Protein AF-0000000079730294 (afdb_homodimer)

pLDDT: mean 95.29, std 10.27, range [29.41, 98.94]

Structure (mmCIF, N/CA/C/O backbone):
data_AF-0000000079730294-model_v1
#
loop_
_entity.id
_entity.type
_entity.pdbx_description
1 polymer Acetyltransferase
#
loop_
_atom_site.group_PDB
_atom_site.id
_atom_site.type_symbol
_atom_site.label_atom_id
_atom_site.label_alt_id
_atom_site.label_comp_id
_atom_site.label_asym_id
_atom_site.label_entity_id
_atom_site.label_seq_id
_atom_site.pdbx_PDB_ins_code
_atom_site.Cartn_x
_atom_site.Cartn_y
_atom_site.Cartn_z
_atom_site.occupancy
_atom_site.B_iso_or_equiv
_atom_site.auth_seq_id
_atom_site.auth_comp_id
_atom_site.auth_asym_id
_atom_site.auth_atom_id
_atom_site.pdbx_PDB_model_num
ATOM 1 N N . MET A 1 1 ? 10.562 15.766 21.109 1 82.25 1 MET A N 1
ATOM 2 C CA . MET A 1 1 ? 9.773 14.656 20.578 1 82.25 1 MET A CA 1
ATOM 3 C C . MET A 1 1 ? 10.406 13.312 20.938 1 82.25 1 MET A C 1
ATOM 5 O O . MET A 1 1 ? 11.578 13.078 20.641 1 82.25 1 MET A O 1
ATOM 9 N N . PRO A 1 2 ? 9.602 12.43 21.594 1 91.56 2 PRO A N 1
ATOM 10 C CA . PRO A 1 2 ? 10.188 11.141 21.953 1 91.56 2 PRO A CA 1
ATOM 11 C C . PRO A 1 2 ? 10.617 10.328 20.734 1 91.56 2 PRO A C 1
ATOM 13 O O . PRO A 1 2 ? 9.953 10.367 19.703 1 91.56 2 PRO A O 1
ATOM 16 N N . TYR A 1 3 ? 11.828 9.773 20.828 1 95.06 3 TYR A N 1
ATOM 17 C CA . TYR A 1 3 ? 12.359 8.867 19.812 1 95.06 3 TYR A CA 1
ATOM 18 C C . TYR A 1 3 ? 12.094 7.414 20.203 1 95.06 3 TYR A C 1
ATOM 20 O O . TYR A 1 3 ? 12.375 7.004 21.328 1 95.06 3 TYR A O 1
ATOM 28 N N . PHE A 1 4 ? 11.461 6.617 19.312 1 95.75 4 PHE A N 1
ATOM 29 C CA . PHE A 1 4 ? 11.234 5.188 19.484 1 95.75 4 PHE A CA 1
ATOM 30 C C . PHE A 1 4 ? 12.203 4.375 18.641 1 95.75 4 PHE A C 1
ATOM 32 O O . PHE A 1 4 ? 12.117 4.395 17.406 1 95.75 4 PHE A O 1
ATOM 39 N N . GLU A 1 5 ? 13.125 3.725 19.328 1 94.31 5 GLU A N 1
ATOM 40 C CA . GLU A 1 5 ? 13.953 2.777 18.578 1 94.31 5 GLU A CA 1
ATOM 41 C C . GLU A 1 5 ? 13.125 1.597 18.078 1 94.31 5 GLU A C 1
ATOM 43 O O . GLU A 1 5 ? 13.273 1.182 16.922 1 94.31 5 GLU A O 1
ATOM 48 N N . SER A 1 6 ? 12.367 1.079 18.984 1 94.94 6 SER A N 1
ATOM 49 C CA . SER A 1 6 ? 11.461 -0.019 18.672 1 94.94 6 SER A CA 1
ATOM 50 C C . SER A 1 6 ? 10.281 -0.063 19.641 1 94.94 6 SER A C 1
ATOM 52 O O . SER A 1 6 ? 10.453 0.136 20.844 1 94.94 6 SER A O 1
ATOM 54 N N . HIS A 1 7 ? 9.141 -0.208 19.094 1 95.06 7 HIS A N 1
ATOM 55 C CA . HIS A 1 7 ? 7.91 -0.439 19.828 1 95.06 7 HIS A CA 1
ATOM 56 C C . HIS A 1 7 ? 7.016 -1.444 19.109 1 95.06 7 HIS A C 1
ATOM 58 O O . HIS A 1 7 ? 6.852 -1.376 17.891 1 95.06 7 HIS A O 1
ATOM 64 N N . GLY A 1 8 ? 6.336 -2.393 19.844 1 90.69 8 GLY A N 1
ATOM 65 C CA . GLY A 1 8 ? 5.516 -3.436 19.25 1 90.69 8 GLY A CA 1
ATOM 66 C C . GLY A 1 8 ? 6.277 -4.727 19 1 90.69 8 GLY A C 1
ATOM 67 O O . GLY A 1 8 ? 7.395 -4.898 19.5 1 90.69 8 GLY A O 1
ATOM 68 N N . PRO A 1 9 ? 5.602 -5.605 18.312 1 81.81 9 PRO A N 1
ATOM 69 C CA . PRO A 1 9 ? 6.254 -6.898 18.109 1 81.81 9 PRO A CA 1
ATOM 70 C C . PRO A 1 9 ? 7.484 -6.805 17.203 1 81.81 9 PRO A C 1
ATOM 72 O O . PRO A 1 9 ? 7.559 -5.914 16.359 1 81.81 9 PRO A O 1
ATOM 75 N N . ASP A 1 10 ? 8.375 -7.699 17.453 1 75.69 10 ASP A N 1
ATOM 76 C CA . ASP A 1 10 ? 9.602 -7.73 16.656 1 75.69 10 ASP A CA 1
ATOM 77 C C . ASP A 1 10 ? 9.312 -8.195 15.227 1 75.69 10 ASP A C 1
ATOM 79 O O . ASP A 1 10 ? 8.383 -8.961 14.992 1 75.69 10 ASP A O 1
ATOM 83 N N . ARG A 1 11 ? 10.07 -7.652 14.336 1 74.5 11 ARG A N 1
ATOM 84 C CA . ARG A 1 11 ? 9.992 -8.086 12.945 1 74.5 11 ARG A CA 1
ATOM 85 C C . ARG A 1 11 ? 10.75 -9.398 12.734 1 74.5 11 ARG A C 1
ATOM 87 O O . ARG A 1 11 ? 11.773 -9.633 13.375 1 74.5 11 ARG A O 1
ATOM 94 N N . THR A 1 12 ? 10.078 -10.289 11.969 1 71.69 12 THR A N 1
ATOM 95 C CA . THR A 1 12 ? 10.75 -11.531 11.633 1 71.69 12 THR A CA 1
ATOM 96 C C . THR A 1 12 ? 12.086 -11.258 10.953 1 71.69 12 THR A C 1
ATOM 98 O O . THR A 1 12 ? 12.156 -10.477 10.008 1 71.69 12 THR A O 1
ATOM 101 N N 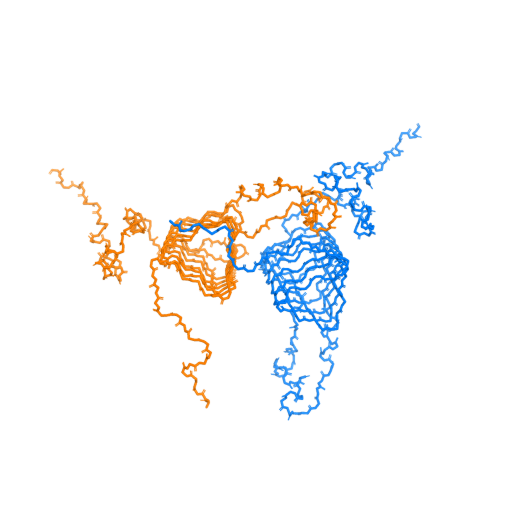. ARG A 1 13 ? 13.148 -12.055 11.336 1 77.31 13 ARG A N 1
ATOM 102 C CA . ARG A 1 13 ? 14.484 -11.805 10.797 1 77.31 13 ARG A CA 1
ATOM 103 C C . ARG A 1 13 ? 14.969 -12.992 9.969 1 77.31 13 ARG A C 1
ATOM 105 O O . ARG A 1 13 ? 15.906 -12.859 9.188 1 77.31 13 ARG A O 1
ATOM 112 N N . THR A 1 14 ? 14.195 -14.102 10.102 1 91.25 14 THR A N 1
ATOM 113 C CA . THR A 1 14 ? 14.672 -15.258 9.352 1 91.25 14 THR A CA 1
ATOM 114 C C . THR A 1 14 ? 13.5 -16.109 8.883 1 91.25 14 THR A C 1
ATOM 116 O O . THR A 1 14 ? 12.516 -16.281 9.609 1 91.25 14 THR A O 1
ATOM 119 N N . LEU A 1 15 ? 13.703 -16.641 7.652 1 96.44 15 LEU A N 1
ATOM 120 C CA . LEU A 1 15 ? 12.742 -17.578 7.078 1 96.44 15 LEU A CA 1
ATOM 121 C C . LEU A 1 15 ? 13.344 -18.969 6.953 1 96.44 15 LEU A C 1
ATOM 123 O O . LEU A 1 15 ? 14.477 -19.203 7.395 1 96.44 15 LEU A O 1
ATOM 127 N N . GLY A 1 16 ? 12.523 -19.984 6.477 1 94.69 16 GLY A N 1
ATOM 128 C CA . GLY A 1 16 ? 12.961 -21.344 6.266 1 94.69 16 GLY A CA 1
ATOM 129 C C . GLY A 1 16 ? 12.18 -22.062 5.184 1 94.69 16 GLY A C 1
ATOM 130 O O . GLY A 1 16 ? 11.336 -21.469 4.516 1 94.69 16 GLY A O 1
ATOM 131 N N . PRO A 1 17 ? 12.578 -23.328 4.969 1 96.69 17 PRO A N 1
ATOM 132 C CA . PRO A 1 17 ? 11.906 -24.109 3.924 1 96.69 17 PRO A CA 1
ATOM 133 C C . PRO A 1 17 ? 10.422 -24.297 4.199 1 96.69 17 PRO A C 1
ATOM 135 O O . PRO A 1 17 ? 9.633 -24.469 3.262 1 96.69 17 PRO A O 1
ATOM 138 N N . GLU A 1 18 ? 10.117 -24.25 5.461 1 97.5 18 GLU A N 1
ATOM 139 C CA . GLU A 1 18 ? 8.695 -24.281 5.785 1 97.5 18 GLU A CA 1
ATOM 140 C C . GLU A 1 18 ? 8.086 -22.875 5.723 1 97.5 18 GLU A C 1
ATOM 142 O O . GLU A 1 18 ? 8.742 -21.891 6.074 1 97.5 18 GLU A O 1
ATOM 147 N N . PRO A 1 19 ? 6.852 -22.766 5.273 1 97.81 19 PRO A N 1
ATOM 148 C CA . PRO A 1 19 ? 6.215 -21.453 5.223 1 97.81 19 PRO A CA 1
ATOM 149 C C . PRO A 1 19 ? 6.215 -20.75 6.574 1 97.81 19 PRO A C 1
ATOM 151 O O . PRO A 1 19 ? 6.016 -21.391 7.609 1 97.81 19 PRO A O 1
ATOM 154 N N . THR A 1 20 ? 6.531 -19.5 6.633 1 97.69 20 THR A N 1
ATOM 155 C CA . THR A 1 20 ? 6.445 -18.672 7.828 1 97.69 20 THR A CA 1
ATOM 156 C C . THR A 1 20 ? 5.117 -17.922 7.871 1 97.69 20 THR A C 1
ATOM 158 O O . THR A 1 20 ? 4.82 -17.125 6.984 1 97.69 20 THR A O 1
ATOM 161 N N . LEU A 1 21 ? 4.32 -18.141 8.867 1 97.44 21 LEU A N 1
ATOM 162 C CA . LEU A 1 21 ? 3.002 -17.531 9.023 1 97.44 21 LEU A CA 1
ATOM 163 C C . LEU A 1 21 ? 2.971 -16.609 10.242 1 97.44 21 LEU A C 1
ATOM 165 O O . LEU A 1 21 ? 3.225 -17.047 11.367 1 97.44 21 LEU A O 1
ATOM 169 N N . HIS A 1 22 ? 2.773 -15.336 10.078 1 95.88 22 HIS A N 1
ATOM 170 C CA . HIS A 1 22 ? 2.584 -14.383 11.164 1 95.88 22 HIS A CA 1
ATOM 171 C C . HIS A 1 22 ? 1.111 -14.25 11.531 1 95.88 22 HIS A C 1
ATOM 173 O O . HIS A 1 22 ? 0.367 -13.508 10.883 1 95.88 22 HIS A O 1
ATOM 179 N N . GLU A 1 23 ? 0.789 -14.812 12.617 1 95 23 GLU A N 1
ATOM 180 C CA . GLU A 1 23 ? -0.61 -14.945 13.016 1 95 23 GLU A CA 1
ATOM 181 C C . GLU A 1 23 ? -1.217 -13.594 13.359 1 95 23 GLU A C 1
ATOM 183 O O . GLU A 1 23 ? -0.529 -12.711 13.883 1 95 23 GLU A O 1
ATOM 188 N N . PRO A 1 24 ? -2.58 -13.273 13.125 1 96.62 24 PRO A N 1
ATOM 189 C CA . PRO A 1 24 ? -3.48 -14.297 12.586 1 96.62 24 PRO A CA 1
ATOM 190 C C . PRO A 1 24 ? -3.451 -14.359 11.055 1 96.62 24 PRO A C 1
ATOM 192 O O . PRO A 1 24 ? -3.33 -13.32 10.398 1 96.62 24 PRO A O 1
ATOM 195 N N . VAL A 1 25 ? -3.541 -15.586 10.469 1 97.94 25 VAL A N 1
ATOM 196 C CA . VAL A 1 25 ? -3.656 -15.867 9.039 1 97.94 25 VAL A CA 1
ATOM 197 C C . VAL A 1 25 ? -4.734 -16.922 8.805 1 97.94 25 VAL A C 1
ATOM 199 O O . VAL A 1 25 ? -4.887 -17.859 9.602 1 97.94 25 VAL A O 1
ATOM 202 N N . GLU A 1 26 ? -5.535 -16.781 7.758 1 98.75 26 GLU A N 1
ATOM 203 C CA . GLU A 1 26 ? -6.551 -17.766 7.379 1 98.75 26 GLU A CA 1
ATOM 204 C C . GLU A 1 26 ? -6.211 -18.422 6.047 1 98.75 26 GLU A C 1
ATOM 206 O O . GLU A 1 26 ? -6.082 -17.75 5.027 1 98.75 26 GLU A O 1
ATOM 211 N N . ILE A 1 27 ? -6.039 -19.766 5.988 1 98.75 27 ILE A N 1
ATOM 212 C CA . ILE A 1 27 ? -5.723 -20.516 4.777 1 98.75 27 ILE A CA 1
ATOM 213 C C . ILE A 1 27 ? -6.707 -21.672 4.609 1 98.75 27 ILE A C 1
ATOM 215 O O . ILE A 1 27 ? -6.887 -22.484 5.523 1 98.75 27 ILE A O 1
ATOM 219 N N . ARG A 1 28 ? -7.379 -21.625 3.51 1 98.56 28 ARG A N 1
ATOM 220 C CA . ARG A 1 28 ? -8.32 -22.688 3.199 1 98.56 28 ARG A CA 1
ATOM 221 C C . ARG A 1 28 ? -8 -23.328 1.849 1 98.56 28 ARG A C 1
ATOM 223 O O . ARG A 1 28 ? -7.773 -22.625 0.863 1 98.56 28 ARG A O 1
ATOM 230 N N . LYS A 1 29 ? -7.918 -24.641 1.723 1 98.44 29 LYS A N 1
ATOM 231 C CA . LYS A 1 29 ? -7.785 -25.406 0.489 1 98.44 29 LYS A CA 1
ATOM 232 C C . LYS A 1 29 ? -6.703 -24.812 -0.412 1 98.44 29 LYS A C 1
ATOM 234 O O . LYS A 1 29 ? -6.938 -24.594 -1.601 1 98.44 29 LYS A O 1
ATOM 239 N N . SER A 1 30 ? -5.586 -24.578 0.135 1 98.88 30 SER A N 1
ATOM 240 C CA . SER A 1 30 ? -4.52 -23.875 -0.577 1 98.88 30 SER A CA 1
ATOM 241 C C . SER A 1 30 ? -3.168 -24.547 -0.343 1 98.88 30 SER A C 1
ATOM 243 O O . SER A 1 30 ? -3.004 -25.312 0.607 1 98.88 30 SER A O 1
ATOM 245 N N . GLU A 1 31 ? -2.277 -24.328 -1.232 1 98.88 31 GLU A N 1
ATOM 246 C CA . GLU A 1 31 ? -0.898 -24.797 -1.141 1 98.88 31 GLU A CA 1
ATOM 247 C C . GLU A 1 31 ? 0.074 -23.641 -0.992 1 98.88 31 GLU A C 1
ATOM 249 O O . GLU A 1 31 ? -0.059 -22.609 -1.678 1 98.88 31 GLU A O 1
ATOM 254 N N . VAL A 1 32 ? 0.996 -23.734 -0.118 1 98.81 32 VAL A N 1
ATOM 255 C CA . VAL A 1 32 ? 1.983 -22.688 0.161 1 98.81 32 VAL A CA 1
ATOM 256 C C . VAL A 1 32 ? 3.391 -23.266 0.031 1 98.81 32 VAL A C 1
ATOM 258 O O . VAL A 1 32 ? 3.725 -24.266 0.686 1 98.81 32 VAL A O 1
ATOM 261 N N . GLY A 1 33 ? 4.234 -22.625 -0.759 1 98.62 33 GLY A N 1
ATOM 262 C CA . GLY A 1 33 ? 5.547 -23.156 -1.101 1 98.62 33 GLY A CA 1
ATOM 263 C C . GLY A 1 33 ? 6.594 -22.891 -0.035 1 98.62 33 GLY A C 1
ATOM 264 O O . GLY A 1 33 ? 6.277 -22.359 1.035 1 98.62 33 GLY A O 1
ATOM 265 N N . ALA A 1 34 ? 7.863 -23.281 -0.336 1 98.31 34 ALA A N 1
ATOM 266 C CA . ALA A 1 34 ? 8.992 -23.156 0.584 1 98.31 34 ALA A CA 1
ATOM 267 C C . ALA A 1 34 ? 9.469 -21.703 0.667 1 98.31 34 ALA A C 1
ATOM 269 O O . ALA A 1 34 ? 9.383 -20.953 -0.311 1 98.31 34 ALA A O 1
ATOM 270 N N . TRP A 1 35 ? 9.984 -21.281 1.821 1 98.19 35 TRP A N 1
ATOM 271 C CA . TRP A 1 35 ? 10.625 -20 2.043 1 98.19 35 TRP A CA 1
ATOM 272 C C . TRP A 1 35 ? 9.633 -18.859 1.825 1 98.19 35 TRP A C 1
ATOM 274 O O . TRP A 1 35 ? 10.023 -17.75 1.422 1 98.19 35 TRP A O 1
ATOM 284 N N . THR A 1 36 ? 8.328 -19.172 2.014 1 98.62 36 THR A N 1
ATOM 285 C CA . THR A 1 36 ? 7.285 -18.156 1.888 1 98.62 36 THR A CA 1
ATOM 286 C C . THR A 1 36 ? 7.059 -17.438 3.221 1 98.62 36 THR A C 1
ATOM 288 O O . THR A 1 36 ? 7.387 -17.984 4.281 1 98.62 36 THR A O 1
ATOM 291 N N . GLU A 1 37 ? 6.57 -16.25 3.166 1 98.44 37 GLU A N 1
ATOM 292 C CA . GLU A 1 37 ? 6.16 -15.469 4.324 1 98.44 37 GLU A CA 1
ATOM 293 C C . GLU A 1 37 ? 4.758 -14.891 4.137 1 98.44 37 GLU A C 1
ATOM 295 O O . GLU A 1 37 ? 4.496 -14.195 3.154 1 98.44 37 GLU A O 1
ATOM 300 N N . LEU A 1 38 ? 3.844 -15.172 4.988 1 98.56 38 LEU A N 1
ATOM 301 C CA . LEU A 1 38 ? 2.508 -14.586 5.02 1 98.56 38 LEU A CA 1
ATOM 302 C C . LEU A 1 38 ? 2.301 -13.773 6.293 1 98.56 38 LEU A C 1
ATOM 304 O O . LEU A 1 38 ? 2.424 -14.297 7.398 1 98.56 38 LEU A O 1
ATOM 308 N N . ARG A 1 39 ? 1.966 -12.492 6.121 1 97.38 39 ARG A N 1
ATOM 309 C CA . ARG A 1 39 ? 1.851 -11.594 7.266 1 97.38 39 ARG A CA 1
ATOM 310 C C . ARG A 1 39 ? 0.422 -11.57 7.801 1 97.38 39 ARG A C 1
ATOM 312 O O . ARG A 1 39 ? -0.466 -12.219 7.242 1 97.38 39 ARG A O 1
ATOM 319 N N . GLU A 1 40 ? 0.305 -10.852 8.867 1 96.5 40 GLU A N 1
ATOM 320 C CA . GLU A 1 40 ? -0.908 -10.93 9.672 1 96.5 40 GLU A CA 1
ATOM 321 C C . GLU A 1 40 ? -2.127 -10.453 8.891 1 96.5 40 GLU A C 1
ATOM 323 O O . GLU A 1 40 ? -2.029 -9.516 8.086 1 96.5 40 GLU A O 1
ATOM 328 N N . HIS A 1 41 ? -3.27 -11.133 9.141 1 97.88 41 HIS A N 1
ATOM 329 C CA . HIS A 1 41 ? -4.605 -10.82 8.641 1 97.88 41 HIS A CA 1
ATOM 330 C C . HIS A 1 41 ? -4.715 -11.102 7.145 1 97.88 41 HIS A C 1
ATOM 332 O O . HIS A 1 41 ? -5.59 -10.555 6.469 1 97.88 41 HIS A O 1
ATOM 338 N N . THR A 1 42 ? -3.812 -11.898 6.641 1 98.44 42 THR A N 1
ATOM 339 C CA . THR A 1 42 ? -3.91 -12.406 5.277 1 98.44 42 THR A CA 1
ATOM 340 C C . THR A 1 42 ? -4.891 -13.57 5.195 1 98.44 42 THR A C 1
ATOM 342 O O . THR A 1 42 ? -4.941 -14.406 6.102 1 98.44 42 THR A O 1
ATOM 345 N N . ARG A 1 43 ? -5.66 -13.586 4.148 1 98.75 43 ARG A N 1
ATOM 346 C CA . ARG A 1 43 ? -6.602 -14.656 3.871 1 98.75 43 ARG A CA 1
ATOM 347 C C . ARG A 1 43 ? -6.316 -15.305 2.518 1 98.75 43 ARG A C 1
ATOM 349 O O . ARG A 1 43 ? -6.281 -14.617 1.493 1 98.75 43 ARG A O 1
ATOM 356 N N . VAL A 1 44 ? -6.129 -16.656 2.498 1 98.81 44 VAL A N 1
ATOM 357 C CA . VAL A 1 44 ? -5.812 -17.406 1.292 1 98.81 44 VAL A CA 1
ATOM 358 C C . VAL A 1 44 ? -6.832 -18.531 1.104 1 98.81 44 VAL A C 1
ATOM 360 O O . VAL A 1 44 ? -6.938 -19.422 1.942 1 98.81 44 VAL A O 1
ATOM 363 N N . ASN A 1 45 ? -7.59 -18.375 0.012 1 98.69 45 ASN A N 1
ATOM 364 C CA . ASN A 1 45 ? -8.672 -19.312 -0.237 1 98.69 45 ASN A CA 1
ATOM 365 C C . ASN A 1 45 ? -8.539 -19.969 -1.615 1 98.69 45 ASN A C 1
ATOM 367 O O . ASN A 1 45 ? -8.461 -19.266 -2.627 1 98.69 45 ASN A O 1
ATOM 371 N N . VAL A 1 46 ? -8.477 -21.328 -1.751 1 98.31 46 VAL A N 1
ATOM 372 C CA . VAL A 1 46 ? -8.414 -22.094 -2.992 1 98.31 46 VAL A CA 1
ATOM 373 C C . VAL A 1 46 ? -7.336 -21.516 -3.906 1 98.31 46 VAL A C 1
ATOM 375 O O . VAL A 1 46 ? -7.621 -21.125 -5.043 1 98.31 46 VAL A O 1
ATOM 378 N N . SER A 1 47 ? -6.137 -21.484 -3.367 1 98.88 47 SER A N 1
ATOM 379 C CA . SER A 1 47 ? -5.055 -20.781 -4.047 1 98.88 47 SER A CA 1
ATOM 380 C C . SER A 1 47 ? -3.73 -21.531 -3.883 1 98.88 47 SER A C 1
ATOM 382 O O . SER A 1 47 ? -3.645 -22.5 -3.131 1 98.88 47 SER A O 1
ATOM 384 N N . GLU A 1 48 ? -2.779 -21.141 -4.707 1 98.94 48 GLU A N 1
ATOM 385 C CA . GLU A 1 48 ? -1.429 -21.703 -4.672 1 98.94 48 GLU A CA 1
ATOM 386 C C . GLU A 1 48 ? -0.381 -20.594 -4.645 1 98.94 48 GLU A C 1
ATOM 388 O O . GLU A 1 48 ? -0.412 -19.672 -5.477 1 98.94 48 GLU A O 1
ATOM 393 N N . ILE A 1 49 ? 0.524 -20.656 -3.699 1 98.94 49 ILE A N 1
ATOM 394 C CA . ILE A 1 49 ? 1.603 -19.688 -3.547 1 98.94 49 ILE A CA 1
ATOM 395 C C . ILE A 1 49 ? 2.947 -20.359 -3.783 1 98.94 49 ILE A C 1
ATOM 397 O O . ILE A 1 49 ? 3.322 -21.281 -3.051 1 98.94 49 ILE A O 1
ATOM 401 N N . GLY A 1 50 ? 3.701 -19.875 -4.73 1 98.94 50 GLY A N 1
ATOM 402 C CA . GLY A 1 50 ? 4.969 -20.484 -5.098 1 98.94 50 GLY A CA 1
ATOM 403 C C . GLY A 1 50 ? 6.086 -20.188 -4.117 1 98.94 50 GLY A C 1
ATOM 404 O O . GLY A 1 50 ? 5.961 -19.281 -3.295 1 98.94 50 GLY A O 1
ATOM 405 N N . ASP A 1 51 ? 7.191 -20.922 -4.266 1 98.81 51 ASP A N 1
ATOM 406 C CA . ASP A 1 51 ? 8.344 -20.812 -3.383 1 98.81 51 ASP A CA 1
ATOM 407 C C . ASP A 1 51 ? 8.859 -19.359 -3.344 1 98.81 51 ASP A C 1
ATOM 409 O O . ASP A 1 51 ? 8.844 -18.672 -4.363 1 98.81 51 ASP A O 1
ATOM 413 N N . TYR A 1 52 ? 9.289 -18.875 -2.131 1 98.81 52 TYR A N 1
ATOM 414 C CA . TYR A 1 52 ? 9.992 -17.625 -1.887 1 98.81 52 TYR A CA 1
ATOM 415 C C . TYR A 1 52 ? 9.039 -16.438 -1.983 1 98.81 52 TYR A C 1
ATOM 417 O O . TYR A 1 52 ? 9.43 -15.297 -1.696 1 98.81 52 TYR A O 1
ATOM 425 N N . THR A 1 53 ? 7.789 -16.656 -2.396 1 98.88 53 THR A N 1
ATOM 426 C CA . THR A 1 53 ? 6.785 -15.5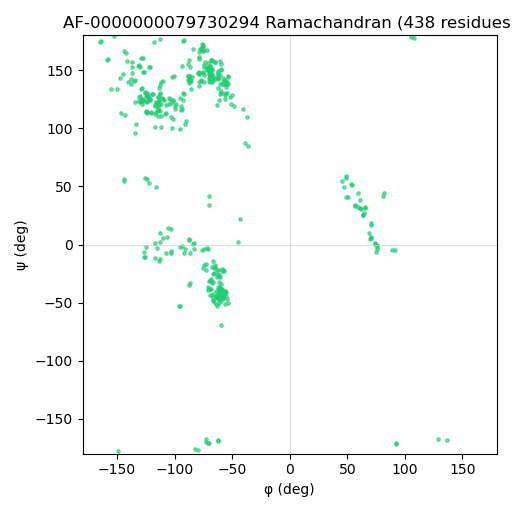94 -2.477 1 98.88 53 THR A CA 1
ATOM 427 C C . THR A 1 53 ? 6.418 -15.094 -1.083 1 98.88 53 THR A C 1
ATOM 429 O O . THR A 1 53 ? 6.379 -15.875 -0.129 1 98.88 53 THR A O 1
ATOM 432 N N . TYR A 1 54 ? 6.195 -13.82 -0.944 1 98.69 54 TYR A N 1
ATOM 433 C CA . TYR A 1 54 ? 5.715 -13.312 0.334 1 98.69 54 TYR A CA 1
ATOM 434 C C . TYR A 1 54 ? 4.453 -12.477 0.146 1 98.69 54 TYR A C 1
ATOM 436 O O . TYR A 1 54 ? 4.262 -11.859 -0.904 1 98.69 54 TYR A O 1
ATOM 444 N N . LEU A 1 55 ? 3.561 -12.469 1.09 1 98.81 55 LEU A N 1
ATOM 445 C CA . LEU A 1 55 ? 2.365 -11.641 1.222 1 98.81 55 LEU A CA 1
ATOM 446 C C . LEU A 1 55 ? 2.453 -10.75 2.457 1 98.81 55 LEU A C 1
ATOM 448 O O . LEU A 1 55 ? 2.545 -11.25 3.58 1 98.81 55 LEU A O 1
ATOM 452 N N . MET A 1 56 ? 2.412 -9.453 2.219 1 98.12 56 MET A N 1
ATOM 453 C CA . MET A 1 56 ? 2.402 -8.523 3.348 1 98.12 56 MET A CA 1
ATOM 454 C C . MET A 1 56 ? 1.052 -8.547 4.059 1 98.12 56 MET A C 1
ATOM 456 O O . MET A 1 56 ? 0.294 -9.516 3.926 1 98.12 56 MET A O 1
ATOM 460 N N . GLU A 1 57 ? 0.824 -7.582 4.918 1 97.62 57 GLU A N 1
ATOM 461 C CA . GLU A 1 57 ? -0.347 -7.629 5.789 1 97.62 57 GLU A CA 1
ATOM 462 C C . GLU A 1 57 ? -1.637 -7.492 4.988 1 97.62 57 GLU A C 1
ATOM 464 O O . GLU A 1 57 ? -1.695 -6.734 4.02 1 97.62 57 GLU A O 1
ATOM 469 N N . ARG A 1 58 ? -2.676 -8.242 5.422 1 98.5 58 ARG A N 1
ATOM 470 C CA . ARG A 1 58 ? -4.062 -8.07 5.004 1 98.5 58 ARG A CA 1
ATOM 471 C C . ARG A 1 58 ? -4.211 -8.297 3.502 1 98.5 58 ARG A C 1
ATOM 473 O O . ARG A 1 58 ? -5.023 -7.641 2.848 1 98.5 58 ARG A O 1
ATOM 480 N N . VAL A 1 59 ? -3.395 -9.148 2.936 1 98.94 59 VAL A N 1
ATOM 481 C CA . VAL A 1 59 ? -3.572 -9.602 1.56 1 98.94 59 VAL A CA 1
ATOM 482 C C . VAL A 1 59 ? -4.691 -10.641 1.497 1 98.94 59 VAL A C 1
ATOM 484 O O . VAL A 1 59 ? -4.844 -11.453 2.412 1 98.94 59 VAL A O 1
ATOM 487 N N . GLN A 1 60 ? -5.5 -10.57 0.409 1 98.94 60 GLN A N 1
ATOM 488 C CA . GLN A 1 60 ? -6.566 -11.547 0.21 1 98.94 60 GLN A CA 1
ATOM 489 C C . GLN A 1 60 ? -6.453 -12.211 -1.157 1 98.94 60 GLN A C 1
ATOM 491 O O . GLN A 1 60 ? -6.359 -11.531 -2.18 1 98.94 60 GLN A O 1
ATOM 496 N N . LEU A 1 61 ? -6.5 -13.508 -1.179 1 98.88 61 LEU A N 1
ATOM 497 C CA . LEU A 1 61 ? -6.461 -14.305 -2.398 1 98.88 61 LEU A CA 1
ATOM 498 C C . LEU A 1 61 ? -7.676 -15.227 -2.482 1 98.88 61 LEU A C 1
ATOM 500 O O . LEU A 1 61 ? -7.977 -15.953 -1.533 1 98.88 61 LEU A O 1
ATOM 504 N N . ASP A 1 62 ? -8.367 -15.188 -3.57 1 98.75 62 ASP A N 1
ATOM 505 C CA . ASP A 1 62 ? -9.391 -16.172 -3.918 1 98.75 62 ASP A CA 1
ATOM 506 C C . ASP A 1 62 ? -9.164 -16.734 -5.32 1 98.75 62 ASP A C 1
ATOM 508 O O . ASP A 1 62 ? -9.055 -15.969 -6.285 1 98.75 62 ASP A O 1
ATOM 512 N N . PHE A 1 63 ? -9.055 -18.031 -5.465 1 98.62 63 PHE A N 1
ATOM 513 C CA . PHE A 1 63 ? -8.883 -18.703 -6.754 1 98.62 63 PHE A CA 1
ATOM 514 C C . PHE A 1 63 ? -7.699 -18.109 -7.508 1 98.62 63 PHE A C 1
ATOM 516 O O . PHE A 1 63 ? -7.828 -17.734 -8.672 1 98.62 63 PHE A O 1
ATOM 523 N N . THR A 1 64 ? -6.582 -18.062 -6.812 1 98.88 64 THR A N 1
ATOM 524 C CA . THR A 1 64 ? -5.41 -17.375 -7.344 1 98.88 64 THR A CA 1
ATOM 525 C C . THR A 1 64 ? -4.18 -18.281 -7.277 1 98.88 64 THR A C 1
ATOM 527 O O . THR A 1 64 ? -3.951 -18.953 -6.273 1 98.88 64 THR A O 1
ATOM 530 N N . THR A 1 65 ? -3.43 -18.359 -8.328 1 98.94 65 THR A N 1
ATOM 531 C CA . THR A 1 65 ? -2.096 -18.953 -8.328 1 98.94 65 THR A CA 1
ATOM 532 C C . THR A 1 65 ? -1.025 -17.875 -8.492 1 98.94 65 THR A C 1
ATOM 534 O O . THR A 1 65 ? -1.107 -17.047 -9.398 1 98.94 65 THR A O 1
ATOM 537 N N . ILE A 1 66 ? -0.099 -17.797 -7.605 1 98.94 66 ILE A N 1
ATOM 538 C CA . ILE A 1 66 ? 1.057 -16.922 -7.703 1 98.94 66 ILE A CA 1
ATOM 539 C C . ILE A 1 66 ? 2.324 -17.75 -7.902 1 98.94 66 ILE A C 1
ATOM 541 O O . ILE A 1 66 ? 2.598 -18.672 -7.133 1 98.94 66 ILE A O 1
ATOM 545 N N . GLY A 1 67 ? 3.107 -17.484 -8.906 1 98.94 67 GLY A N 1
ATOM 546 C CA . GLY A 1 67 ? 4.371 -18.156 -9.148 1 98.94 67 GLY A CA 1
ATOM 547 C C . GLY A 1 67 ? 5.387 -17.953 -8.047 1 98.94 67 GLY A C 1
ATOM 548 O O . GLY A 1 67 ? 5.035 -17.5 -6.945 1 98.94 67 GLY A O 1
ATOM 549 N N . LYS A 1 68 ? 6.645 -18.344 -8.328 1 98.94 68 LYS A N 1
ATOM 550 C CA . LYS A 1 68 ? 7.742 -18.219 -7.367 1 98.94 68 LYS A CA 1
ATOM 551 C C . LYS A 1 68 ? 8.281 -16.797 -7.332 1 98.94 68 LYS A C 1
ATOM 553 O O . LYS A 1 68 ? 8.25 -16.078 -8.344 1 98.94 68 LYS A O 1
ATOM 558 N N . PHE A 1 69 ? 8.75 -16.359 -6.129 1 98.88 69 PHE A N 1
ATOM 559 C CA . PHE A 1 69 ? 9.406 -15.078 -5.922 1 98.88 69 PHE A CA 1
ATOM 560 C C . PHE A 1 69 ? 8.438 -13.93 -6.168 1 98.88 69 PHE A C 1
ATOM 562 O O . PHE A 1 69 ? 8.828 -12.898 -6.715 1 98.88 69 PHE A O 1
ATOM 569 N N . GLY A 1 70 ? 7.199 -14.133 -5.879 1 98.81 70 GLY A N 1
ATOM 570 C CA . GLY A 1 70 ? 6.219 -13.062 -5.91 1 98.81 70 GLY A CA 1
ATOM 571 C C . GLY A 1 70 ? 6.398 -12.055 -4.793 1 98.81 70 GLY A C 1
ATOM 572 O O . GLY A 1 70 ? 6.734 -12.422 -3.664 1 98.81 70 GLY A O 1
ATOM 573 N N . ASN A 1 71 ? 6.215 -10.82 -5.086 1 98.81 71 ASN A N 1
ATOM 574 C CA . ASN A 1 71 ? 6.23 -9.688 -4.164 1 98.81 71 ASN A CA 1
ATOM 575 C C . ASN A 1 71 ? 4.848 -9.062 -4.016 1 98.81 71 ASN A C 1
ATOM 577 O O . ASN A 1 71 ? 4.41 -8.305 -4.883 1 98.81 71 ASN A O 1
ATOM 581 N N . VAL A 1 72 ? 4.145 -9.352 -2.963 1 98.94 72 VAL A N 1
ATOM 582 C CA . VAL A 1 72 ? 2.787 -8.836 -2.838 1 98.94 72 VAL A CA 1
ATOM 583 C C . VAL A 1 72 ? 2.697 -7.906 -1.633 1 98.94 72 VAL A C 1
ATOM 585 O O . VAL A 1 72 ? 2.824 -8.344 -0.488 1 98.94 72 VAL A O 1
ATOM 588 N N . ALA A 1 73 ? 2.502 -6.629 -1.854 1 98.88 73 ALA A N 1
ATOM 589 C CA . ALA A 1 73 ? 2.461 -5.613 -0.807 1 98.88 73 ALA A CA 1
ATOM 590 C C . ALA A 1 73 ? 1.145 -5.672 -0.036 1 98.88 73 ALA A C 1
ATOM 592 O O . ALA A 1 73 ? 0.223 -6.391 -0.424 1 98.88 73 ALA A O 1
ATOM 593 N N . SER A 1 74 ? 1.124 -4.895 1.021 1 98.81 74 SER A N 1
ATOM 594 C CA . SER A 1 74 ? -0.002 -4.922 1.947 1 98.81 74 SER A CA 1
ATOM 595 C C . SER A 1 74 ? -1.296 -4.504 1.258 1 98.81 74 SER A C 1
ATOM 597 O O . SER A 1 74 ? -1.277 -3.684 0.337 1 98.81 74 SER A O 1
ATOM 599 N N . ASP A 1 75 ? -2.42 -5.094 1.715 1 98.81 75 ASP A N 1
ATOM 600 C CA . ASP A 1 75 ? -3.789 -4.707 1.392 1 98.81 75 ASP A CA 1
ATOM 601 C C . ASP A 1 75 ? -4.117 -5.012 -0.069 1 98.81 75 ASP A C 1
ATOM 603 O O . ASP A 1 75 ? -5.129 -4.547 -0.593 1 98.81 75 ASP A O 1
ATOM 607 N N . ALA A 1 76 ? -3.234 -5.766 -0.807 1 98.94 76 ALA A N 1
ATOM 608 C CA . ALA A 1 76 ? -3.576 -6.215 -2.152 1 98.94 76 ALA A CA 1
ATOM 609 C C . ALA A 1 76 ? -4.711 -7.234 -2.117 1 98.94 76 ALA A C 1
ATOM 611 O O . ALA A 1 76 ? -4.824 -8.016 -1.167 1 98.94 76 ALA A O 1
ATOM 612 N N . ARG A 1 77 ? -5.531 -7.145 -3.135 1 98.94 77 ARG A N 1
ATOM 613 C CA . ARG A 1 77 ? -6.656 -8.062 -3.301 1 98.94 77 ARG A CA 1
ATOM 614 C C . ARG A 1 77 ? -6.613 -8.742 -4.664 1 98.94 77 ARG A C 1
ATOM 616 O O . ARG A 1 77 ? -6.77 -8.086 -5.695 1 98.94 77 ARG A O 1
ATOM 623 N N . LEU A 1 78 ? -6.402 -10.07 -4.707 1 98.94 78 LEU A N 1
ATOM 624 C CA . LEU A 1 78 ? -6.328 -10.828 -5.953 1 98.94 78 LEU A CA 1
ATOM 625 C C . LEU A 1 78 ? -7.496 -11.805 -6.066 1 98.94 78 LEU A C 1
ATOM 627 O O . LEU A 1 78 ? -7.652 -12.695 -5.227 1 98.94 78 LEU A O 1
ATOM 631 N N . GLY A 1 79 ? -8.312 -11.57 -7.035 1 98.69 79 GLY A N 1
ATOM 632 C CA . GLY A 1 79 ? -9.445 -12.438 -7.32 1 98.69 79 GLY A CA 1
ATOM 633 C C . GLY A 1 79 ? -10.641 -12.164 -6.434 1 98.69 79 GLY A C 1
ATOM 634 O O . GLY A 1 79 ? -11.211 -13.094 -5.844 1 98.69 79 GLY A O 1
ATOM 635 N N . PRO A 1 80 ? -11.008 -10.867 -6.203 1 98.19 80 PRO A N 1
ATOM 636 C CA . PRO A 1 80 ? -12.281 -10.656 -5.516 1 98.19 80 PRO A CA 1
ATOM 637 C C . PRO A 1 80 ? -13.453 -11.32 -6.227 1 98.19 80 PRO A C 1
ATOM 639 O O . PRO A 1 80 ? -13.727 -11.023 -7.391 1 98.19 80 PRO A O 1
ATOM 642 N N . THR A 1 81 ? -14.148 -12.125 -5.508 1 95.69 81 THR A N 1
ATOM 643 C CA . THR A 1 81 ? -15.125 -13.008 -6.148 1 95.69 81 THR A CA 1
ATOM 644 C C . THR A 1 81 ? -16.328 -12.211 -6.637 1 95.69 81 THR A C 1
ATOM 646 O O . THR A 1 81 ? -16.766 -11.258 -5.988 1 95.69 81 THR A O 1
ATOM 649 N N . ASN A 1 82 ? -16.938 -12.695 -7.684 1 94.94 82 ASN A N 1
ATOM 650 C CA . ASN A 1 82 ? -18.109 -12.078 -8.297 1 94.94 82 ASN A CA 1
ATOM 651 C C . ASN A 1 82 ? -19.406 -12.672 -7.754 1 94.94 82 ASN A C 1
ATOM 653 O O . ASN A 1 82 ? -19.406 -13.797 -7.246 1 94.94 82 ASN A O 1
ATOM 657 N N . HIS A 1 83 ? -20.422 -11.875 -7.812 1 96.38 83 HIS A N 1
ATOM 658 C CA . HIS A 1 83 ? -21.797 -12.328 -7.59 1 96.38 83 HIS A CA 1
ATOM 659 C C . HIS A 1 83 ? -22.547 -12.484 -8.914 1 96.38 83 HIS A C 1
ATOM 661 O O . HIS A 1 83 ? -22.297 -11.734 -9.859 1 96.38 83 HIS A O 1
ATOM 667 N N . PRO A 1 84 ? -23.422 -13.547 -8.906 1 95.06 84 PRO A N 1
ATOM 668 C CA . PRO A 1 84 ? -24.312 -13.531 -10.078 1 95.06 84 PRO A CA 1
ATOM 669 C C . PRO A 1 84 ? -25.188 -12.281 -10.141 1 95.06 84 PRO A C 1
ATOM 671 O O . PRO A 1 84 ? -25.906 -11.977 -9.188 1 95.06 84 PRO A O 1
ATOM 674 N N . ILE A 1 85 ? -25.141 -11.508 -11.25 1 96.31 85 ILE A N 1
ATOM 675 C CA . ILE A 1 85 ? -25.891 -10.258 -11.336 1 96.31 85 ILE A CA 1
ATOM 676 C C . ILE A 1 85 ? -27 -10.398 -12.383 1 96.31 85 ILE A C 1
ATOM 678 O O . ILE A 1 85 ? -27.688 -9.422 -12.695 1 96.31 85 ILE A O 1
ATOM 682 N N . ASP A 1 86 ? -27.125 -11.523 -12.945 1 96 86 ASP A N 1
ATOM 683 C CA . ASP A 1 86 ? -28.188 -11.82 -13.906 1 96 86 ASP A CA 1
ATOM 684 C C . ASP A 1 86 ? -29.375 -12.492 -13.219 1 96 86 ASP A C 1
ATOM 686 O O . ASP A 1 86 ? -30.344 -12.852 -13.875 1 96 86 ASP A O 1
ATOM 690 N N . ARG A 1 87 ? -29.266 -12.734 -11.984 1 96.88 87 ARG A N 1
ATOM 691 C CA . ARG A 1 87 ? -30.375 -13.164 -11.141 1 96.88 87 ARG A CA 1
ATOM 692 C C . ARG A 1 87 ? -31.188 -11.977 -10.656 1 96.88 87 ARG A C 1
ATOM 694 O O . ARG A 1 87 ? -30.766 -10.828 -10.797 1 96.88 87 ARG A O 1
ATOM 701 N N . PRO A 1 88 ? -32.438 -12.242 -10.039 1 98 88 PRO A N 1
ATOM 702 C CA . PRO A 1 88 ? -33.219 -11.109 -9.547 1 98 88 PRO A CA 1
ATOM 703 C C . PRO A 1 88 ? -32.531 -10.336 -8.43 1 98 88 PRO A C 1
ATOM 705 O O . PRO A 1 88 ? -32.875 -9.18 -8.172 1 98 88 PRO A O 1
ATOM 708 N N . THR A 1 89 ? -31.578 -11.055 -7.762 1 97.94 89 THR A N 1
ATOM 709 C CA . THR A 1 89 ? -30.812 -10.422 -6.691 1 97.94 89 THR A CA 1
ATOM 710 C C . THR A 1 89 ? -29.344 -10.812 -6.781 1 97.94 89 THR A C 1
ATOM 712 O O . THR A 1 89 ? -29.016 -11.953 -7.129 1 97.94 89 THR A O 1
ATOM 715 N N . ALA A 1 90 ? -28.547 -9.867 -6.484 1 97.81 90 ALA A N 1
ATOM 716 C CA . ALA A 1 90 ? -27.109 -10.125 -6.402 1 97.81 90 ALA A CA 1
ATOM 717 C C . ALA A 1 90 ? -26.734 -10.695 -5.035 1 97.81 90 ALA A C 1
ATOM 719 O O . ALA A 1 90 ? -25.594 -11.109 -4.82 1 97.81 90 ALA A O 1
ATOM 720 N N . HIS A 1 91 ? -27.594 -10.82 -4.148 1 98.25 91 HIS A N 1
ATOM 721 C CA . HIS A 1 91 ? -27.328 -11.305 -2.797 1 98.25 91 HIS A CA 1
ATOM 722 C C . HIS A 1 91 ? -27 -12.797 -2.799 1 98.25 91 HIS A C 1
ATOM 724 O O . HIS A 1 91 ? -27.609 -13.562 -3.547 1 98.25 91 HIS A O 1
ATOM 730 N N . HIS A 1 92 ? -26.125 -13.195 -1.881 1 97.69 92 HIS A N 1
ATOM 731 C CA . HIS A 1 92 ? -25.578 -14.547 -1.963 1 97.69 92 HIS A CA 1
ATOM 732 C C . HIS A 1 92 ? -26.5 -15.562 -1.307 1 97.69 92 HIS A C 1
ATOM 734 O O . HIS A 1 92 ? -26.234 -16.766 -1.335 1 97.69 92 HIS A O 1
ATOM 740 N N . PHE A 1 93 ? -27.734 -15.141 -0.718 1 97.81 93 PHE A N 1
ATOM 741 C CA . PHE A 1 93 ? -28.641 -16.109 -0.118 1 97.81 93 PHE A CA 1
ATOM 742 C C . PHE A 1 93 ? -29.141 -17.094 -1.163 1 97.81 93 PHE A C 1
ATOM 744 O O . PHE A 1 93 ? -29.609 -18.188 -0.823 1 97.81 93 PHE A O 1
ATOM 751 N N . THR A 1 94 ? -29.078 -16.672 -2.521 1 97 94 THR A N 1
ATOM 752 C CA . THR A 1 94 ? -29.562 -17.562 -3.568 1 97 94 THR A CA 1
ATOM 753 C C . THR A 1 94 ? -28.609 -18.734 -3.781 1 97 94 THR A C 1
ATOM 755 O O . THR A 1 94 ? -29 -19.75 -4.363 1 97 94 THR A O 1
ATOM 758 N N . TYR A 1 95 ? -27.312 -18.609 -3.381 1 97.12 95 TYR A N 1
ATOM 759 C CA . TYR A 1 95 ? -26.391 -19.719 -3.58 1 97.12 95 TYR A CA 1
ATOM 760 C C . TYR A 1 95 ? -25.719 -20.125 -2.271 1 97.12 95 TYR A C 1
ATOM 762 O O . TYR A 1 95 ? -24.938 -21.078 -2.229 1 97.12 95 TYR A O 1
ATOM 770 N N . ARG A 1 96 ? -26.016 -19.438 -1.234 1 97.88 96 ARG A N 1
ATOM 771 C CA . ARG A 1 96 ? -25.703 -19.828 0.135 1 97.88 96 ARG A CA 1
ATOM 772 C C . ARG A 1 96 ? -26.969 -19.922 0.981 1 97.88 96 ARG A C 1
ATOM 774 O O . ARG A 1 96 ? -27.047 -19.359 2.076 1 97.88 96 ARG A O 1
ATOM 781 N N . ALA A 1 97 ? -27.844 -20.656 0.46 1 98.06 97 ALA A N 1
ATOM 782 C CA . ALA A 1 97 ? -29.188 -20.703 1.03 1 98.06 97 ALA A CA 1
ATOM 783 C C . ALA A 1 97 ? -29.172 -21.359 2.404 1 98.06 97 ALA A C 1
ATOM 785 O O . ALA A 1 97 ? -29.953 -20.984 3.287 1 98.06 97 ALA A O 1
ATOM 786 N N . GLY A 1 98 ? -28.266 -22.359 2.625 1 97.56 98 GLY A N 1
ATOM 787 C CA . GLY A 1 98 ? -28.188 -23.047 3.9 1 97.56 98 GLY A CA 1
ATOM 788 C C . GLY A 1 98 ? -27.891 -22.125 5.066 1 97.56 98 GLY A C 1
ATOM 789 O O . GLY A 1 98 ? -28.438 -22.297 6.152 1 97.56 98 GLY A O 1
ATOM 790 N N . MET A 1 99 ? -27.062 -21.172 4.852 1 96.88 99 MET A N 1
ATOM 791 C CA . MET A 1 99 ? -26.641 -20.219 5.879 1 96.88 99 MET A CA 1
ATOM 792 C C . MET A 1 99 ? -27.844 -19.469 6.449 1 96.88 99 MET A C 1
ATOM 794 O O . MET A 1 99 ? -27.844 -19.078 7.613 1 96.88 99 MET A O 1
ATOM 798 N N . TYR A 1 100 ? -28.969 -19.422 5.629 1 98.19 100 TYR A N 1
ATOM 799 C CA . TYR A 1 100 ? -30.141 -18.641 6.023 1 98.19 100 TYR A CA 1
ATOM 800 C C . TYR A 1 100 ? -31.328 -19.562 6.316 1 98.19 100 TYR A C 1
ATOM 802 O O . TYR A 1 100 ? -32.469 -19.094 6.43 1 98.19 100 TYR A O 1
ATOM 810 N N . ASP A 1 101 ? -31 -20.781 6.359 1 98.25 101 ASP A N 1
ATOM 811 C CA . ASP A 1 101 ? -32.031 -21.781 6.617 1 98.25 101 ASP A CA 1
ATOM 812 C C . ASP A 1 101 ? -33.125 -21.734 5.543 1 98.25 101 ASP A C 1
ATOM 814 O O . ASP A 1 101 ? -34.312 -21.766 5.852 1 98.25 101 ASP A O 1
ATOM 818 N N . LEU A 1 102 ? -32.688 -21.641 4.273 1 98.38 102 LEU A N 1
ATOM 819 C CA . LEU A 1 102 ? -33.656 -21.484 3.189 1 98.38 102 LEU A CA 1
ATOM 820 C C . LEU A 1 102 ? -33.625 -22.656 2.232 1 98.38 102 LEU A C 1
ATOM 822 O O . LEU A 1 102 ? -34.375 -22.719 1.257 1 98.38 102 LEU A O 1
ATOM 826 N N . GLY A 1 103 ? -32.812 -23.656 2.465 1 97.81 103 GLY A N 1
ATOM 827 C CA . GLY A 1 103 ? -32.688 -24.812 1.602 1 97.81 103 GLY A CA 1
ATOM 828 C C . GLY A 1 103 ? -31.266 -25.125 1.225 1 97.81 103 GLY A C 1
ATOM 829 O O . GLY A 1 103 ? -30.328 -24.656 1.877 1 97.81 103 GLY A O 1
ATOM 830 N N . PRO A 1 104 ? -31.078 -25.969 0.27 1 97.5 104 PRO A N 1
ATOM 831 C CA . PRO A 1 104 ? -29.719 -26.375 -0.107 1 97.5 104 PRO A CA 1
ATOM 832 C C . PRO A 1 104 ? -28.984 -25.281 -0.876 1 97.5 104 PRO A C 1
ATOM 834 O O . PRO A 1 104 ? -29.609 -24.484 -1.57 1 97.5 104 PRO A O 1
ATOM 837 N N . ASP A 1 105 ? -27.703 -25.219 -0.826 1 97.81 105 ASP A N 1
ATOM 838 C CA . ASP A 1 105 ? -26.844 -24.297 -1.566 1 97.81 105 ASP A CA 1
ATOM 839 C C . ASP A 1 105 ? -26.828 -24.641 -3.057 1 97.81 105 ASP A C 1
ATOM 841 O O . ASP A 1 105 ? -27.188 -25.75 -3.449 1 97.81 105 ASP A O 1
ATOM 845 N N . ASP A 1 106 ? -26.641 -23.609 -3.863 1 97.56 106 ASP A N 1
ATOM 846 C CA . ASP A 1 106 ? -26.406 -23.797 -5.289 1 97.56 106 ASP A CA 1
ATOM 847 C C . ASP A 1 106 ? -24.906 -23.812 -5.594 1 97.56 106 ASP A C 1
ATOM 849 O O . ASP A 1 106 ? -24.297 -22.766 -5.816 1 97.56 106 ASP A O 1
ATOM 853 N N . ASP A 1 107 ? -24.281 -24.906 -5.746 1 96.19 107 ASP A N 1
ATOM 854 C CA . ASP A 1 107 ? -22.844 -25.094 -5.875 1 96.19 107 ASP A CA 1
ATOM 855 C C . ASP A 1 107 ? -22.359 -24.625 -7.246 1 96.19 107 ASP A C 1
ATOM 857 O O . ASP A 1 107 ? -21.156 -24.453 -7.453 1 96.19 107 ASP A O 1
ATOM 861 N N . SER A 1 108 ? -23.234 -24.469 -8.141 1 96.62 108 SER A N 1
ATOM 862 C CA . SER A 1 108 ? -22.844 -24.094 -9.492 1 96.62 108 SER A CA 1
ATOM 863 C C . SER A 1 108 ? -22.172 -22.719 -9.516 1 96.62 108 SER A C 1
ATOM 865 O O . SER A 1 108 ? -21.328 -22.438 -10.375 1 96.62 108 SER A O 1
ATOM 867 N N . VAL A 1 109 ? -22.516 -21.859 -8.562 1 95.94 109 VAL A N 1
ATOM 868 C CA . VAL A 1 109 ? -21.922 -20.516 -8.484 1 95.94 109 VAL A CA 1
ATOM 869 C C . VAL A 1 109 ? -20.453 -20.609 -8.086 1 95.94 109 VAL A C 1
ATOM 871 O O . VAL A 1 109 ? -19.609 -19.891 -8.625 1 95.94 109 VAL A O 1
ATOM 874 N N . PHE A 1 110 ? -20.156 -21.484 -7.242 1 94.06 110 PHE A N 1
ATOM 875 C CA . PHE A 1 110 ? -18.781 -21.672 -6.793 1 94.06 110 PHE A CA 1
ATOM 876 C C . PHE A 1 110 ? -17.922 -22.281 -7.895 1 94.06 110 PHE A C 1
ATOM 878 O O . PHE A 1 110 ? -16.75 -21.953 -8.039 1 94.06 110 PHE A O 1
ATOM 885 N N . GLU A 1 111 ? -18.516 -23.141 -8.625 1 95.75 111 GLU A N 1
ATOM 886 C CA . GLU A 1 111 ? -17.844 -23.703 -9.789 1 95.75 111 GLU A CA 1
ATOM 887 C C . GLU A 1 111 ? -17.562 -22.625 -10.828 1 95.75 111 GLU A C 1
ATOM 889 O O . GLU A 1 111 ? -16.484 -22.594 -11.43 1 95.75 111 GLU A O 1
ATOM 894 N N . TRP A 1 112 ? -18.562 -21.766 -10.953 1 95.06 112 TRP A N 1
ATOM 895 C CA . TRP A 1 112 ? -18.438 -20.641 -11.867 1 95.06 112 TRP A CA 1
ATOM 896 C C . TRP A 1 112 ? -17.281 -19.719 -11.445 1 95.06 112 TRP A C 1
ATOM 898 O O . TRP A 1 112 ? -16.484 -19.297 -12.273 1 95.06 112 TRP A O 1
ATOM 908 N N . ARG A 1 113 ? -17.141 -19.422 -10.203 1 95 113 ARG A N 1
ATOM 909 C CA . ARG A 1 113 ? -16.047 -18.609 -9.672 1 95 113 ARG A CA 1
ATOM 910 C C . ARG A 1 113 ? -14.695 -19.266 -9.922 1 95 113 ARG A C 1
ATOM 912 O O . ARG A 1 113 ? -13.742 -18.594 -10.305 1 95 113 ARG A O 1
ATOM 919 N N . ALA A 1 114 ? -14.68 -20.547 -9.766 1 95.06 114 ALA A N 1
ATOM 920 C CA . ALA A 1 114 ? -13.438 -21.297 -9.93 1 95.06 114 ALA A CA 1
ATOM 921 C C . ALA A 1 114 ? -12.977 -21.266 -11.383 1 95.06 114 ALA A C 1
ATOM 923 O O . ALA A 1 114 ? -11.797 -21.484 -11.672 1 95.06 114 ALA A O 1
ATOM 924 N N . ASP A 1 115 ? -13.906 -20.953 -12.297 1 95.88 115 ASP A N 1
ATOM 925 C CA . ASP A 1 115 ? -13.602 -20.938 -13.727 1 95.88 115 ASP A CA 1
ATOM 926 C C . ASP A 1 115 ? -13.055 -19.594 -14.164 1 95.88 115 ASP A C 1
ATOM 928 O O . ASP A 1 115 ? -12.758 -19.391 -15.344 1 95.88 115 ASP A O 1
ATOM 932 N N . GLN A 1 116 ? -12.844 -18.719 -13.273 1 96.38 116 GLN A N 1
ATOM 933 C CA . GLN A 1 116 ? -12.273 -17.406 -13.547 1 96.38 116 GLN A CA 1
ATOM 934 C C . GLN A 1 116 ? -11.055 -17.141 -12.672 1 96.38 116 GLN A C 1
ATOM 936 O O . GLN A 1 116 ? -11.016 -16.156 -11.938 1 96.38 116 GLN A O 1
ATOM 941 N N . PRO A 1 117 ? -10.078 -17.984 -12.734 1 98 117 PRO A N 1
ATOM 942 C CA . PRO A 1 117 ? -8.93 -17.859 -11.836 1 98 117 PRO A CA 1
ATOM 943 C C . PRO A 1 117 ? -8.039 -16.672 -12.188 1 98 117 PRO A C 1
ATOM 945 O O . PRO A 1 117 ? -8.078 -16.172 -13.312 1 98 117 PRO A O 1
ATOM 948 N N . VAL A 1 118 ? -7.367 -16.141 -11.195 1 98.88 118 VAL A N 1
ATOM 949 C CA . VAL A 1 118 ? -6.266 -15.203 -11.391 1 98.88 118 VAL A CA 1
ATOM 950 C C . VAL A 1 118 ? -4.945 -15.961 -11.453 1 98.88 118 VAL A C 1
ATOM 952 O O . VAL A 1 118 ? -4.688 -16.844 -10.625 1 98.88 118 VAL A O 1
ATOM 955 N N . ALA A 1 119 ? -4.148 -15.695 -12.469 1 98.94 119 ALA A N 1
ATOM 956 C CA . ALA A 1 119 ? -2.846 -16.344 -12.609 1 98.94 119 ALA A CA 1
ATOM 957 C C . ALA A 1 119 ? -1.723 -15.305 -12.633 1 98.94 119 ALA A C 1
ATOM 959 O O . ALA A 1 119 ? -1.64 -14.484 -13.547 1 98.94 119 ALA A O 1
ATOM 960 N N . ILE A 1 120 ? -0.886 -15.32 -11.617 1 98.94 120 ILE A N 1
ATOM 961 C CA . ILE A 1 120 ? 0.257 -14.422 -11.477 1 98.94 120 ILE A CA 1
ATOM 962 C C . ILE A 1 120 ? 1.547 -15.18 -11.781 1 98.94 120 ILE A C 1
ATOM 964 O O . ILE A 1 120 ? 1.824 -16.219 -11.172 1 98.94 120 ILE A O 1
ATOM 968 N N . GLY A 1 121 ? 2.355 -14.711 -12.68 1 98.94 121 GLY A N 1
ATOM 969 C CA . GLY A 1 121 ? 3.609 -15.359 -13.039 1 98.94 121 GLY A CA 1
ATOM 970 C C . GLY A 1 121 ? 4.668 -15.242 -11.953 1 98.94 121 GLY A C 1
ATOM 971 O O . GLY A 1 121 ? 4.363 -14.875 -10.82 1 98.94 121 GLY A O 1
ATOM 972 N N . HIS A 1 122 ? 5.953 -15.664 -12.305 1 98.94 122 HIS A N 1
ATOM 973 C CA . HIS A 1 122 ? 7.094 -15.586 -11.398 1 98.94 122 HIS A CA 1
ATOM 974 C C . HIS A 1 122 ? 7.648 -14.164 -11.328 1 98.94 122 HIS A C 1
ATOM 976 O O . HIS A 1 122 ? 7.566 -13.414 -12.305 1 98.94 122 HIS A O 1
ATOM 982 N N . ASP A 1 123 ? 8.203 -13.797 -10.125 1 98.81 123 ASP A N 1
ATOM 983 C CA . ASP A 1 123 ? 8.93 -12.547 -9.922 1 98.81 123 ASP A CA 1
ATOM 984 C C . ASP A 1 123 ? 8.047 -11.344 -10.234 1 98.81 123 ASP A C 1
ATOM 986 O O . ASP A 1 123 ? 8.516 -10.352 -10.805 1 98.81 123 ASP A O 1
ATOM 990 N N . VAL A 1 124 ? 6.742 -11.461 -9.992 1 98.94 124 VAL A N 1
ATOM 991 C CA . VAL A 1 124 ? 5.824 -10.336 -10.18 1 98.94 124 VAL A CA 1
ATOM 992 C C . VAL A 1 124 ? 5.766 -9.5 -8.906 1 98.94 124 VAL A C 1
ATOM 994 O O . VAL A 1 124 ? 5.801 -10.039 -7.797 1 98.94 124 VAL A O 1
ATOM 997 N N . TRP A 1 125 ? 5.746 -8.211 -9.078 1 98.94 125 TRP A N 1
ATOM 998 C CA . TRP A 1 125 ? 5.562 -7.27 -7.98 1 98.94 125 TRP A CA 1
ATOM 999 C C . TRP A 1 125 ? 4.172 -6.641 -8.023 1 98.94 125 TRP A C 1
ATOM 1001 O O . TRP A 1 125 ? 3.83 -5.945 -8.984 1 98.94 125 TRP A O 1
ATOM 1011 N N . ILE A 1 126 ? 3.35 -6.969 -7 1 98.94 126 ILE A N 1
ATOM 1012 C CA . ILE A 1 126 ? 2.025 -6.379 -6.82 1 98.94 126 ILE A CA 1
ATOM 1013 C C . ILE A 1 126 ? 2.094 -5.266 -5.777 1 98.94 126 ILE A C 1
ATOM 1015 O O . ILE A 1 126 ? 2.309 -5.527 -4.594 1 98.94 126 ILE A O 1
ATOM 1019 N N . GLY A 1 127 ? 1.815 -4.039 -6.188 1 98.88 127 GLY A N 1
ATOM 1020 C CA . GLY A 1 127 ? 1.946 -2.879 -5.32 1 98.88 127 GLY A CA 1
ATOM 1021 C C . GLY A 1 127 ? 0.875 -2.809 -4.25 1 98.88 127 GLY A C 1
ATOM 1022 O O . GLY A 1 127 ? -0.121 -3.533 -4.312 1 98.88 127 GLY A O 1
ATOM 1023 N N . HIS A 1 128 ? 1.13 -1.919 -3.295 1 98.81 128 HIS A N 1
ATOM 1024 C CA . HIS A 1 128 ? 0.235 -1.721 -2.158 1 98.81 128 HIS A CA 1
ATOM 1025 C C . HIS A 1 128 ? -1.185 -1.416 -2.623 1 98.81 128 HIS A C 1
ATOM 1027 O O . HIS A 1 128 ? -1.392 -0.547 -3.473 1 98.81 128 HIS A O 1
ATOM 1033 N N . GLY A 1 129 ? -2.152 -2.143 -2.057 1 98.81 129 GLY A N 1
ATOM 1034 C CA . GLY A 1 129 ? -3.559 -1.831 -2.252 1 98.81 129 GLY A CA 1
ATOM 1035 C C . GLY A 1 129 ? -4.047 -2.125 -3.658 1 98.81 129 GLY A C 1
ATOM 1036 O O . GLY A 1 129 ? -5.164 -1.755 -4.023 1 98.81 129 GLY A O 1
ATOM 1037 N N . ALA A 1 130 ? -3.248 -2.715 -4.512 1 98.94 130 ALA A N 1
ATOM 1038 C CA . ALA A 1 130 ? -3.672 -3.035 -5.875 1 98.94 130 ALA A CA 1
ATOM 1039 C C . ALA A 1 130 ? -4.723 -4.141 -5.875 1 98.94 130 ALA A C 1
ATOM 1041 O O . ALA A 1 130 ? -4.77 -4.965 -4.961 1 98.94 130 ALA A O 1
ATOM 1042 N N . ILE A 1 131 ? -5.57 -4.129 -6.887 1 98.94 131 ILE A N 1
ATOM 1043 C CA . ILE A 1 131 ? -6.621 -5.125 -7.074 1 98.94 131 ILE A CA 1
ATOM 1044 C C . ILE A 1 131 ? -6.457 -5.801 -8.43 1 98.94 131 ILE A C 1
ATOM 1046 O O . ILE A 1 131 ? -6.301 -5.125 -9.453 1 98.94 131 ILE A O 1
ATOM 1050 N N . VAL A 1 132 ? -6.434 -7.094 -8.484 1 98.94 132 VAL A N 1
ATOM 1051 C CA . VAL A 1 132 ? -6.449 -7.863 -9.727 1 98.94 132 VAL A CA 1
ATOM 1052 C C . VAL A 1 132 ? -7.773 -8.609 -9.852 1 98.94 132 VAL A C 1
ATOM 1054 O O . VAL A 1 132 ? -8.094 -9.469 -9.031 1 98.94 132 VAL A O 1
ATOM 1057 N N . LEU A 1 133 ? -8.508 -8.367 -10.867 1 98.88 133 LEU A N 1
ATOM 1058 C CA . LEU A 1 133 ? -9.859 -8.891 -11.008 1 98.88 133 LEU A CA 1
ATOM 1059 C C . LEU A 1 133 ? -9.828 -10.352 -11.453 1 98.88 133 LEU A C 1
ATOM 1061 O O . LEU A 1 133 ? -8.82 -10.82 -11.992 1 98.88 133 LEU A O 1
ATOM 1065 N N . PRO A 1 134 ? -10.93 -11.055 -11.227 1 98.69 134 PRO A N 1
ATOM 1066 C CA . PRO A 1 134 ? -11 -12.461 -11.633 1 98.69 134 PRO A CA 1
ATOM 1067 C C . PRO A 1 134 ? -10.75 -12.648 -13.133 1 98.69 134 PRO A C 1
ATOM 1069 O O . PRO A 1 134 ? -11.164 -11.812 -13.938 1 98.69 134 PRO A O 1
ATOM 1072 N N . GLY A 1 135 ? -10.086 -13.711 -13.484 1 98.56 135 GLY A N 1
ATOM 1073 C CA . GLY A 1 135 ? -9.875 -14.07 -14.875 1 98.56 135 GLY A CA 1
ATOM 1074 C C . GLY A 1 135 ? -8.617 -13.461 -15.469 1 98.56 135 GLY A C 1
ATOM 1075 O O . GLY A 1 135 ? -8.258 -13.766 -16.609 1 98.56 135 GLY A O 1
ATOM 1076 N N . VAL A 1 136 ? -7.902 -12.617 -14.75 1 98.88 136 VAL A N 1
ATOM 1077 C CA . VAL A 1 136 ? -6.75 -11.883 -15.266 1 98.88 136 VAL A CA 1
ATOM 1078 C C . VAL A 1 136 ? -5.492 -12.734 -15.125 1 98.88 136 VAL A C 1
ATOM 1080 O O . VAL A 1 136 ? -5.289 -13.391 -14.102 1 98.88 136 VAL A O 1
ATOM 1083 N N . THR A 1 137 ? -4.629 -12.688 -16.125 1 98.94 137 THR A N 1
ATOM 1084 C CA . THR A 1 137 ? -3.297 -13.281 -16.109 1 98.94 137 THR A CA 1
ATOM 1085 C C . THR A 1 137 ? -2.221 -12.203 -16.141 1 98.94 137 THR A C 1
ATOM 1087 O O . THR A 1 137 ? -2.281 -11.281 -16.953 1 98.94 137 THR A O 1
ATOM 1090 N N . ILE A 1 138 ? -1.258 -12.25 -15.258 1 98.94 138 ILE A N 1
ATOM 1091 C CA . ILE A 1 138 ? -0.12 -11.344 -15.227 1 98.94 138 ILE A CA 1
ATOM 1092 C C . ILE A 1 138 ? 1.167 -12.109 -15.516 1 98.94 138 ILE A C 1
ATOM 1094 O O . ILE A 1 138 ? 1.476 -13.094 -14.836 1 98.94 138 ILE A O 1
ATOM 1098 N N . GLY A 1 139 ? 1.928 -11.648 -16.469 1 98.88 139 GLY A N 1
ATOM 1099 C CA . GLY A 1 139 ? 3.123 -12.344 -16.922 1 98.88 139 GLY A CA 1
ATOM 1100 C C . GLY A 1 139 ? 4.305 -12.164 -15.992 1 98.88 139 GLY A C 1
ATOM 1101 O O . GLY A 1 139 ? 4.301 -11.266 -15.141 1 98.88 139 GLY A O 1
ATOM 1102 N N . ASN A 1 140 ? 5.395 -13.016 -16.25 1 98.88 140 ASN A N 1
ATOM 1103 C CA . ASN A 1 140 ? 6.594 -13 -15.414 1 98.88 140 ASN A CA 1
ATOM 1104 C C . ASN A 1 140 ? 7.207 -11.602 -15.352 1 98.88 140 ASN A C 1
ATOM 1106 O O . ASN A 1 140 ? 7.254 -10.891 -16.359 1 98.88 140 ASN A O 1
ATOM 1110 N N . GLY A 1 141 ? 7.688 -11.219 -14.156 1 98.75 141 GLY A N 1
ATOM 1111 C CA . GLY A 1 141 ? 8.508 -10.023 -14 1 98.75 141 GLY A CA 1
ATOM 1112 C C . GLY A 1 141 ? 7.715 -8.734 -14.102 1 98.75 141 GLY A C 1
ATOM 1113 O O . GLY A 1 141 ? 8.281 -7.645 -14.055 1 98.75 141 GLY A O 1
ATOM 1114 N N . ALA A 1 142 ? 6.422 -8.82 -14.281 1 98.88 142 ALA A N 1
ATOM 1115 C CA . ALA A 1 142 ? 5.586 -7.625 -14.383 1 98.88 142 ALA A CA 1
ATOM 1116 C C . ALA A 1 142 ? 5.516 -6.891 -13.047 1 98.88 142 ALA A C 1
ATOM 1118 O O . ALA A 1 142 ? 5.809 -7.473 -11.992 1 98.88 142 ALA A O 1
ATOM 1119 N N . VAL A 1 143 ? 5.176 -5.617 -13.141 1 98.88 143 VAL A N 1
ATOM 1120 C CA . VAL A 1 143 ? 5.008 -4.766 -11.969 1 98.88 143 VAL A CA 1
ATOM 1121 C C . VAL A 1 143 ? 3.648 -4.074 -12.023 1 98.88 143 VAL A C 1
ATOM 1123 O O . VAL A 1 143 ? 3.305 -3.441 -13.023 1 98.88 143 VAL A O 1
ATOM 1126 N N . VAL A 1 144 ? 2.865 -4.223 -10.984 1 98.94 144 VAL A N 1
ATOM 1127 C CA . VAL A 1 144 ? 1.583 -3.539 -10.844 1 98.94 144 VAL A CA 1
ATOM 1128 C C . VAL A 1 144 ? 1.713 -2.4 -9.828 1 98.94 144 VAL A C 1
ATOM 1130 O O . VAL A 1 144 ? 2.057 -2.629 -8.672 1 98.94 144 VAL A O 1
ATOM 1133 N N . GLY A 1 145 ? 1.449 -1.217 -10.234 1 98.69 145 GLY A N 1
ATOM 1134 C CA . GLY A 1 145 ? 1.581 -0.05 -9.375 1 98.69 145 GLY A CA 1
ATOM 1135 C C . GLY A 1 145 ? 0.616 -0.058 -8.211 1 98.69 145 GLY A C 1
ATOM 1136 O O . GLY A 1 145 ? -0.422 -0.722 -8.258 1 98.69 145 GLY A O 1
ATOM 1137 N N . ALA A 1 146 ? 1.005 0.685 -7.188 1 98.75 146 ALA A N 1
ATOM 1138 C CA . ALA A 1 146 ? 0.161 0.801 -6.004 1 98.75 146 ALA A CA 1
ATOM 1139 C C . ALA A 1 146 ? -1.212 1.362 -6.359 1 98.75 146 ALA A C 1
ATOM 1141 O O . ALA A 1 146 ? -1.321 2.277 -7.18 1 98.75 146 ALA A O 1
ATOM 1142 N N . GLY A 1 147 ? -2.277 0.784 -5.746 1 98.75 147 GLY A N 1
ATOM 1143 C CA . GLY A 1 147 ? -3.639 1.271 -5.902 1 98.75 147 GLY A CA 1
ATOM 1144 C C . GLY A 1 147 ? -4.242 0.944 -7.254 1 98.75 147 GLY A C 1
ATOM 1145 O O . GLY A 1 147 ? -5.391 1.292 -7.531 1 98.75 147 GLY A O 1
ATOM 1146 N N . ALA A 1 148 ? -3.535 0.274 -8.141 1 98.88 148 ALA A N 1
ATOM 1147 C CA . ALA A 1 148 ? -4.023 -0.026 -9.484 1 98.88 148 ALA A CA 1
ATOM 1148 C C . ALA A 1 148 ? -5.137 -1.065 -9.445 1 98.88 148 ALA A C 1
ATOM 1150 O O . ALA A 1 148 ? -5.188 -1.897 -8.531 1 98.88 148 ALA A O 1
ATOM 1151 N N . VAL A 1 149 ? -6.043 -1 -10.391 1 98.94 149 VAL A N 1
ATOM 1152 C CA . VAL A 1 149 ? -7.035 -2.043 -10.625 1 98.94 149 VAL A CA 1
ATOM 1153 C C . VAL A 1 149 ? -6.797 -2.689 -11.992 1 98.94 149 VAL A C 1
ATOM 1155 O O . VAL A 1 149 ? -7.02 -2.064 -13.031 1 98.94 149 VAL A O 1
ATOM 1158 N N . VAL A 1 150 ? -6.371 -3.891 -11.992 1 98.94 150 VAL A N 1
ATOM 1159 C CA . VAL A 1 150 ? -6.012 -4.609 -13.211 1 98.94 150 VAL A CA 1
ATOM 1160 C C . VAL A 1 150 ? -7.207 -5.41 -13.711 1 98.94 150 VAL A C 1
ATOM 1162 O O . VAL A 1 150 ? -7.625 -6.379 -13.07 1 98.94 150 VAL A O 1
ATOM 1165 N N . ALA A 1 151 ? -7.66 -5.059 -14.852 1 98.75 151 ALA A N 1
ATOM 1166 C CA . ALA A 1 151 ? -8.859 -5.68 -15.406 1 98.75 151 ALA A CA 1
ATOM 1167 C C . ALA A 1 151 ? -8.531 -6.5 -16.641 1 98.75 151 ALA A C 1
ATOM 1169 O O . ALA A 1 151 ? -9.383 -7.238 -17.156 1 98.75 151 ALA A O 1
ATOM 1170 N N . GLU A 1 152 ? -7.352 -6.297 -17.172 1 98.69 152 GLU A N 1
ATOM 1171 C CA . GLU A 1 152 ? -6.902 -7.016 -18.359 1 98.69 152 GLU A CA 1
ATOM 1172 C C . GLU A 1 152 ? -5.547 -7.676 -18.125 1 98.69 152 GLU A C 1
ATOM 1174 O O . GLU A 1 152 ? -4.805 -7.285 -17.219 1 98.69 152 GLU A O 1
ATOM 1179 N N . ASP A 1 153 ? -5.301 -8.617 -18.969 1 98.94 153 ASP A N 1
ATOM 1180 C CA . ASP A 1 153 ? -4.039 -9.336 -18.844 1 98.94 153 ASP A CA 1
ATOM 1181 C C . ASP A 1 153 ? -2.85 -8.391 -18.984 1 98.94 153 ASP A C 1
ATOM 1183 O O . ASP A 1 153 ? -2.936 -7.371 -19.672 1 98.94 153 ASP A O 1
ATOM 1187 N N . VAL A 1 154 ? -1.751 -8.672 -18.359 1 98.94 154 VAL A N 1
ATOM 1188 C CA . VAL A 1 154 ? -0.525 -7.883 -18.391 1 98.94 154 VAL A CA 1
ATOM 1189 C C . VAL A 1 154 ? 0.616 -8.711 -18.969 1 98.94 154 VAL A C 1
ATOM 1191 O O . VAL A 1 154 ? 0.897 -9.812 -18.484 1 98.94 154 VAL A O 1
ATOM 1194 N N . ASP A 1 155 ? 1.301 -8.18 -19.922 1 98.75 155 ASP A N 1
ATOM 1195 C CA . ASP A 1 155 ? 2.426 -8.867 -20.547 1 98.75 155 ASP A CA 1
ATOM 1196 C C . ASP A 1 155 ? 3.602 -8.984 -19.578 1 98.75 155 ASP A C 1
ATOM 1198 O O . ASP A 1 155 ? 3.752 -8.164 -18.672 1 98.75 155 ASP A O 1
ATOM 1202 N N . PRO A 1 156 ? 4.441 -10.055 -19.812 1 98.81 156 PRO A N 1
ATOM 1203 C CA . PRO A 1 156 ? 5.656 -10.148 -19 1 98.81 156 PRO A CA 1
ATOM 1204 C C . PRO A 1 156 ? 6.492 -8.867 -19.047 1 98.81 156 PRO A C 1
ATOM 1206 O O . PRO A 1 156 ? 6.531 -8.195 -20.078 1 98.81 156 PRO A O 1
ATOM 1209 N N . TYR A 1 157 ? 7.137 -8.547 -17.891 1 98.75 157 TYR A N 1
ATOM 1210 C CA . TYR A 1 157 ? 8.094 -7.461 -17.766 1 98.75 157 TYR A CA 1
ATOM 1211 C C . TYR A 1 157 ? 7.477 -6.133 -18.188 1 98.75 157 TYR A C 1
ATOM 1213 O O . TYR A 1 157 ? 8.148 -5.281 -18.766 1 98.75 157 TYR A O 1
ATOM 1221 N N . THR A 1 158 ? 6.199 -5.965 -17.938 1 98.69 158 THR A N 1
ATOM 1222 C CA . THR A 1 158 ? 5.461 -4.73 -18.172 1 98.69 158 THR A CA 1
ATOM 1223 C C . THR A 1 158 ? 5.043 -4.082 -16.859 1 98.69 158 THR A C 1
ATOM 1225 O O . THR A 1 158 ? 4.617 -4.773 -15.93 1 98.69 158 THR A O 1
ATOM 1228 N N . ILE A 1 159 ? 5.137 -2.807 -16.797 1 98.75 159 ILE A N 1
ATOM 1229 C CA . ILE A 1 159 ? 4.688 -2.031 -15.641 1 98.75 159 ILE A CA 1
ATOM 1230 C C . ILE A 1 159 ? 3.33 -1.401 -15.938 1 98.75 159 ILE A C 1
ATOM 1232 O O . ILE A 1 159 ? 3.174 -0.694 -16.938 1 98.75 159 ILE A O 1
ATOM 1236 N N . VAL A 1 160 ? 2.336 -1.672 -15.094 1 98.94 160 VAL A N 1
ATOM 1237 C CA . VAL A 1 160 ? 1.005 -1.106 -15.289 1 98.94 160 VAL A CA 1
ATOM 1238 C C . VAL A 1 160 ? 0.6 -0.304 -14.055 1 98.94 160 VAL A C 1
ATOM 1240 O O . VAL A 1 160 ? 1.077 -0.57 -12.945 1 98.94 160 VAL A O 1
ATOM 1243 N N . ALA A 1 161 ? -0.249 0.692 -14.195 1 98.75 161 ALA A N 1
ATOM 1244 C CA . ALA A 1 161 ? -0.768 1.517 -13.109 1 98.75 161 ALA A CA 1
ATOM 1245 C C . ALA A 1 161 ? -2.08 2.188 -13.508 1 98.75 161 ALA A C 1
ATOM 1247 O O . ALA A 1 161 ? -2.426 2.236 -14.688 1 98.75 161 ALA A O 1
ATOM 1248 N N . GLY A 1 162 ? -2.848 2.6 -12.43 1 98.25 162 GLY A N 1
ATOM 1249 C CA . GLY A 1 162 ? -4.07 3.346 -12.688 1 98.25 162 GLY A CA 1
ATOM 1250 C C . GLY A 1 162 ? -5.324 2.516 -12.492 1 98.25 162 GLY A C 1
ATOM 1251 O O . GLY A 1 162 ? -5.25 1.343 -12.117 1 98.25 162 GLY A O 1
ATOM 1252 N N . VAL A 1 163 ? -6.551 3.162 -12.688 1 98.31 163 VAL A N 1
ATOM 1253 C CA . VAL A 1 163 ? -7.875 2.559 -12.562 1 98.31 163 VAL A CA 1
ATOM 1254 C C . VAL A 1 163 ? -8.734 2.947 -13.758 1 98.31 163 VAL A C 1
ATOM 1256 O O . VAL A 1 163 ? -9.266 4.059 -13.82 1 98.31 163 VAL A O 1
ATOM 1259 N N . PRO A 1 164 ? -8.945 2.113 -14.688 1 98.12 164 PRO A N 1
ATOM 1260 C CA . PRO A 1 164 ? -8.289 0.805 -14.797 1 98.12 164 PRO A CA 1
ATOM 1261 C C . PRO A 1 164 ? -6.801 0.91 -15.109 1 98.12 164 PRO A C 1
ATOM 1263 O O . PRO A 1 164 ? -6.352 1.931 -15.633 1 98.12 164 PRO A O 1
ATOM 1266 N N . ALA A 1 165 ? -6.102 -0.119 -14.781 1 98.69 165 ALA A N 1
ATOM 1267 C CA . ALA A 1 165 ? -4.656 -0.128 -15.008 1 98.69 165 ALA A CA 1
ATOM 1268 C C . ALA A 1 165 ? -4.332 -0.18 -16.5 1 98.69 165 ALA A C 1
ATOM 1270 O O . ALA A 1 165 ? -4.977 -0.911 -17.25 1 98.69 165 ALA A O 1
ATOM 1271 N N . GLU A 1 166 ? -3.332 0.579 -16.875 1 98.5 166 GLU A N 1
ATOM 1272 C CA . GLU A 1 166 ? -2.781 0.593 -18.219 1 98.5 166 GLU A CA 1
ATOM 1273 C C . GLU A 1 166 ? -1.26 0.481 -18.203 1 98.5 166 GLU A C 1
ATOM 1275 O O . GLU A 1 166 ? -0.62 0.843 -17.219 1 98.5 166 GLU A O 1
ATOM 1280 N N . PRO A 1 167 ? -0.728 -0.073 -19.328 1 98.5 167 PRO A N 1
ATOM 1281 C CA . PRO A 1 167 ? 0.735 -0.109 -19.391 1 98.5 167 PRO A CA 1
ATOM 1282 C C . PRO A 1 167 ? 1.363 1.28 -19.312 1 98.5 167 PRO A C 1
ATOM 1284 O O . PRO A 1 167 ? 0.957 2.188 -20.047 1 98.5 167 PRO A O 1
ATOM 1287 N N . VAL A 1 168 ? 2.279 1.464 -18.5 1 97.94 168 VAL A N 1
ATOM 1288 C CA . VAL A 1 168 ? 3.031 2.705 -18.344 1 97.94 168 VAL A CA 1
ATOM 1289 C C . VAL A 1 168 ? 4.332 2.625 -19.141 1 97.94 168 VAL A C 1
ATOM 1291 O O . VAL A 1 168 ? 4.656 3.537 -19.906 1 97.94 168 VAL A O 1
ATOM 1294 N N . ARG A 1 169 ? 5.086 1.571 -18.891 1 96.94 169 ARG A N 1
ATOM 1295 C CA . ARG A 1 169 ? 6.324 1.297 -19.625 1 96.94 169 ARG A CA 1
ATOM 1296 C C . ARG A 1 169 ? 6.762 -0.152 -19.422 1 96.94 169 ARG A C 1
ATOM 1298 O O . ARG A 1 169 ? 6.172 -0.882 -18.625 1 96.94 169 ARG A O 1
ATOM 1305 N N . ARG A 1 170 ? 7.828 -0.513 -20.141 1 98.12 170 ARG A N 1
ATOM 1306 C CA . ARG A 1 170 ? 8.438 -1.827 -19.953 1 98.12 170 ARG A CA 1
ATOM 1307 C C . ARG A 1 170 ? 9.492 -1.789 -18.859 1 98.12 170 ARG A C 1
ATOM 1309 O O . ARG A 1 170 ? 10.203 -0.794 -18.719 1 98.12 170 ARG A O 1
ATOM 1316 N N . ARG A 1 171 ? 9.547 -2.842 -18.172 1 97.69 171 ARG A N 1
ATOM 1317 C CA . ARG A 1 171 ? 10.602 -2.939 -17.172 1 97.69 171 ARG A CA 1
ATOM 1318 C C . ARG A 1 171 ? 11.969 -3.068 -17.828 1 97.69 171 ARG A C 1
ATOM 1320 O O . ARG A 1 171 ? 12.953 -2.479 -17.359 1 97.69 171 ARG A O 1
ATOM 1327 N N . PHE A 1 172 ? 12.023 -3.896 -18.859 1 97.88 172 PHE A N 1
ATOM 1328 C CA . PHE A 1 172 ? 13.219 -4.129 -19.672 1 97.88 172 PHE A CA 1
ATOM 1329 C C . PHE A 1 172 ? 12.891 -4.008 -21.156 1 97.88 172 PHE A C 1
ATOM 1331 O O . PHE A 1 172 ? 11.75 -4.234 -21.578 1 97.88 172 PHE A O 1
ATOM 1338 N N . ASP A 1 173 ? 13.922 -3.627 -21.953 1 96.62 173 ASP A N 1
ATOM 1339 C CA . ASP A 1 173 ? 13.75 -3.773 -23.406 1 96.62 173 ASP A CA 1
ATOM 1340 C C . ASP A 1 173 ? 13.5 -5.234 -23.781 1 96.62 173 ASP A C 1
ATOM 1342 O O . ASP A 1 173 ? 13.883 -6.145 -23.047 1 96.62 173 ASP A O 1
ATOM 1346 N N . PRO A 1 174 ? 12.859 -5.5 -24.906 1 96.62 174 PRO A N 1
ATOM 1347 C CA . PRO A 1 174 ? 12.43 -6.852 -25.266 1 96.62 174 PRO A CA 1
ATOM 1348 C C . PRO A 1 174 ? 13.586 -7.852 -25.281 1 96.62 174 PRO A C 1
ATOM 1350 O O . PRO A 1 174 ? 13.422 -9 -24.859 1 96.62 174 PRO A O 1
ATOM 1353 N N . GLU A 1 175 ? 14.688 -7.473 -25.781 1 96.69 175 GLU A N 1
ATOM 1354 C CA . GLU A 1 175 ? 15.828 -8.383 -25.859 1 96.69 175 GLU A CA 1
ATOM 1355 C C . GLU A 1 175 ? 16.312 -8.781 -24.469 1 96.69 175 GLU A C 1
ATOM 1357 O O . GLU A 1 175 ? 16.547 -9.969 -24.203 1 96.69 175 GLU A O 1
ATOM 1362 N N . THR A 1 176 ? 16.531 -7.82 -23.641 1 97.62 176 THR A N 1
ATOM 1363 C CA . THR A 1 176 ? 16.953 -8.078 -22.281 1 97.62 176 THR A CA 1
ATOM 1364 C C . THR A 1 176 ? 15.945 -8.961 -21.547 1 97.62 176 THR A C 1
ATOM 1366 O O . THR A 1 176 ? 16.328 -9.93 -20.875 1 97.62 176 THR A O 1
ATOM 1369 N N . ALA A 1 177 ? 14.664 -8.664 -21.672 1 98.12 177 ALA A N 1
ATOM 1370 C CA . ALA A 1 177 ? 13.602 -9.445 -21.047 1 98.12 177 ALA A CA 1
ATOM 1371 C C . ALA A 1 177 ? 13.648 -10.898 -21.5 1 98.12 177 ALA A C 1
ATOM 1373 O O . ALA A 1 177 ? 13.492 -11.82 -20.688 1 98.12 177 ALA A O 1
ATOM 1374 N N . ALA A 1 178 ? 13.82 -11.047 -22.781 1 97.69 178 ALA A N 1
ATOM 1375 C CA . ALA A 1 178 ? 13.875 -12.398 -23.344 1 97.69 178 ALA A CA 1
ATOM 1376 C C . ALA A 1 178 ? 15.047 -13.18 -22.781 1 97.69 178 ALA A C 1
ATOM 1378 O O . ALA A 1 178 ? 14.93 -14.383 -22.516 1 97.69 178 ALA A O 1
ATOM 1379 N N . ARG A 1 179 ? 16.156 -12.547 -22.641 1 97.88 179 ARG A N 1
ATOM 1380 C CA . ARG A 1 179 ? 17.344 -13.195 -22.094 1 97.88 179 ARG A CA 1
ATOM 1381 C C . ARG A 1 179 ? 17.125 -13.609 -20.641 1 97.88 179 ARG A C 1
ATOM 1383 O O . ARG A 1 179 ? 17.469 -14.727 -20.25 1 97.88 179 ARG A O 1
ATOM 1390 N N . ILE A 1 180 ? 16.562 -12.742 -19.859 1 98.56 180 ILE A N 1
ATOM 1391 C CA . ILE A 1 180 ? 16.25 -13.07 -18.469 1 98.56 180 ILE A CA 1
ATOM 1392 C C . ILE A 1 180 ? 15.273 -14.242 -18.422 1 98.56 180 ILE A C 1
ATOM 1394 O O . ILE A 1 180 ? 15.484 -15.203 -17.672 1 98.56 180 ILE A O 1
ATOM 1398 N N . GLU A 1 181 ? 14.242 -14.172 -19.219 1 98.31 181 GLU A N 1
ATOM 1399 C CA . GLU A 1 181 ? 13.211 -15.203 -19.281 1 98.31 181 GLU A CA 1
ATOM 1400 C C . GLU A 1 181 ? 13.812 -16.562 -19.594 1 98.31 181 GLU A C 1
ATOM 1402 O O . GLU A 1 181 ? 13.422 -17.578 -19 1 98.31 181 GLU A O 1
ATOM 1407 N N . ALA A 1 182 ? 14.734 -16.547 -20.453 1 97.56 182 ALA A N 1
ATOM 1408 C CA . ALA A 1 182 ? 15.328 -17.781 -20.938 1 97.56 182 ALA A CA 1
ATOM 1409 C C . ALA A 1 182 ? 16.094 -18.5 -19.828 1 97.56 182 ALA A C 1
ATOM 1411 O O . ALA A 1 182 ? 16.281 -19.719 -19.875 1 97.56 182 ALA A O 1
ATOM 1412 N N . THR A 1 183 ? 16.562 -17.781 -18.828 1 98.19 183 THR A N 1
ATOM 1413 C CA . THR A 1 183 ? 17.328 -18.391 -17.734 1 98.19 183 THR A CA 1
ATOM 1414 C C . THR A 1 183 ? 16.422 -19.266 -16.875 1 98.19 183 THR A C 1
ATOM 1416 O O . THR A 1 183 ? 16.891 -20.203 -16.234 1 98.19 183 THR A O 1
ATOM 1419 N N . LYS A 1 184 ? 15.117 -18.891 -16.766 1 98.44 184 LYS A N 1
ATOM 1420 C CA . LYS A 1 184 ? 14.172 -19.547 -15.859 1 98.44 184 LYS A CA 1
ATOM 1421 C C . LYS A 1 184 ? 14.758 -19.672 -14.461 1 98.44 184 LYS A C 1
ATOM 1423 O O . LYS A 1 184 ? 14.656 -20.734 -13.836 1 98.44 184 LYS A O 1
ATOM 1428 N N . TRP A 1 185 ? 15.422 -18.625 -14.055 1 98.56 185 TRP A N 1
ATOM 1429 C CA . TRP A 1 185 ? 16.188 -18.641 -12.82 1 98.56 185 TRP A CA 1
ATOM 1430 C C . TRP A 1 185 ? 15.305 -19 -11.625 1 98.56 185 TRP A C 1
ATOM 1432 O O . TRP A 1 185 ? 15.797 -19.5 -10.609 1 98.56 185 TRP A O 1
ATOM 1442 N N . TRP A 1 186 ? 14 -18.812 -11.703 1 98.75 186 TRP A N 1
ATOM 1443 C CA . TRP A 1 186 ? 13.086 -19.062 -10.594 1 98.75 186 TRP A CA 1
ATOM 1444 C C . TRP A 1 186 ? 12.945 -20.562 -10.344 1 98.75 186 TRP A C 1
ATOM 1446 O O . TRP A 1 186 ? 12.305 -20.984 -9.375 1 98.75 186 TRP A O 1
ATOM 1456 N N . HIS A 1 187 ? 13.555 -21.328 -11.141 1 98.44 187 HIS A N 1
ATOM 1457 C CA . HIS A 1 187 ? 13.57 -22.766 -10.914 1 98.44 187 HIS A CA 1
ATOM 1458 C C . HIS A 1 187 ? 14.906 -23.219 -10.336 1 98.44 187 HIS A C 1
ATOM 1460 O O . HIS A 1 187 ? 15.07 -24.391 -10.008 1 98.44 187 HIS A O 1
ATOM 1466 N N . TRP A 1 188 ? 15.906 -22.328 -10.211 1 98.44 188 TRP A N 1
ATOM 1467 C CA . TRP A 1 188 ? 17.172 -22.688 -9.586 1 98.44 188 TRP A CA 1
ATOM 1468 C C . TRP A 1 188 ? 16.969 -23.078 -8.125 1 98.44 188 TRP A C 1
ATOM 1470 O O . TRP A 1 188 ? 16.125 -22.484 -7.434 1 98.44 188 TRP A O 1
ATOM 1480 N N . ASP A 1 189 ? 17.75 -24.094 -7.656 1 97.94 189 ASP A N 1
ATOM 1481 C CA . ASP A 1 189 ? 17.609 -24.516 -6.266 1 97.94 189 ASP A CA 1
ATOM 1482 C C . ASP A 1 189 ? 18.25 -23.516 -5.316 1 97.94 189 ASP A C 1
ATOM 1484 O O . ASP A 1 189 ? 18.922 -22.578 -5.758 1 97.94 189 ASP A O 1
ATOM 1488 N N . HIS A 1 190 ? 18.016 -23.719 -4.082 1 98.38 190 HIS A N 1
ATOM 1489 C CA . HIS A 1 190 ? 18.438 -22.781 -3.047 1 98.38 190 HIS A CA 1
ATOM 1490 C C . HIS A 1 190 ? 19.953 -22.562 -3.064 1 98.38 190 HIS A C 1
ATOM 1492 O O . HIS A 1 190 ? 20.422 -21.438 -2.967 1 98.38 190 HIS A O 1
ATOM 1498 N N . GLU A 1 191 ? 20.734 -23.625 -3.174 1 98.06 191 GLU A N 1
ATOM 1499 C CA . GLU A 1 191 ? 22.188 -23.547 -3.215 1 98.06 191 GLU A CA 1
ATOM 1500 C C . GLU A 1 191 ? 22.656 -22.719 -4.41 1 98.06 191 GLU A C 1
ATOM 1502 O O . GLU A 1 191 ? 23.578 -21.906 -4.285 1 98.06 191 GLU A O 1
ATOM 1507 N N . THR A 1 192 ? 22.047 -22.953 -5.516 1 98.38 192 THR A N 1
ATOM 1508 C CA . THR A 1 192 ? 22.391 -22.219 -6.73 1 98.38 192 THR A CA 1
ATOM 1509 C C . THR A 1 192 ? 22.078 -20.734 -6.574 1 98.38 192 THR A C 1
ATOM 1511 O O . THR A 1 192 ? 22.875 -19.891 -6.988 1 98.38 192 THR A O 1
ATOM 1514 N N . LEU A 1 193 ? 20.906 -20.422 -6.027 1 98.44 193 LEU A N 1
ATOM 1515 C CA . LEU A 1 193 ? 20.562 -19.031 -5.77 1 98.44 193 LEU A CA 1
ATOM 1516 C C . LEU A 1 193 ? 21.625 -18.359 -4.898 1 98.44 193 LEU A C 1
ATOM 1518 O O . LEU A 1 193 ? 22.047 -17.234 -5.184 1 98.44 193 LEU A O 1
ATOM 1522 N N . ALA A 1 194 ? 22.078 -19.047 -3.842 1 97.94 194 ALA A N 1
ATOM 1523 C CA . ALA A 1 194 ? 23.094 -18.516 -2.938 1 97.94 194 ALA A CA 1
ATOM 1524 C C . ALA A 1 194 ? 24.406 -18.266 -3.678 1 97.94 194 ALA A C 1
ATOM 1526 O O . ALA A 1 194 ? 25.016 -17.203 -3.52 1 97.94 194 ALA A O 1
ATOM 1527 N N . GLU A 1 195 ? 24.797 -19.234 -4.457 1 98 195 GLU A N 1
ATOM 1528 C CA . GLU A 1 195 ? 26.047 -19.141 -5.203 1 98 195 GLU A CA 1
ATOM 1529 C C . GLU A 1 195 ? 26.016 -17.969 -6.176 1 98 195 GLU A C 1
ATOM 1531 O O . GLU A 1 195 ? 27.047 -17.344 -6.422 1 98 195 GLU A O 1
ATOM 1536 N N . ARG A 1 196 ? 24.812 -17.656 -6.703 1 98 196 ARG A N 1
ATOM 1537 C CA . ARG A 1 196 ? 24.719 -16.703 -7.793 1 98 196 ARG A CA 1
ATOM 1538 C C . ARG A 1 196 ? 24.172 -15.359 -7.297 1 98 196 ARG A C 1
ATOM 1540 O O . ARG A 1 196 ? 23.812 -14.5 -8.094 1 98 196 ARG A O 1
ATOM 1547 N N . LEU A 1 197 ? 24.141 -15.148 -6.043 1 98.19 197 LEU A N 1
ATOM 1548 C CA . LEU A 1 197 ? 23.547 -13.977 -5.414 1 98.19 197 LEU A CA 1
ATOM 1549 C C . LEU A 1 197 ? 24.203 -12.695 -5.934 1 98.19 197 LEU A C 1
ATOM 1551 O O . LEU A 1 197 ? 23.5 -11.727 -6.254 1 98.19 197 LEU A O 1
ATOM 1555 N N . ALA A 1 198 ? 25.469 -12.68 -6.023 1 97.19 198 ALA A N 1
ATOM 1556 C CA . ALA A 1 198 ? 26.203 -11.484 -6.438 1 97.19 198 ALA A CA 1
ATOM 1557 C C . ALA A 1 198 ? 25.781 -11.039 -7.836 1 97.19 198 ALA A C 1
ATOM 1559 O O . ALA A 1 198 ? 25.672 -9.844 -8.109 1 97.19 198 ALA A O 1
ATOM 1560 N N . ALA A 1 199 ? 25.547 -11.969 -8.711 1 97.75 199 ALA A N 1
ATOM 1561 C CA . ALA A 1 199 ? 25.172 -11.648 -10.086 1 97.75 199 ALA A CA 1
ATOM 1562 C C . ALA A 1 199 ? 23.781 -11.031 -10.141 1 97.75 199 ALA A C 1
ATOM 1564 O O . ALA A 1 199 ? 23.5 -10.195 -11.008 1 97.75 199 ALA A O 1
ATOM 1565 N N . PHE A 1 200 ? 22.891 -11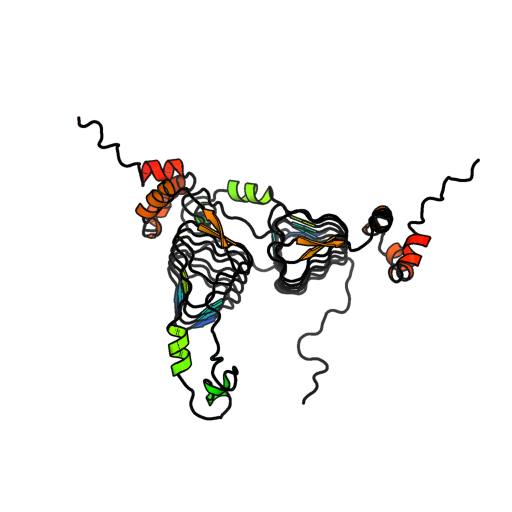.422 -9.234 1 98.19 200 PHE A N 1
ATOM 1566 C CA . PHE A 1 200 ? 21.531 -10.867 -9.211 1 98.19 200 PHE A CA 1
ATOM 1567 C C . PHE A 1 200 ? 21.578 -9.375 -8.891 1 98.19 200 PHE A C 1
ATOM 1569 O O . PHE A 1 200 ? 20.594 -8.664 -9.125 1 98.19 200 PHE A O 1
ATOM 1576 N N . ARG A 1 201 ? 22.672 -8.875 -8.352 1 97.56 201 ARG A N 1
ATOM 1577 C CA . ARG A 1 201 ? 22.766 -7.492 -7.902 1 97.56 201 ARG A CA 1
ATOM 1578 C C . ARG A 1 201 ? 23.281 -6.59 -9.023 1 97.56 201 ARG A C 1
ATOM 1580 O O . ARG A 1 201 ? 23.391 -5.375 -8.844 1 97.56 201 ARG A O 1
ATOM 1587 N N . ASP A 1 202 ? 23.609 -7.188 -10.102 1 97.06 202 ASP A N 1
ATOM 1588 C CA . ASP A 1 202 ? 24.125 -6.496 -11.281 1 97.06 202 ASP A CA 1
ATOM 1589 C C . ASP A 1 202 ? 23.609 -7.141 -12.562 1 97.06 202 ASP A C 1
ATOM 1591 O O . ASP A 1 202 ? 24.047 -8.227 -12.938 1 97.06 202 ASP A O 1
ATOM 1595 N N . LEU A 1 203 ? 22.75 -6.438 -13.289 1 97.62 203 LEU A N 1
ATOM 1596 C CA . LEU A 1 203 ? 22.062 -7.008 -14.445 1 97.62 203 LEU A CA 1
ATOM 1597 C C . LEU A 1 203 ? 23.078 -7.441 -15.508 1 97.62 203 LEU A C 1
ATOM 1599 O O . LEU A 1 203 ? 22.969 -8.539 -16.062 1 97.62 203 LEU A O 1
ATOM 1603 N N . ASP A 1 204 ? 23.969 -6.578 -15.859 1 97.06 204 ASP A N 1
ATOM 1604 C CA . ASP A 1 204 ? 24.938 -6.883 -16.891 1 97.06 204 ASP A CA 1
ATOM 1605 C C . ASP A 1 204 ? 25.75 -8.133 -16.531 1 97.06 204 ASP A C 1
ATOM 1607 O O . ASP A 1 204 ? 25.953 -9.008 -17.391 1 97.06 204 ASP A O 1
ATOM 1611 N N . ARG A 1 205 ? 26.172 -8.203 -15.305 1 97.69 205 ARG A N 1
ATOM 1612 C CA . ARG A 1 205 ? 26.906 -9.383 -14.852 1 97.69 205 ARG A CA 1
ATOM 1613 C C . ARG A 1 205 ? 26.047 -10.641 -14.969 1 97.69 205 ARG A C 1
ATOM 1615 O O . ARG A 1 205 ? 26.516 -11.688 -15.414 1 97.69 205 ARG A O 1
ATOM 1622 N N . PHE A 1 206 ? 24.859 -10.57 -14.531 1 98.56 206 PHE A N 1
ATOM 1623 C CA . PHE A 1 206 ? 23.938 -11.703 -14.57 1 98.56 206 PHE A CA 1
ATOM 1624 C C . PHE A 1 206 ? 23.781 -12.219 -16 1 98.56 206 PHE A C 1
ATOM 1626 O O . PHE A 1 206 ? 23.906 -13.422 -16.25 1 98.56 206 PHE A O 1
ATOM 1633 N N . LEU A 1 207 ? 23.484 -11.266 -16.891 1 98 207 LEU A N 1
ATOM 1634 C CA . LEU A 1 207 ? 23.297 -11.633 -18.297 1 98 207 LEU A CA 1
ATOM 1635 C C . LEU A 1 207 ? 24.562 -12.242 -18.875 1 98 207 LEU A C 1
ATOM 1637 O O . LEU A 1 207 ? 24.5 -13.25 -19.594 1 98 207 LEU A O 1
ATOM 1641 N N . ASP A 1 208 ? 25.703 -11.703 -18.625 1 97.12 208 ASP A N 1
ATOM 1642 C CA . ASP A 1 208 ? 26.969 -12.188 -19.141 1 97.12 208 ASP A CA 1
ATOM 1643 C C . ASP A 1 208 ? 27.25 -13.609 -18.656 1 97.12 208 ASP A C 1
ATOM 1645 O O . ASP A 1 208 ? 27.766 -14.438 -19.422 1 97.12 208 ASP A O 1
ATOM 1649 N N . GLU A 1 209 ? 26.875 -13.859 -17.469 1 97.69 209 GLU A N 1
ATOM 1650 C CA . GLU A 1 209 ? 27.234 -15.133 -16.859 1 97.69 209 GLU A CA 1
ATOM 1651 C C . GLU A 1 209 ? 26.203 -16.219 -17.188 1 97.69 209 GLU A C 1
ATOM 1653 O O . GLU A 1 209 ? 26.562 -17.391 -17.344 1 97.69 209 GLU A O 1
ATOM 1658 N N . TYR A 1 210 ? 24.938 -15.797 -17.266 1 97.44 210 TYR A N 1
ATOM 1659 C CA . TYR A 1 210 ? 23.938 -16.859 -17.266 1 97.44 210 TYR A CA 1
ATOM 1660 C C . TYR A 1 210 ? 23.016 -16.75 -18.469 1 97.44 210 TYR A C 1
ATOM 1662 O O . TYR A 1 210 ? 22.203 -17.641 -18.719 1 97.44 210 TYR A O 1
ATOM 1670 N N . ALA A 1 211 ? 23.062 -15.688 -19.203 1 95.12 211 ALA A N 1
ATOM 1671 C CA . ALA A 1 211 ? 22.266 -15.5 -20.422 1 95.12 211 ALA A CA 1
ATOM 1672 C C . ALA A 1 211 ? 23.047 -14.727 -21.469 1 95.12 211 ALA A C 1
ATOM 1674 O O . ALA A 1 211 ? 22.562 -13.719 -22 1 95.12 211 ALA A O 1
ATOM 1675 N N . PRO A 1 212 ? 24.156 -15.172 -21.828 1 87.88 212 PRO A N 1
ATOM 1676 C CA . PRO A 1 212 ? 24.984 -14.43 -22.797 1 87.88 212 PRO A CA 1
ATOM 1677 C C . PRO A 1 212 ? 24.312 -14.289 -24.156 1 87.88 212 PRO A C 1
ATOM 1679 O O . PRO A 1 212 ? 23.469 -15.117 -24.531 1 87.88 212 PRO A O 1
ATOM 1682 N N . GLU A 1 213 ? 24.625 -13.156 -24.875 1 83.56 213 GLU A N 1
ATOM 1683 C CA . GLU A 1 213 ? 24.094 -12.938 -26.219 1 83.56 213 GLU A CA 1
ATOM 1684 C C . GLU A 1 213 ? 24.531 -14.062 -27.156 1 83.56 213 GLU A C 1
ATOM 1686 O O . GLU A 1 213 ? 25.641 -14.57 -27.062 1 83.56 213 GLU A O 1
ATOM 1691 N N . PRO A 1 214 ? 23.438 -14.508 -27.844 1 70.5 214 PRO A N 1
ATOM 1692 C CA . PRO A 1 214 ? 23.875 -15.5 -28.828 1 70.5 214 PRO A CA 1
ATOM 1693 C C . PRO A 1 214 ? 25.031 -15 -29.703 1 70.5 214 PRO A C 1
ATOM 1695 O O . PRO A 1 214 ? 25.094 -13.805 -30 1 70.5 214 PRO A O 1
ATOM 1698 N N . ALA A 1 215 ? 26.156 -15.633 -29.719 1 58.66 215 ALA A N 1
ATOM 1699 C CA . ALA A 1 215 ? 27.25 -15.297 -30.609 1 58.66 215 ALA A CA 1
ATOM 1700 C C . ALA A 1 215 ? 26.75 -14.953 -32 1 58.66 215 ALA A C 1
ATOM 1702 O O . ALA A 1 215 ? 25.766 -15.516 -32.469 1 58.66 215 ALA A O 1
ATOM 1703 N N . ASP A 1 216 ? 26.938 -13.781 -32.438 1 49.5 216 ASP A N 1
ATOM 1704 C CA . ASP A 1 216 ? 26.688 -13.492 -33.844 1 49.5 216 ASP A CA 1
ATOM 1705 C C . ASP A 1 216 ? 27.141 -14.641 -34.75 1 49.5 216 ASP A C 1
ATOM 1707 O O . ASP A 1 216 ? 28.328 -15 -34.75 1 49.5 216 ASP A O 1
ATOM 1711 N N . ALA A 1 217 ? 26.406 -15.719 -35.094 1 46.44 217 ALA A N 1
ATOM 1712 C CA . ALA A 1 217 ? 26.703 -16.703 -36.156 1 46.44 217 ALA A CA 1
ATOM 1713 C C . ALA A 1 217 ? 27.156 -16.016 -37.438 1 46.44 217 ALA A C 1
ATOM 1715 O O . ALA A 1 217 ? 27.172 -16.625 -38.5 1 46.44 217 ALA A O 1
ATOM 1716 N N . ALA A 1 218 ? 27.328 -14.766 -37.656 1 44 218 ALA A N 1
ATOM 1717 C CA . ALA A 1 218 ? 27.625 -14.312 -39 1 44 218 ALA A CA 1
ATOM 1718 C C . ALA A 1 218 ? 29 -14.797 -39.469 1 44 218 ALA A C 1
ATOM 1720 O O . ALA A 1 218 ? 29.359 -14.68 -40.625 1 44 218 ALA A O 1
ATOM 1721 N N . ALA A 1 219 ? 30.078 -14.75 -38.625 1 41.31 219 ALA A N 1
ATOM 1722 C CA . ALA A 1 219 ? 31.344 -14.656 -39.344 1 41.31 219 ALA A CA 1
ATOM 1723 C C . ALA A 1 219 ? 31.719 -16 -39.969 1 41.31 219 ALA A C 1
ATOM 1725 O O . ALA A 1 219 ? 32.906 -16.266 -40.219 1 41.31 219 ALA A O 1
ATOM 1726 N N . MET A 1 220 ? 30.891 -16.984 -39.688 1 33.69 220 MET A N 1
ATOM 1727 C CA . MET A 1 220 ? 31.391 -18.141 -40.438 1 33.69 220 MET A CA 1
ATOM 1728 C C . MET A 1 220 ? 31.156 -17.938 -41.938 1 33.69 220 MET A C 1
ATOM 1730 O O . MET A 1 220 ? 31.094 -18.906 -42.688 1 33.69 220 MET A O 1
ATOM 1734 N N . ASP A 1 221 ? 31.234 -16.641 -42.5 1 29.41 221 ASP A N 1
ATOM 1735 C CA . ASP A 1 221 ? 31.625 -16.766 -43.906 1 29.41 221 ASP A CA 1
ATOM 1736 C C . ASP A 1 221 ? 33.094 -17.219 -44 1 29.41 221 ASP A C 1
ATOM 1738 O O . ASP A 1 221 ? 33.938 -16.781 -43.219 1 29.41 221 ASP A O 1
ATOM 1742 N N . MET B 1 1 ? -35.812 -3.172 15.086 1 91.06 1 MET B N 1
ATOM 1743 C CA . MET B 1 1 ? -34.375 -3.314 14.844 1 91.06 1 MET B CA 1
ATOM 1744 C C . MET B 1 1 ? -33.562 -2.857 16.047 1 91.06 1 MET B C 1
ATOM 1746 O O . MET B 1 1 ? -33.781 -1.762 16.578 1 91.06 1 MET B O 1
ATOM 1750 N N . PRO B 1 2 ? -32.875 -3.795 16.609 1 92.38 2 PRO B N 1
ATOM 1751 C CA . PRO B 1 2 ? -32.094 -3.371 17.781 1 92.38 2 PRO B CA 1
ATOM 1752 C C . PRO B 1 2 ? -31.25 -2.135 17.516 1 92.38 2 PRO B C 1
ATOM 1754 O O . PRO B 1 2 ? -30.703 -1.982 16.422 1 92.38 2 PRO B O 1
ATOM 1757 N N . TYR B 1 3 ? -31.453 -1.279 18.406 1 95.12 3 TYR B N 1
ATOM 1758 C CA . TYR B 1 3 ? -30.578 -0.115 18.375 1 95.12 3 TYR B CA 1
ATOM 1759 C C . TYR B 1 3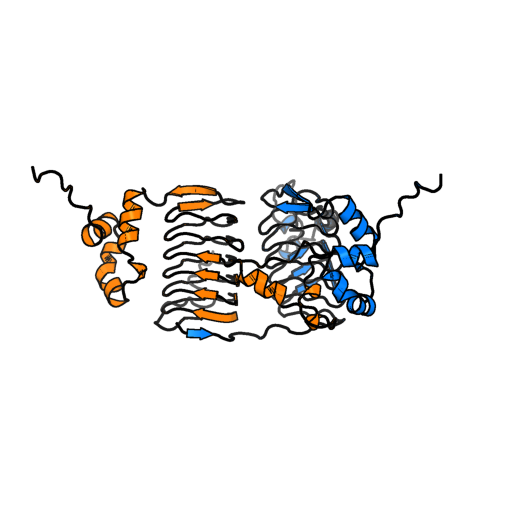 ? -29.359 -0.318 19.266 1 95.12 3 TYR B C 1
ATOM 1761 O O . TYR B 1 3 ? -29.516 -0.664 20.453 1 95.12 3 TYR B O 1
ATOM 1769 N N . PHE B 1 4 ? -28.156 -0.204 18.781 1 94.31 4 PHE B N 1
ATOM 1770 C CA . PHE B 1 4 ? -26.938 -0.311 19.547 1 94.31 4 PHE B CA 1
ATOM 1771 C C . PHE B 1 4 ? -26.359 1.069 19.844 1 94.31 4 PHE B C 1
ATOM 1773 O O . PHE B 1 4 ? -25.875 1.753 18.938 1 94.31 4 PHE B O 1
ATOM 1780 N N . GLU B 1 5 ? -26.391 1.601 21.062 1 91.62 5 GLU B N 1
ATOM 1781 C CA . GLU B 1 5 ? -25.719 2.842 21.438 1 91.62 5 GLU B CA 1
ATOM 1782 C C . GLU B 1 5 ? -24.203 2.695 21.375 1 91.62 5 GLU B C 1
ATOM 1784 O O . GLU B 1 5 ? -23.516 3.58 20.859 1 91.62 5 GLU B O 1
ATOM 1789 N N . SER B 1 6 ? -23.797 1.642 21.953 1 91.44 6 SER B N 1
ATOM 1790 C CA . SER B 1 6 ? -22.375 1.299 21.922 1 91.44 6 SER B CA 1
ATOM 1791 C C . SER B 1 6 ? -22.172 -0.211 21.984 1 91.44 6 SER B C 1
ATOM 1793 O O . SER B 1 6 ? -22.922 -0.913 22.688 1 91.44 6 SER B O 1
ATOM 1795 N N . HIS B 1 7 ? -21.312 -0.742 21.125 1 92.94 7 HIS B N 1
ATOM 1796 C CA . HIS B 1 7 ? -20.844 -2.123 21.156 1 92.94 7 HIS B CA 1
ATOM 1797 C C . HIS B 1 7 ? -19.359 -2.207 20.875 1 92.94 7 HIS B C 1
ATOM 1799 O O . HIS B 1 7 ? -18.844 -1.521 19.984 1 92.94 7 HIS B O 1
ATOM 1805 N N . GLY B 1 8 ? -18.672 -2.867 21.422 1 89.5 8 GLY B N 1
ATOM 1806 C CA . GLY B 1 8 ? -17.234 -2.963 21.266 1 89.5 8 GLY B CA 1
ATOM 1807 C C . GLY B 1 8 ? -16.469 -2.055 22.219 1 89.5 8 GLY B C 1
ATOM 1808 O O . GLY B 1 8 ? -17.047 -1.506 23.156 1 89.5 8 GLY B O 1
ATOM 1809 N N . PRO B 1 9 ? -15.117 -2.01 21.922 1 82.44 9 PRO B N 1
ATOM 1810 C CA . PRO B 1 9 ? -14.305 -1.194 22.828 1 82.44 9 PRO B CA 1
ATOM 1811 C C . PRO B 1 9 ? -14.617 0.296 22.719 1 82.44 9 PRO B C 1
ATOM 1813 O O . PRO B 1 9 ? -14.969 0.783 21.641 1 82.44 9 PRO B O 1
ATOM 1816 N N . ASP B 1 10 ? -14.516 1.006 23.781 1 78.88 10 ASP B N 1
ATOM 1817 C CA . ASP B 1 10 ? -14.789 2.439 23.828 1 78.88 10 ASP B CA 1
ATOM 1818 C C . ASP B 1 10 ? -13.711 3.229 23.094 1 78.88 10 ASP B C 1
ATOM 1820 O O . ASP B 1 10 ? -12.57 2.771 22.969 1 78.88 10 ASP B O 1
ATOM 1824 N N . ARG B 1 11 ? -14.094 4.316 22.594 1 78.25 11 ARG B N 1
ATOM 1825 C CA . ARG B 1 11 ? -13.156 5.219 21.938 1 78.25 11 ARG B CA 1
ATOM 1826 C C . ARG B 1 11 ? -12.492 6.148 22.938 1 78.25 11 ARG B C 1
ATOM 1828 O O . ARG B 1 11 ? -13.117 6.566 23.922 1 78.25 11 ARG B O 1
ATOM 1835 N N . THR B 1 12 ? -11.164 6.23 22.766 1 73.31 12 THR B N 1
ATOM 1836 C CA . THR B 1 12 ? -10.461 7.195 23.609 1 73.31 12 THR B CA 1
ATOM 1837 C C . THR B 1 12 ? -11.086 8.578 23.484 1 73.31 12 THR B C 1
ATOM 1839 O O . THR B 1 12 ? -11.312 9.062 22.359 1 73.31 12 THR B O 1
ATOM 1842 N N . ARG B 1 13 ? -11.195 9.227 24.719 1 79.5 13 ARG B N 1
ATOM 1843 C CA . ARG B 1 13 ? -11.867 10.523 24.688 1 79.5 13 ARG B CA 1
ATOM 1844 C C . ARG B 1 13 ? -10.914 11.648 25.078 1 79.5 13 ARG B C 1
ATOM 1846 O O . ARG B 1 13 ? -11.242 12.828 24.922 1 79.5 13 ARG B O 1
ATOM 1853 N N . THR B 1 14 ? -9.703 11.297 25.438 1 91.5 14 THR B N 1
ATOM 1854 C CA . THR B 1 14 ? -8.781 12.352 25.844 1 91.5 14 THR B CA 1
ATOM 1855 C C . THR B 1 14 ? -7.355 12.023 25.406 1 91.5 14 THR B C 1
ATOM 1857 O O . THR B 1 14 ? -6.957 10.859 25.406 1 91.5 14 THR B O 1
ATOM 1860 N N . LEU B 1 15 ? -6.633 13.133 25.078 1 96.31 15 LEU B N 1
ATOM 1861 C CA . LEU B 1 15 ? -5.211 13.031 24.75 1 96.31 15 LEU B CA 1
ATOM 1862 C C . LEU B 1 15 ? -4.371 13.828 25.75 1 96.31 15 LEU B C 1
ATOM 1864 O O . LEU B 1 15 ? -4.906 14.438 26.672 1 96.31 15 LEU B O 1
ATOM 1868 N N . GLY B 1 16 ? -2.992 13.703 25.609 1 94.25 16 GLY B N 1
ATOM 1869 C CA . GLY B 1 16 ? -2.049 14.438 26.438 1 94.25 16 GLY B CA 1
ATOM 1870 C C . GLY B 1 16 ? -0.75 14.758 25.734 1 94.25 16 GLY B C 1
ATOM 1871 O O . GLY B 1 16 ? -0.62 14.516 24.531 1 94.25 16 GLY B O 1
ATOM 1872 N N . PRO B 1 17 ? 0.177 15.406 26.484 1 96.12 17 PRO B N 1
ATOM 1873 C CA . PRO B 1 17 ? 1.444 15.812 25.875 1 96.12 17 PRO B CA 1
ATOM 1874 C C . PRO B 1 17 ? 2.285 14.617 25.406 1 96.12 17 PRO B C 1
ATOM 1876 O O . PRO B 1 17 ? 3.107 14.75 24.5 1 96.12 17 PRO B O 1
ATOM 1879 N N . GLU B 1 18 ? 2 13.539 26.078 1 96.44 18 GLU B N 1
ATOM 1880 C CA . GLU B 1 18 ? 2.664 12.328 25.609 1 96.44 18 GLU B CA 1
ATOM 1881 C C . GLU B 1 18 ? 1.865 11.656 24.5 1 96.44 18 GLU B C 1
ATOM 1883 O O . GLU B 1 18 ? 0.633 11.664 24.516 1 96.44 18 GLU B O 1
ATOM 1888 N N . PRO B 1 19 ? 2.549 11.062 23.562 1 97.06 19 PRO B N 1
ATOM 1889 C CA . PRO B 1 19 ? 1.809 10.383 22.484 1 97.06 19 PRO B CA 1
ATOM 1890 C C . PRO B 1 19 ? 0.851 9.32 23.016 1 97.06 19 PRO B C 1
ATOM 1892 O O . PRO B 1 19 ? 1.176 8.617 23.984 1 97.06 19 PRO B O 1
ATOM 1895 N N . THR B 1 20 ? -0.312 9.25 22.469 1 97.25 20 THR B N 1
ATOM 1896 C CA . THR B 1 20 ? -1.286 8.211 22.797 1 97.25 20 THR B CA 1
ATOM 1897 C C . THR B 1 20 ? -1.254 7.102 21.75 1 97.25 20 THR B C 1
ATOM 1899 O O . THR B 1 20 ? -1.509 7.34 20.578 1 97.25 20 THR B O 1
ATOM 1902 N N . LEU B 1 21 ? -0.971 5.891 22.172 1 96.5 21 LEU B N 1
ATOM 1903 C CA . LEU B 1 21 ? -0.871 4.73 21.297 1 96.5 21 LEU B CA 1
ATOM 1904 C C . LEU B 1 21 ? -1.971 3.719 21.609 1 96.5 21 LEU B C 1
ATOM 1906 O O . LEU B 1 21 ? -2.068 3.223 22.734 1 96.5 21 LEU B O 1
ATOM 1910 N N . HIS B 1 22 ? -2.824 3.461 20.688 1 96 22 HIS B N 1
ATOM 1911 C CA . HIS B 1 22 ? -3.826 2.41 20.812 1 96 22 HIS B CA 1
ATOM 1912 C C . HIS B 1 22 ? -3.311 1.084 20.266 1 96 22 HIS B C 1
ATOM 1914 O O . HIS B 1 22 ? -3.393 0.83 19.062 1 96 22 HIS B O 1
ATOM 1920 N N . GLU B 1 23 ? -2.951 0.201 21.094 1 94.31 23 GLU B N 1
ATOM 1921 C CA . GLU B 1 23 ? -2.25 -1.033 20.75 1 94.31 23 GLU B CA 1
ATOM 1922 C C . GLU B 1 23 ? -3.158 -1.99 19.984 1 94.31 23 GLU B C 1
ATOM 1924 O O . GLU B 1 23 ? -4.367 -2.035 20.234 1 94.31 23 GLU B O 1
ATOM 1929 N N . PRO B 1 24 ? -2.723 -2.803 18.984 1 95.12 24 PRO B N 1
ATOM 1930 C CA . PRO B 1 24 ? -1.289 -2.877 18.703 1 95.12 24 PRO B CA 1
ATOM 1931 C C . PRO B 1 24 ? -0.831 -1.803 17.719 1 95.12 24 PRO B C 1
ATOM 1933 O O . PRO B 1 24 ? -1.56 -1.468 16.781 1 95.12 24 PRO B O 1
ATOM 1936 N N . VAL B 1 25 ? 0.364 -1.233 17.938 1 96.31 25 VAL B N 1
ATOM 1937 C CA . VAL B 1 25 ? 1.06 -0.291 17.062 1 96.31 25 VAL B CA 1
ATOM 1938 C C . VAL B 1 25 ? 2.527 -0.69 16.938 1 96.31 25 VAL B C 1
ATOM 1940 O O . VAL B 1 25 ? 3.131 -1.171 17.891 1 96.31 25 VAL B O 1
ATOM 1943 N N . GLU B 1 26 ? 3.057 -0.549 15.766 1 97.12 26 GLU B N 1
ATOM 1944 C CA . GLU B 1 26 ? 4.473 -0.819 15.539 1 97.12 26 GLU B CA 1
ATOM 1945 C C . GLU B 1 26 ? 5.23 0.458 15.18 1 97.12 26 GLU B C 1
ATOM 1947 O O . GLU B 1 26 ? 4.879 1.14 14.211 1 97.12 26 GLU B O 1
ATOM 1952 N N . ILE B 1 27 ? 6.262 0.811 15.906 1 97.94 27 ILE B N 1
ATOM 1953 C CA . ILE B 1 27 ? 7.082 1.992 15.656 1 97.94 27 ILE B CA 1
ATOM 1954 C C . ILE B 1 27 ? 8.562 1.61 15.672 1 97.94 27 ILE B C 1
ATOM 1956 O O . ILE B 1 27 ? 9.031 0.975 16.625 1 97.94 27 ILE B O 1
ATOM 1960 N N . ARG B 1 28 ? 9.188 1.918 14.594 1 97.25 28 ARG B N 1
ATOM 1961 C CA . ARG B 1 28 ? 10.625 1.676 14.508 1 97.25 28 ARG B CA 1
ATOM 1962 C C . ARG B 1 28 ? 11.367 2.949 14.125 1 97.25 28 ARG B C 1
ATOM 1964 O O . ARG B 1 28 ? 10.961 3.66 13.203 1 97.25 28 ARG B O 1
ATOM 1971 N N . LYS B 1 29 ? 12.398 3.283 14.82 1 97.38 29 LYS B N 1
ATOM 1972 C CA . LYS B 1 29 ? 13.32 4.363 14.492 1 97.38 29 LYS B CA 1
ATOM 1973 C C . LYS B 1 29 ? 12.57 5.625 14.086 1 97.38 29 LYS B C 1
ATOM 1975 O O . LYS B 1 29 ? 12.836 6.199 13.023 1 97.38 29 LYS B O 1
ATOM 1980 N N . SER B 1 30 ? 11.695 6.062 14.914 1 98.69 30 SER B N 1
ATOM 1981 C CA . SER B 1 30 ? 10.805 7.16 14.555 1 98.69 30 SER B CA 1
ATOM 1982 C C . SER B 1 30 ? 10.578 8.094 15.734 1 98.69 30 SER B C 1
ATOM 1984 O O . SER B 1 30 ? 10.773 7.707 16.891 1 98.69 30 SER B O 1
ATOM 1986 N N . GLU B 1 31 ? 10.211 9.258 15.414 1 98.75 31 GLU B N 1
ATOM 1987 C CA . GLU B 1 31 ? 9.867 10.273 16.406 1 98.75 31 GLU B CA 1
ATOM 1988 C C . GLU B 1 31 ? 8.375 10.609 16.359 1 98.75 31 GLU B C 1
ATOM 1990 O O . GLU B 1 31 ? 7.797 10.742 15.281 1 98.75 31 GLU B O 1
ATOM 1995 N N . VAL B 1 32 ? 7.762 10.742 17.516 1 98.69 32 VAL B N 1
ATOM 1996 C CA . VAL B 1 32 ? 6.336 11.031 17.625 1 98.69 32 VAL B CA 1
ATOM 1997 C C . VAL B 1 32 ? 6.121 12.234 18.547 1 98.69 32 VAL B C 1
ATOM 1999 O O . VAL B 1 32 ? 6.52 12.203 19.719 1 98.69 32 VAL B O 1
ATOM 2002 N N . GLY B 1 33 ? 5.434 13.25 18.047 1 98.38 33 GLY B N 1
ATOM 2003 C CA . GLY B 1 33 ? 5.316 14.516 18.734 1 98.38 33 GLY B CA 1
ATOM 2004 C C . GLY B 1 33 ? 4.27 14.5 19.844 1 98.38 33 GLY B C 1
ATOM 2005 O O . GLY B 1 33 ? 3.68 13.453 20.125 1 98.38 33 GLY B O 1
ATOM 2006 N N . ALA B 1 34 ? 4.074 15.664 20.469 1 98.12 34 ALA B N 1
ATOM 2007 C CA . ALA B 1 34 ? 3.143 15.828 21.594 1 98.12 34 ALA B CA 1
ATOM 2008 C C . ALA B 1 34 ? 1.697 15.844 21.094 1 98.12 34 ALA B C 1
ATOM 2010 O O . ALA B 1 34 ? 1.413 16.328 20 1 98.12 34 ALA B O 1
ATOM 2011 N N . TRP B 1 35 ? 0.798 15.328 21.906 1 98.12 35 TRP B N 1
ATOM 2012 C CA . TRP B 1 35 ? -0.641 15.367 21.672 1 98.12 35 TRP B CA 1
ATOM 2013 C C . TRP B 1 35 ? -1.013 14.594 20.422 1 98.12 35 TRP B C 1
ATOM 2015 O O . TRP B 1 35 ? -1.993 14.914 19.75 1 98.12 35 TRP B O 1
ATOM 2025 N N . THR B 1 36 ? -0.154 13.641 20.109 1 98.5 36 THR B N 1
ATOM 2026 C CA . THR B 1 36 ? -0.427 12.789 18.953 1 98.5 36 THR B CA 1
ATOM 2027 C C . THR B 1 36 ? -1.278 11.594 19.359 1 98.5 36 THR B C 1
ATOM 2029 O O . THR B 1 36 ? -1.325 11.227 20.547 1 98.5 36 THR B O 1
ATOM 2032 N N . GLU B 1 37 ? -1.94 11.016 18.375 1 98.38 37 GLU B N 1
ATOM 2033 C CA . GLU B 1 37 ? -2.73 9.797 18.531 1 98.38 37 GLU B CA 1
ATOM 2034 C C . GLU B 1 37 ? -2.451 8.82 17.391 1 98.38 37 GLU B C 1
ATOM 2036 O O . GLU B 1 37 ? -2.604 9.156 16.219 1 98.38 37 GLU B O 1
ATOM 2041 N N . LEU B 1 38 ? -2.027 7.656 17.703 1 98.12 38 LEU B N 1
ATOM 2042 C CA . LEU B 1 38 ? -1.853 6.57 16.734 1 98.12 38 LEU B CA 1
ATOM 2043 C C . LEU B 1 38 ? -2.789 5.41 17.047 1 98.12 38 LEU B C 1
ATOM 2045 O O . LEU B 1 38 ? -2.742 4.848 18.141 1 98.12 38 LEU B O 1
ATOM 2049 N N . ARG B 1 39 ? -3.604 5.055 16.078 1 97.44 39 ARG B N 1
ATOM 2050 C CA . ARG B 1 39 ? -4.617 4.035 16.312 1 97.44 39 ARG B CA 1
ATOM 2051 C C . ARG B 1 39 ? -4.098 2.648 15.938 1 97.44 39 ARG B C 1
ATOM 2053 O O . ARG B 1 39 ? -2.971 2.512 15.453 1 97.44 39 ARG B O 1
ATOM 2060 N N . GLU B 1 40 ? -4.91 1.685 16.219 1 96.25 40 GLU B N 1
ATOM 2061 C CA . GLU B 1 40 ? -4.492 0.285 16.203 1 96.25 40 GLU B CA 1
ATOM 2062 C C . GLU B 1 40 ? -4.043 -0.145 14.812 1 96.25 40 GLU B C 1
ATOM 2064 O O . GLU B 1 40 ? -4.613 0.285 13.812 1 96.25 40 GLU B O 1
ATOM 2069 N N . HIS B 1 41 ? -2.959 -1.015 14.758 1 96.75 41 HIS B N 1
ATOM 2070 C CA . HIS B 1 41 ? -2.402 -1.68 13.586 1 96.75 41 HIS B CA 1
ATOM 2071 C C . HIS B 1 41 ? -1.689 -0.687 12.672 1 96.75 41 HIS B C 1
ATOM 2073 O O . HIS B 1 41 ? -1.47 -0.967 11.492 1 96.75 41 HIS B O 1
ATOM 2079 N N . THR B 1 42 ? -1.404 0.45 13.211 1 97.62 42 THR B N 1
ATOM 2080 C CA . THR B 1 42 ? -0.552 1.408 12.516 1 97.62 42 THR B CA 1
ATOM 2081 C C . THR B 1 42 ? 0.915 1 12.617 1 97.62 42 THR B C 1
ATOM 2083 O O . THR B 1 42 ? 1.359 0.516 13.656 1 97.62 42 THR B O 1
ATOM 2086 N N . ARG B 1 43 ? 1.607 1.192 11.539 1 97.56 43 ARG B N 1
ATOM 2087 C CA . ARG B 1 43 ? 3.041 0.924 11.469 1 97.56 43 ARG B CA 1
ATOM 2088 C C . ARG B 1 43 ? 3.812 2.17 11.055 1 97.56 43 ARG B C 1
ATOM 2090 O O . ARG B 1 43 ? 3.527 2.764 10.016 1 97.56 43 ARG B O 1
ATOM 2097 N N . VAL B 1 44 ? 4.797 2.568 11.867 1 98.38 44 VAL B N 1
ATOM 2098 C CA . VAL B 1 44 ? 5.621 3.748 11.625 1 98.38 44 VAL B CA 1
ATOM 2099 C C . VAL B 1 44 ? 7.098 3.352 11.594 1 98.38 44 VAL B C 1
ATOM 2101 O O . VAL B 1 44 ? 7.633 2.863 12.594 1 98.38 44 VAL B O 1
ATOM 2104 N N . ASN B 1 45 ? 7.68 3.5 10.445 1 98 45 ASN B N 1
ATOM 2105 C CA . ASN B 1 45 ? 9.062 3.086 10.25 1 98 45 ASN B CA 1
ATOM 2106 C C . ASN B 1 45 ? 9.93 4.238 9.742 1 98 45 ASN B C 1
ATOM 2108 O O . ASN B 1 45 ? 9.617 4.848 8.719 1 98 45 ASN B O 1
ATOM 2112 N N . VAL B 1 46 ? 11.008 4.605 10.453 1 97.81 46 VAL B N 1
ATOM 2113 C CA . VAL B 1 46 ? 11.969 5.633 10.078 1 97.81 46 VAL B CA 1
ATOM 2114 C C . VAL B 1 46 ? 11.242 6.906 9.672 1 97.81 46 VAL B C 1
ATOM 2116 O O . VAL B 1 46 ? 11.414 7.398 8.555 1 97.81 46 VAL B O 1
ATOM 2119 N N . SER B 1 47 ? 10.453 7.438 10.602 1 98.81 47 SER B N 1
ATOM 2120 C CA . SER B 1 47 ? 9.547 8.539 10.281 1 98.81 47 SER B CA 1
ATOM 2121 C C . SER B 1 47 ? 9.438 9.516 11.453 1 98.81 47 SER B C 1
ATOM 2123 O O . SER B 1 47 ? 9.969 9.258 12.531 1 98.81 47 SER B O 1
ATOM 2125 N N . GLU B 1 48 ? 8.875 10.656 11.156 1 98.88 48 GLU B N 1
ATOM 2126 C CA . GLU B 1 48 ? 8.641 11.703 12.141 1 98.88 48 GLU B CA 1
ATOM 2127 C C . GLU B 1 48 ? 7.207 12.219 12.07 1 98.88 48 GLU B C 1
ATOM 2129 O O . GLU B 1 48 ? 6.734 12.609 10.992 1 98.88 48 GLU B O 1
ATOM 2134 N N . ILE B 1 49 ? 6.523 12.227 13.203 1 98.88 49 ILE B N 1
ATOM 2135 C CA . ILE B 1 49 ? 5.148 12.703 13.305 1 98.88 49 ILE B CA 1
ATOM 2136 C C . ILE B 1 49 ? 5.094 13.945 14.18 1 98.88 49 ILE B C 1
ATOM 2138 O O . ILE B 1 49 ? 5.414 13.891 15.375 1 98.88 49 ILE B O 1
ATOM 2142 N N . GLY B 1 50 ? 4.629 15.039 13.641 1 98.88 50 GLY B N 1
ATOM 2143 C CA . GLY B 1 50 ? 4.598 16.312 14.352 1 98.88 50 GLY B CA 1
ATOM 2144 C C . GLY B 1 50 ? 3.498 16.375 15.391 1 98.88 50 GLY B C 1
ATOM 2145 O O . GLY B 1 50 ? 2.566 15.578 15.375 1 98.88 50 GLY B O 1
ATOM 2146 N N . ASP B 1 51 ? 3.619 17.391 16.25 1 98.81 51 ASP B N 1
ATOM 2147 C CA . ASP B 1 51 ? 2.676 17.594 17.344 1 98.81 51 ASP B CA 1
ATOM 2148 C C . ASP B 1 51 ? 1.241 17.672 16.828 1 98.81 51 ASP B C 1
ATOM 2150 O O . ASP B 1 51 ? 0.988 18.219 15.758 1 98.81 51 ASP B O 1
ATOM 2154 N N . TYR B 1 52 ? 0.278 17.047 17.578 1 98.75 52 TYR B N 1
ATOM 2155 C CA . TYR B 1 52 ? -1.164 17.172 17.406 1 98.75 52 TYR B CA 1
ATOM 2156 C C . TYR B 1 52 ? -1.628 16.359 16.203 1 98.75 52 TYR B C 1
ATOM 2158 O O . TYR B 1 52 ? -2.824 16.297 15.906 1 98.75 52 TYR B O 1
ATOM 2166 N N . THR B 1 53 ? -0.702 15.75 15.461 1 98.88 53 THR B N 1
ATOM 2167 C CA . THR B 1 53 ? -1.041 14.883 14.336 1 98.88 53 THR B CA 1
ATOM 2168 C C . THR B 1 53 ? -1.666 13.586 14.828 1 98.88 53 THR B C 1
ATOM 2170 O O . THR B 1 53 ? -1.276 13.055 15.875 1 98.88 53 THR B O 1
ATOM 2173 N N . TYR B 1 54 ? -2.627 13.062 14.117 1 98.75 54 TYR B N 1
ATOM 2174 C CA . TYR B 1 54 ? -3.16 11.75 14.461 1 98.75 54 TYR B CA 1
ATOM 2175 C C . TYR B 1 54 ? -3.154 10.82 13.25 1 98.75 54 TYR B C 1
ATOM 2177 O O . TYR B 1 54 ? -3.273 11.281 12.117 1 98.75 54 TYR B O 1
ATOM 2185 N N . LEU B 1 55 ? -2.99 9.578 13.461 1 98.88 55 LEU B N 1
ATOM 2186 C CA . LEU B 1 55 ? -3.105 8.484 12.508 1 98.88 55 LEU B CA 1
ATOM 2187 C C . LEU B 1 55 ? -4.238 7.543 12.898 1 98.88 55 LEU B C 1
ATOM 2189 O O . LEU B 1 55 ? -4.215 6.949 13.977 1 98.88 55 LEU B O 1
ATOM 2193 N N . MET B 1 56 ? -5.215 7.414 11.992 1 98.38 56 MET B N 1
ATOM 2194 C CA . MET B 1 56 ? -6.289 6.461 12.242 1 98.38 56 MET B CA 1
ATOM 2195 C C . MET B 1 56 ? -5.797 5.027 12.07 1 98.38 56 MET B C 1
ATOM 2197 O O . MET B 1 56 ? -4.594 4.77 12.117 1 98.38 56 MET B O 1
ATOM 2201 N N . GLU B 1 57 ? -6.684 4.055 12.055 1 97.81 57 GLU B N 1
ATOM 2202 C CA . GLU B 1 57 ? -6.312 2.645 12.086 1 97.81 57 GLU B CA 1
ATOM 2203 C C . GLU B 1 57 ? -5.574 2.238 10.812 1 97.81 57 GLU B C 1
ATOM 2205 O O . GLU B 1 57 ? -5.914 2.691 9.719 1 97.81 57 GLU B O 1
ATOM 2210 N N . ARG B 1 58 ? -4.52 1.362 10.945 1 98.5 58 ARG B N 1
ATOM 2211 C CA . ARG B 1 58 ? -3.867 0.635 9.859 1 98.5 58 ARG B CA 1
ATOM 2212 C C . ARG B 1 58 ? -3.174 1.594 8.898 1 98.5 58 ARG B C 1
ATOM 2214 O O . ARG B 1 58 ? -3.125 1.344 7.691 1 98.5 58 ARG B O 1
ATOM 2221 N N . VAL B 1 59 ? -2.766 2.748 9.398 1 98.88 59 VAL B N 1
ATOM 2222 C CA . VAL B 1 59 ? -1.903 3.645 8.633 1 98.88 59 VAL B CA 1
ATOM 2223 C C . VAL B 1 59 ? -0.483 3.086 8.594 1 98.88 59 VAL B C 1
ATOM 2225 O O . VAL B 1 59 ? -0.009 2.508 9.578 1 98.88 59 VAL B O 1
ATOM 2228 N N . GLN B 1 60 ? 0.166 3.201 7.438 1 98.81 60 GLN B N 1
ATOM 2229 C CA . GLN B 1 60 ? 1.551 2.762 7.301 1 98.81 60 GLN B CA 1
ATOM 2230 C C . GLN B 1 60 ? 2.441 3.895 6.797 1 98.81 60 GLN B C 1
ATOM 2232 O O . GLN B 1 60 ? 2.141 4.523 5.781 1 98.81 60 GLN B O 1
ATOM 2237 N N . LEU B 1 61 ? 3.555 4.172 7.492 1 98.81 61 LEU B N 1
ATOM 2238 C CA . LEU B 1 61 ? 4.543 5.18 7.129 1 98.81 61 LEU B CA 1
ATOM 2239 C C . LEU B 1 61 ? 5.926 4.555 6.969 1 98.81 61 LEU B C 1
ATOM 2241 O O . LEU B 1 61 ? 6.395 3.846 7.863 1 98.81 61 LEU B O 1
ATOM 2245 N N . ASP B 1 62 ? 6.535 4.75 5.891 1 98.56 62 ASP B N 1
ATOM 2246 C CA . ASP B 1 62 ? 7.949 4.445 5.691 1 98.56 62 ASP B CA 1
ATOM 2247 C C . ASP B 1 62 ? 8.711 5.664 5.172 1 98.56 62 ASP B C 1
ATOM 2249 O O . ASP B 1 62 ? 8.312 6.266 4.172 1 98.56 62 ASP B O 1
ATOM 2253 N N . PHE B 1 63 ? 9.773 6.098 5.863 1 98.56 63 PHE B N 1
ATOM 2254 C CA . PHE B 1 63 ? 10.617 7.219 5.457 1 98.56 63 PHE B CA 1
ATOM 2255 C C . PHE B 1 63 ? 9.781 8.469 5.207 1 98.56 63 PHE B C 1
ATOM 2257 O O . PHE B 1 63 ? 9.883 9.094 4.152 1 98.56 63 PHE B O 1
ATOM 2264 N N . THR B 1 64 ? 8.945 8.812 6.188 1 98.88 64 THR B N 1
ATOM 2265 C CA . THR B 1 64 ? 7.957 9.867 6.027 1 98.88 64 THR B CA 1
ATOM 2266 C C . THR B 1 64 ? 8.047 10.875 7.172 1 98.88 64 THR B C 1
ATOM 2268 O O . THR B 1 64 ? 8.195 10.484 8.336 1 98.88 64 THR B O 1
ATOM 2271 N N . THR B 1 65 ? 8.023 12.125 6.879 1 98.88 65 THR B N 1
ATOM 2272 C CA . THR B 1 65 ? 7.828 13.188 7.859 1 98.88 65 THR B CA 1
ATOM 2273 C C . THR B 1 65 ? 6.465 13.844 7.688 1 98.88 65 THR B C 1
ATOM 2275 O O . THR B 1 65 ? 6.09 14.227 6.578 1 98.88 65 THR B O 1
ATOM 2278 N N . ILE B 1 66 ? 5.688 13.898 8.695 1 98.94 66 ILE B N 1
ATOM 2279 C CA . ILE B 1 66 ? 4.418 14.617 8.719 1 98.94 66 ILE B CA 1
ATOM 2280 C C . ILE B 1 66 ? 4.512 15.805 9.664 1 98.94 66 ILE B C 1
ATOM 2282 O O . ILE B 1 66 ? 4.887 15.656 10.828 1 98.94 66 ILE B O 1
ATOM 2286 N N . GLY B 1 67 ? 4.219 16.969 9.234 1 98.88 67 GLY B N 1
ATOM 2287 C CA . GLY B 1 67 ? 4.215 18.172 10.07 1 98.88 67 GLY B CA 1
ATOM 2288 C C . GLY B 1 67 ? 3.203 18.109 11.195 1 98.88 67 GLY B C 1
ATOM 2289 O O . GLY B 1 67 ? 2.664 17.047 11.5 1 98.88 67 GLY B O 1
ATOM 2290 N N . LYS B 1 68 ? 2.996 19.25 11.852 1 98.94 68 LYS B N 1
ATOM 2291 C CA . LYS B 1 68 ? 2.061 19.359 12.961 1 98.94 68 LYS B CA 1
ATOM 2292 C C . LYS B 1 68 ? 0.62 19.453 12.469 1 98.94 68 LYS B C 1
ATOM 2294 O O . LYS B 1 68 ? 0.366 19.969 11.375 1 98.94 68 LYS B O 1
ATOM 2299 N N . PHE B 1 69 ? -0.331 18.875 13.281 1 98.94 69 PHE B N 1
ATOM 2300 C CA . PHE B 1 69 ? -1.767 18.953 13.047 1 98.94 69 PHE B CA 1
ATOM 2301 C C . PHE B 1 69 ? -2.148 18.219 11.766 1 98.94 69 PHE B C 1
ATOM 2303 O O . PHE B 1 69 ? -3.018 18.672 11.016 1 98.94 69 PHE B O 1
ATOM 2310 N N . GLY B 1 70 ? -1.411 17.219 11.477 1 98.88 70 GLY B N 1
ATOM 2311 C CA . GLY B 1 70 ? -1.791 16.344 10.375 1 98.88 70 GLY B CA 1
ATOM 2312 C C . GLY B 1 70 ? -3.029 15.516 10.672 1 98.88 70 GLY B C 1
ATOM 2313 O O . GLY B 1 70 ? -3.23 15.07 11.805 1 98.88 70 GLY B O 1
ATOM 2314 N N . ASN B 1 71 ? -3.852 15.281 9.688 1 98.94 71 ASN B N 1
ATOM 2315 C CA . ASN B 1 71 ? -5.062 14.461 9.711 1 98.94 71 ASN B CA 1
ATOM 2316 C C . ASN B 1 71 ? -4.949 13.266 8.773 1 98.94 71 ASN B C 1
ATOM 2318 O O . ASN B 1 71 ? -5.125 13.398 7.562 1 98.94 71 ASN B O 1
ATOM 2322 N N . VAL B 1 72 ? -4.672 12.148 9.305 1 98.94 72 VAL B N 1
ATOM 2323 C CA . VAL B 1 72 ? -4.453 11 8.43 1 98.94 72 VAL B CA 1
ATOM 2324 C C . VAL B 1 72 ? -5.52 9.938 8.688 1 98.94 72 VAL B C 1
ATOM 2326 O O . VAL B 1 72 ? -5.566 9.344 9.766 1 98.94 72 VAL B O 1
ATOM 2329 N N . ALA B 1 73 ? -6.359 9.703 7.719 1 98.94 73 ALA B N 1
ATOM 2330 C CA . ALA B 1 73 ? -7.469 8.766 7.836 1 98.94 73 ALA B CA 1
ATOM 2331 C C . ALA B 1 73 ? -6.98 7.32 7.738 1 98.94 73 ALA B C 1
ATOM 2333 O O . ALA B 1 73 ? -5.828 7.074 7.379 1 98.94 73 ALA B O 1
ATOM 2334 N N . SER B 1 74 ? -7.93 6.426 8.055 1 98.81 74 SER B N 1
ATOM 2335 C CA . SER B 1 74 ? -7.602 5.004 8.125 1 98.81 74 SER B CA 1
ATOM 2336 C C . SER B 1 74 ? -7.109 4.484 6.777 1 98.81 74 SER B C 1
ATOM 2338 O O . SER B 1 74 ? -7.547 4.953 5.727 1 98.81 74 SER B O 1
ATOM 2340 N N . ASP B 1 75 ? -6.141 3.496 6.852 1 98.81 75 ASP B N 1
ATOM 2341 C CA . ASP B 1 75 ? -5.68 2.691 5.723 1 98.81 75 ASP B CA 1
ATOM 2342 C C . ASP B 1 75 ? -4.848 3.525 4.754 1 98.81 75 ASP B C 1
ATOM 2344 O O . ASP B 1 75 ? -4.527 3.074 3.654 1 98.81 75 ASP B O 1
ATOM 2348 N N . ALA B 1 76 ? -4.535 4.809 5.117 1 98.94 76 ALA B N 1
ATOM 2349 C CA . ALA B 1 76 ? -3.598 5.57 4.293 1 98.94 76 ALA B CA 1
ATOM 2350 C C . ALA B 1 76 ? -2.211 4.934 4.309 1 98.94 76 ALA B C 1
ATOM 2352 O O . ALA B 1 76 ? -1.798 4.355 5.316 1 98.94 76 ALA B O 1
ATOM 2353 N N . ARG B 1 77 ? -1.534 5.004 3.186 1 98.94 77 ARG B N 1
ATOM 2354 C CA . ARG B 1 77 ? -0.178 4.488 3.012 1 98.94 77 ARG B CA 1
ATOM 2355 C C . ARG B 1 77 ? 0.759 5.582 2.51 1 98.94 77 ARG B C 1
ATOM 2357 O O . ARG B 1 77 ? 0.604 6.074 1.389 1 98.94 77 ARG B O 1
ATOM 2364 N N . LEU B 1 78 ? 1.726 6.012 3.316 1 98.94 78 LEU B N 1
ATOM 2365 C CA . LEU B 1 78 ? 2.678 7.051 2.938 1 98.94 78 LEU B CA 1
ATOM 2366 C C . LEU B 1 78 ? 4.086 6.477 2.805 1 98.94 78 LEU B C 1
ATOM 2368 O O . LEU B 1 78 ? 4.66 6.004 3.787 1 98.94 78 LEU B O 1
ATOM 2372 N N . GLY B 1 79 ? 4.586 6.523 1.579 1 98.56 79 GLY B N 1
ATOM 2373 C CA . GLY B 1 79 ? 5.938 6.066 1.292 1 98.56 79 GLY B CA 1
ATOM 2374 C C . GLY B 1 79 ? 6.035 4.559 1.141 1 98.56 79 GLY B C 1
ATOM 2375 O O . GLY B 1 79 ? 6.895 3.922 1.755 1 98.56 79 GLY B O 1
ATOM 2376 N N . PRO B 1 80 ? 5.07 3.875 0.451 1 98 80 PRO B N 1
ATOM 2377 C CA . PRO B 1 80 ? 5.336 2.465 0.156 1 98 80 PRO B CA 1
ATOM 2378 C C . PRO B 1 80 ? 6.688 2.248 -0.521 1 98 80 PRO B C 1
ATOM 2380 O O . PRO B 1 80 ? 6.941 2.805 -1.594 1 98 80 PRO B O 1
ATOM 2383 N N . THR B 1 81 ? 7.488 1.378 0.028 1 94.88 81 THR B N 1
ATOM 2384 C CA . THR B 1 81 ? 8.883 1.311 -0.394 1 94.88 81 THR B CA 1
ATOM 2385 C C . THR B 1 81 ? 9 0.644 -1.762 1 94.88 81 THR B C 1
ATOM 2387 O O . THR B 1 81 ? 8.273 -0.3 -2.064 1 94.88 81 THR B O 1
ATOM 2390 N N . ASN B 1 82 ? 9.945 1.12 -2.486 1 94.75 82 ASN B N 1
ATOM 2391 C CA . ASN B 1 82 ? 10.219 0.602 -3.824 1 94.75 82 ASN B CA 1
ATOM 2392 C C . ASN B 1 82 ? 11.164 -0.59 -3.781 1 94.75 82 ASN B C 1
ATOM 2394 O O . ASN B 1 82 ? 11.93 -0.746 -2.826 1 94.75 82 ASN B O 1
ATOM 2398 N N . HIS B 1 83 ? 11.062 -1.434 -4.742 1 95.75 83 HIS B N 1
ATOM 2399 C CA . HIS B 1 83 ? 12.039 -2.477 -5.047 1 95.75 83 HIS B CA 1
ATOM 2400 C C . HIS B 1 83 ? 12.938 -2.07 -6.211 1 95.75 83 HIS B C 1
ATOM 2402 O O . HIS B 1 83 ? 12.492 -1.376 -7.129 1 95.75 83 HIS B O 1
ATOM 2408 N N . PRO B 1 84 ? 14.203 -2.475 -6.16 1 94.88 84 PRO B N 1
ATOM 2409 C CA . PRO B 1 84 ? 14.984 -2.324 -7.395 1 94.88 84 PRO B CA 1
ATOM 2410 C C . PRO B 1 84 ? 14.43 -3.164 -8.547 1 94.88 84 PRO B C 1
ATOM 2412 O O . PRO B 1 84 ? 14.359 -4.391 -8.438 1 94.88 84 PRO B O 1
ATOM 2415 N N . ILE B 1 85 ? 14.047 -2.531 -9.617 1 95.69 85 ILE B N 1
ATOM 2416 C CA . ILE B 1 85 ? 13.469 -3.287 -10.719 1 95.69 85 ILE B CA 1
ATOM 2417 C C . ILE B 1 85 ? 14.438 -3.303 -11.898 1 95.69 85 ILE B C 1
ATOM 2419 O O . ILE B 1 85 ? 14.086 -3.766 -12.992 1 95.69 85 ILE B O 1
ATOM 2423 N N . ASP B 1 86 ? 15.648 -2.758 -11.727 1 95.38 86 ASP B N 1
ATOM 2424 C CA . ASP B 1 86 ? 16.688 -2.818 -12.742 1 95.38 86 ASP B CA 1
ATOM 2425 C C . ASP B 1 86 ? 17.578 -4.039 -12.539 1 95.38 86 ASP B C 1
ATOM 2427 O O . ASP B 1 86 ? 18.438 -4.344 -13.383 1 95.38 86 ASP B O 1
ATOM 2431 N N . ARG B 1 87 ? 17.375 -4.75 -11.43 1 97.31 87 ARG B N 1
ATOM 2432 C CA . ARG B 1 87 ? 17.984 -6.062 -11.219 1 97.31 87 ARG B CA 1
ATOM 2433 C C . ARG B 1 87 ? 17.234 -7.145 -11.984 1 97.31 87 ARG B C 1
ATOM 2435 O O . ARG B 1 87 ? 16.125 -6.918 -12.445 1 97.31 87 ARG B O 1
ATOM 2442 N N . PRO B 1 88 ? 17.875 -8.344 -12.117 1 97.5 88 PRO B N 1
ATOM 2443 C CA . PRO B 1 88 ? 17.188 -9.43 -12.82 1 97.5 88 PRO B CA 1
ATOM 2444 C C . PRO B 1 88 ? 15.859 -9.812 -12.164 1 97.5 88 PRO B C 1
ATOM 2446 O O . PRO B 1 88 ? 14.977 -10.359 -12.828 1 97.5 88 PRO B O 1
ATOM 2449 N N . THR B 1 89 ? 15.742 -9.453 -10.883 1 98.38 89 THR B N 1
ATOM 2450 C CA . THR B 1 89 ? 14.539 -9.742 -10.117 1 98.38 89 THR B CA 1
ATOM 2451 C C . THR B 1 89 ? 14.141 -8.539 -9.266 1 98.38 89 THR B C 1
ATOM 2453 O O . THR B 1 89 ? 15 -7.789 -8.797 1 98.38 89 THR B O 1
ATOM 2456 N N . ALA B 1 90 ? 12.836 -8.398 -9.078 1 97.25 90 ALA B N 1
ATOM 2457 C CA . ALA B 1 90 ? 12.32 -7.383 -8.172 1 97.25 90 ALA B CA 1
ATOM 2458 C C . ALA B 1 90 ? 12.25 -7.91 -6.738 1 97.25 90 ALA B C 1
ATOM 2460 O O . ALA B 1 90 ? 11.977 -7.156 -5.801 1 97.25 90 ALA B O 1
ATOM 2461 N N . HIS B 1 91 ? 12.492 -9.156 -6.547 1 98.56 91 HIS B N 1
ATOM 2462 C CA . HIS B 1 91 ? 12.32 -9.82 -5.258 1 98.56 91 HIS B CA 1
ATOM 2463 C C . HIS B 1 91 ? 13.359 -9.344 -4.25 1 98.56 91 HIS B C 1
ATOM 2465 O O . HIS B 1 91 ? 14.523 -9.148 -4.605 1 98.56 91 HIS B O 1
ATOM 2471 N N . HIS B 1 92 ? 12.93 -9.273 -3.018 1 97 92 HIS B N 1
ATOM 2472 C CA . HIS B 1 92 ? 13.766 -8.594 -2.039 1 97 92 HIS B CA 1
ATOM 2473 C C . HIS B 1 92 ? 14.844 -9.523 -1.496 1 97 92 HIS B C 1
ATOM 2475 O O . HIS B 1 92 ? 15.734 -9.086 -0.756 1 97 92 HIS B O 1
ATOM 2481 N N . PHE B 1 93 ? 14.945 -10.82 -1.97 1 97.62 93 PHE B N 1
ATOM 2482 C CA . PHE B 1 93 ? 16 -11.695 -1.489 1 97.62 93 PHE B CA 1
ATOM 2483 C C . PHE B 1 93 ? 17.375 -11.164 -1.905 1 97.62 93 PHE B C 1
ATOM 2485 O O . PHE B 1 93 ? 18.391 -11.523 -1.312 1 97.62 93 PHE B O 1
ATOM 2492 N N . THR B 1 94 ? 17.406 -10.289 -2.928 1 97.06 94 THR B N 1
ATOM 2493 C CA . THR B 1 94 ? 18.688 -9.797 -3.404 1 97.06 94 THR B CA 1
ATOM 2494 C C . THR B 1 94 ? 19.266 -8.766 -2.436 1 97.06 94 THR B C 1
ATOM 2496 O O . THR B 1 94 ? 20.453 -8.469 -2.482 1 97.06 94 THR B O 1
ATOM 2499 N N . TYR B 1 95 ? 18.391 -8.18 -1.604 1 96.69 95 TYR B N 1
ATOM 2500 C CA . TYR B 1 95 ? 18.938 -7.199 -0.671 1 96.69 95 TYR B CA 1
ATOM 2501 C C . TYR B 1 95 ? 18.531 -7.531 0.763 1 96.69 95 TYR B C 1
ATOM 250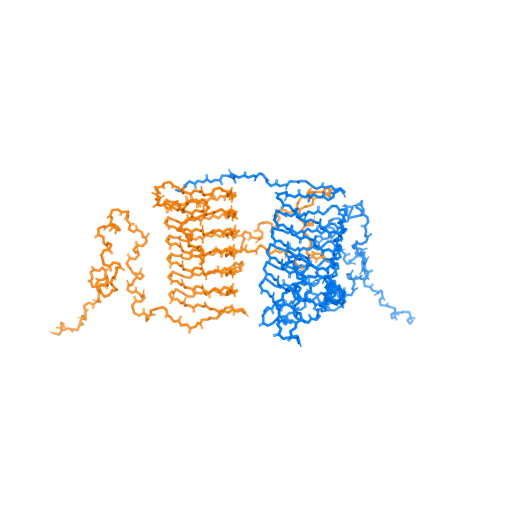3 O O . TYR B 1 95 ? 18.984 -6.871 1.705 1 96.69 95 TYR B O 1
ATOM 2511 N N . ARG B 1 96 ? 17.719 -8.469 0.921 1 96.88 96 ARG B N 1
ATOM 2512 C CA . ARG B 1 96 ? 17.453 -9.109 2.207 1 96.88 96 ARG B CA 1
ATOM 2513 C C . ARG B 1 96 ? 17.875 -10.578 2.182 1 96.88 96 ARG B C 1
ATOM 2515 O O . ARG B 1 96 ? 17.109 -11.453 2.576 1 96.88 96 ARG B O 1
ATOM 2522 N N . ALA B 1 97 ? 19.062 -10.766 1.739 1 97.25 97 ALA B N 1
ATOM 2523 C CA . ALA B 1 97 ? 19.547 -12.117 1.484 1 97.25 97 ALA B CA 1
ATOM 2524 C C . ALA B 1 97 ? 19.672 -12.914 2.783 1 97.25 97 ALA B C 1
ATOM 2526 O O . ALA B 1 97 ? 19.469 -14.125 2.799 1 97.25 97 ALA B O 1
ATOM 2527 N N . GLY B 1 98 ? 19.984 -12.242 3.887 1 95.81 98 GLY B N 1
ATOM 2528 C CA . GLY B 1 98 ? 20.141 -12.898 5.176 1 95.81 98 GLY B CA 1
ATOM 2529 C C . GLY B 1 98 ? 18.875 -13.586 5.645 1 95.81 98 GLY B C 1
ATOM 2530 O O . GLY B 1 98 ? 18.938 -14.68 6.219 1 95.81 98 GLY B O 1
ATOM 2531 N N . MET B 1 99 ? 17.75 -12.969 5.348 1 95.62 99 MET B N 1
ATOM 2532 C CA . MET B 1 99 ? 16.453 -13.508 5.738 1 95.62 99 MET B CA 1
ATOM 2533 C C . MET B 1 99 ? 16.219 -14.883 5.121 1 95.62 99 MET B C 1
ATOM 2535 O O . MET B 1 99 ? 15.547 -15.727 5.711 1 95.62 99 MET B O 1
ATOM 2539 N N . TYR B 1 100 ? 16.828 -15.164 3.963 1 97.25 100 TYR B N 1
ATOM 2540 C CA . TYR B 1 100 ? 16.625 -16.391 3.207 1 97.25 100 TYR B CA 1
ATOM 2541 C C . TYR B 1 100 ? 17.828 -17.312 3.326 1 97.25 100 TYR B C 1
ATOM 2543 O O . TYR B 1 100 ? 17.938 -18.297 2.594 1 97.25 100 TYR B O 1
ATOM 2551 N N . ASP B 1 101 ? 18.797 -16.938 4.18 1 96.62 101 ASP B N 1
ATOM 2552 C CA . ASP B 1 101 ? 20.031 -17.719 4.352 1 96.62 101 ASP B CA 1
ATOM 2553 C C . ASP B 1 101 ? 20.812 -17.812 3.043 1 96.62 101 ASP B C 1
ATOM 2555 O O . ASP B 1 101 ? 21.281 -18.891 2.674 1 96.62 101 ASP B O 1
ATOM 2559 N N . LEU B 1 102 ? 20.812 -16.734 2.324 1 97.5 102 LEU B N 1
ATOM 2560 C CA . LEU B 1 102 ? 21.453 -16.75 1.013 1 97.5 102 LEU B CA 1
ATOM 2561 C C . LEU B 1 102 ? 22.766 -15.961 1.032 1 97.5 102 LEU B C 1
ATOM 2563 O O . LEU B 1 102 ? 23.516 -15.984 0.061 1 97.5 102 LEU B O 1
ATOM 2567 N N . GLY B 1 103 ? 23.047 -15.281 2.133 1 95.5 103 GLY B N 1
ATOM 2568 C CA . GLY B 1 103 ? 24.234 -14.43 2.219 1 95.5 103 GLY B CA 1
ATOM 2569 C C . GLY B 1 103 ? 23.953 -13.094 2.879 1 95.5 103 GLY B C 1
ATOM 2570 O O . GLY B 1 103 ? 22.922 -12.914 3.531 1 95.5 103 GLY B O 1
ATOM 2571 N N . PRO B 1 104 ? 24.875 -12.188 2.781 1 95.62 104 PRO B N 1
A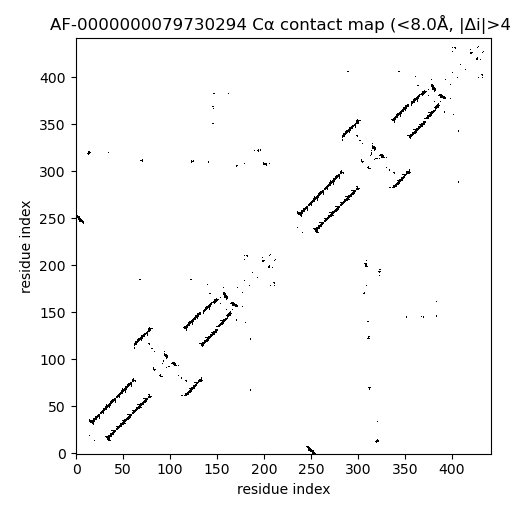TOM 2572 C CA . PRO B 1 104 ? 24.719 -10.891 3.445 1 95.62 104 PRO B CA 1
ATOM 2573 C C . PRO B 1 104 ? 23.719 -9.984 2.736 1 95.62 104 PRO B C 1
ATOM 2575 O O . PRO B 1 104 ? 23.547 -10.086 1.519 1 95.62 104 PRO B O 1
ATOM 2578 N N . ASP B 1 105 ? 23.141 -9.094 3.422 1 96.56 105 ASP B N 1
ATOM 2579 C CA . ASP B 1 105 ? 22.219 -8.094 2.873 1 96.56 105 ASP B CA 1
ATOM 2580 C C . ASP B 1 105 ? 22.969 -7.066 2.029 1 96.56 105 ASP B C 1
ATOM 2582 O O . ASP B 1 105 ? 24.203 -6.953 2.123 1 96.56 105 ASP B O 1
ATOM 2586 N N . ASP B 1 106 ? 22.281 -6.461 1.143 1 96.75 106 ASP B N 1
ATOM 2587 C CA . ASP B 1 106 ? 22.781 -5.297 0.416 1 96.75 106 ASP B CA 1
ATOM 2588 C C . ASP B 1 106 ? 22.172 -4.008 0.973 1 96.75 106 ASP B C 1
ATOM 2590 O O . ASP B 1 106 ? 21.094 -3.588 0.549 1 96.75 106 ASP B O 1
ATOM 2594 N N . ASP B 1 107 ? 22.844 -3.297 1.759 1 95.38 107 ASP B N 1
ATOM 2595 C CA . ASP B 1 107 ? 22.328 -2.145 2.504 1 95.38 107 ASP B CA 1
ATOM 2596 C C . ASP B 1 107 ? 22.141 -0.94 1.585 1 95.38 107 ASP B C 1
ATOM 2598 O O . ASP B 1 107 ? 21.469 0.029 1.957 1 95.38 107 ASP B O 1
ATOM 2602 N N . SER B 1 108 ? 22.766 -0.995 0.456 1 95.44 108 SER B N 1
ATOM 2603 C CA . SER B 1 108 ? 22.672 0.145 -0.45 1 95.44 108 SER B CA 1
ATOM 2604 C C . SER B 1 108 ? 21.234 0.389 -0.879 1 95.44 108 SER B C 1
ATOM 2606 O O . SER B 1 108 ? 20.844 1.521 -1.19 1 95.44 108 SER B O 1
ATOM 2608 N N . VAL B 1 109 ? 20.422 -0.668 -0.884 1 95.38 109 VAL B N 1
ATOM 2609 C CA . VAL B 1 109 ? 19.016 -0.535 -1.28 1 95.38 109 VAL B CA 1
ATOM 2610 C C . VAL B 1 109 ? 18.266 0.27 -0.23 1 95.38 109 VAL B C 1
ATOM 2612 O O . VAL B 1 109 ? 17.422 1.108 -0.568 1 95.38 109 VAL B O 1
ATOM 2615 N N . PHE B 1 110 ? 18.562 0.078 0.976 1 93.38 110 PHE B N 1
ATOM 2616 C CA . PHE B 1 110 ? 17.891 0.79 2.057 1 93.38 110 PHE B CA 1
ATOM 2617 C C . PHE B 1 110 ? 18.312 2.258 2.078 1 93.38 110 PHE B C 1
ATOM 2619 O O . PHE B 1 110 ? 17.484 3.133 2.365 1 93.38 110 PHE B O 1
ATOM 2626 N N . GLU B 1 111 ? 19.516 2.494 1.84 1 95.06 111 GLU B N 1
ATOM 2627 C CA . GLU B 1 111 ? 20 3.869 1.697 1 95.06 111 GLU B CA 1
ATOM 2628 C C . GLU B 1 111 ? 19.297 4.574 0.538 1 95.06 111 GLU B C 1
ATOM 2630 O O . GLU B 1 111 ? 18.906 5.738 0.655 1 95.06 111 GLU B O 1
ATOM 2635 N N . TRP B 1 112 ? 19.219 3.838 -0.503 1 94.75 112 TRP B N 1
ATOM 2636 C CA . TRP B 1 112 ? 18.516 4.34 -1.683 1 94.75 112 TRP B CA 1
ATOM 2637 C C . TRP B 1 112 ? 17.078 4.699 -1.351 1 94.75 112 TRP B C 1
ATOM 2639 O O . TRP B 1 112 ? 16.578 5.758 -1.751 1 94.75 112 TRP B O 1
ATOM 2649 N N . ARG B 1 113 ? 16.344 3.857 -0.626 1 94.62 113 ARG B N 1
ATOM 2650 C CA . ARG B 1 113 ? 14.977 4.125 -0.194 1 94.62 113 ARG B CA 1
ATOM 2651 C C . ARG B 1 113 ? 14.906 5.379 0.667 1 94.62 113 ARG B C 1
ATOM 2653 O O . ARG B 1 113 ? 13.984 6.188 0.524 1 94.62 113 ARG B O 1
ATOM 2660 N N . ALA B 1 114 ? 15.859 5.551 1.516 1 94.38 114 ALA B N 1
ATOM 2661 C CA . ALA B 1 114 ? 15.906 6.688 2.434 1 94.38 114 ALA B CA 1
ATOM 2662 C C . ALA B 1 114 ? 16.094 7.996 1.674 1 94.38 114 ALA B C 1
ATOM 2664 O O . ALA B 1 114 ? 15.766 9.07 2.182 1 94.38 114 ALA B O 1
ATOM 2665 N N . ASP B 1 115 ? 16.578 7.918 0.457 1 95.44 115 ASP B N 1
ATOM 2666 C CA . ASP B 1 115 ? 16.828 9.094 -0.363 1 95.44 115 ASP B CA 1
ATOM 2667 C C . ASP B 1 115 ? 15.586 9.508 -1.144 1 95.44 115 ASP B C 1
ATOM 2669 O O . ASP B 1 115 ? 15.633 10.445 -1.941 1 95.44 115 ASP B O 1
ATOM 2673 N N . GLN B 1 116 ? 14.523 8.852 -0.924 1 96.31 116 GLN B N 1
ATOM 2674 C CA . GLN B 1 116 ? 13.25 9.18 -1.554 1 96.31 116 GLN B CA 1
ATOM 2675 C C . GLN B 1 116 ? 12.156 9.414 -0.507 1 96.31 116 GLN B C 1
ATOM 2677 O O . GLN B 1 116 ? 11.109 8.766 -0.539 1 96.31 116 GLN B O 1
ATOM 2682 N N . PRO B 1 117 ? 12.398 10.336 0.409 1 97.81 117 PRO B N 1
ATOM 2683 C CA . PRO B 1 117 ? 11.453 10.516 1.512 1 97.81 117 PRO B CA 1
ATOM 2684 C C . PRO B 1 117 ? 10.133 11.148 1.062 1 97.81 117 PRO B C 1
ATOM 2686 O O . PRO B 1 117 ? 10.086 11.805 0.015 1 97.81 117 PRO B O 1
ATOM 2689 N N . VAL B 1 118 ? 9.055 10.852 1.792 1 98.88 118 VAL B N 1
ATOM 2690 C CA . VAL B 1 118 ? 7.797 11.586 1.69 1 98.88 118 VAL B CA 1
ATOM 2691 C C . VAL B 1 118 ? 7.766 12.703 2.725 1 98.88 118 VAL B C 1
ATOM 2693 O O . VAL B 1 118 ? 8.094 12.492 3.893 1 98.88 118 VAL B O 1
ATOM 2696 N N . ALA B 1 119 ? 7.445 13.906 2.309 1 98.94 119 ALA B N 1
ATOM 2697 C CA . ALA B 1 119 ? 7.352 15.047 3.213 1 98.94 119 ALA B CA 1
ATOM 2698 C C . ALA B 1 119 ? 5.957 15.656 3.182 1 98.94 119 ALA B C 1
ATOM 2700 O O . ALA B 1 119 ? 5.523 16.172 2.15 1 98.94 119 ALA B O 1
ATOM 2701 N N . ILE B 1 120 ? 5.223 15.57 4.262 1 98.94 120 ILE B N 1
ATOM 2702 C CA . ILE B 1 120 ? 3.883 16.125 4.426 1 98.94 120 ILE B CA 1
ATOM 2703 C C . ILE B 1 120 ? 3.945 17.391 5.281 1 98.94 120 ILE B C 1
ATOM 2705 O O . ILE B 1 120 ? 4.465 17.359 6.398 1 98.94 120 ILE B O 1
ATOM 2709 N N . GLY B 1 121 ? 3.443 18.469 4.816 1 98.94 121 GLY B N 1
ATOM 2710 C CA . GLY B 1 121 ? 3.447 19.719 5.551 1 98.94 121 GLY B CA 1
ATOM 2711 C C . GLY B 1 121 ? 2.508 19.719 6.742 1 98.94 121 GLY B C 1
ATOM 2712 O O . GLY B 1 121 ? 2.037 18.672 7.164 1 98.94 121 GLY B O 1
ATOM 2713 N N . HIS B 1 122 ? 2.316 20.922 7.363 1 98.94 122 HIS B N 1
ATOM 2714 C CA . HIS B 1 122 ? 1.416 21.109 8.492 1 98.94 122 HIS B CA 1
ATOM 2715 C C . HIS B 1 122 ? -0.035 21.203 8.031 1 98.94 122 HIS B C 1
ATOM 2717 O O . HIS B 1 122 ? -0.313 21.672 6.93 1 98.94 122 HIS B O 1
ATOM 2723 N N . ASP B 1 123 ? -0.959 20.703 8.898 1 98.88 123 ASP B N 1
ATOM 2724 C CA . ASP B 1 123 ? -2.393 20.875 8.688 1 98.88 123 ASP B CA 1
ATOM 2725 C C . ASP B 1 123 ? -2.846 20.234 7.383 1 98.88 123 ASP B C 1
ATOM 2727 O O . ASP B 1 123 ? -3.672 20.797 6.66 1 98.88 123 ASP B O 1
ATOM 2731 N N . VAL B 1 124 ? -2.199 19.188 7 1 98.94 124 VAL B N 1
ATOM 2732 C CA . VAL B 1 124 ? -2.59 18.453 5.801 1 98.94 124 VAL B CA 1
ATOM 2733 C C . VAL B 1 124 ? -3.631 17.391 6.16 1 98.94 124 VAL B C 1
ATOM 2735 O O . VAL B 1 124 ? -3.547 16.766 7.215 1 98.94 124 VAL B O 1
ATOM 2738 N N . TRP B 1 125 ? -4.605 17.188 5.316 1 98.94 125 TRP B N 1
ATOM 2739 C CA . TRP B 1 125 ? -5.617 16.141 5.438 1 98.94 125 TRP B CA 1
ATOM 2740 C C . TRP B 1 125 ? -5.406 15.047 4.387 1 98.94 125 TRP B C 1
ATOM 2742 O O . TRP B 1 125 ? -5.52 15.312 3.188 1 98.94 125 TRP B O 1
ATOM 2752 N N . ILE B 1 126 ? -5.047 13.883 4.836 1 98.94 126 ILE B N 1
ATOM 2753 C CA . ILE B 1 126 ? -4.898 12.711 3.98 1 98.94 126 ILE B CA 1
ATOM 2754 C C . ILE B 1 126 ? -6.141 11.836 4.086 1 98.94 126 ILE B C 1
ATOM 2756 O O . ILE B 1 126 ? -6.406 11.242 5.137 1 98.94 126 ILE B O 1
ATOM 2760 N N . GLY B 1 127 ? -6.82 11.633 3 1 98.94 127 GLY B N 1
ATOM 2761 C CA . GLY B 1 127 ? -8.078 10.898 2.998 1 98.94 127 GLY B CA 1
ATOM 2762 C C . GLY B 1 127 ? -7.898 9.398 3.152 1 98.94 127 GLY B C 1
ATOM 2763 O O . GLY B 1 127 ? -6.789 8.883 3.008 1 98.94 127 GLY B O 1
ATOM 2764 N N . HIS B 1 128 ? -9.031 8.734 3.426 1 98.88 128 HIS B N 1
ATOM 2765 C CA . HIS B 1 128 ? -9.07 7.293 3.646 1 98.88 128 HIS B CA 1
ATOM 2766 C C . HIS B 1 128 ? -8.477 6.539 2.463 1 98.88 128 HIS B C 1
ATOM 2768 O O . HIS B 1 128 ? -8.836 6.797 1.312 1 98.88 128 HIS B O 1
ATOM 2774 N N . GLY B 1 129 ? -7.562 5.605 2.783 1 98.81 129 GLY B N 1
ATOM 2775 C CA . GLY B 1 129 ? -7.055 4.688 1.776 1 98.81 129 GLY B CA 1
ATOM 2776 C C . GLY B 1 129 ? -6.164 5.359 0.747 1 98.81 129 GLY B C 1
ATOM 2777 O O . GLY B 1 129 ? -5.801 4.746 -0.258 1 98.81 129 GLY B O 1
ATOM 2778 N N . ALA B 1 130 ? -5.859 6.664 0.911 1 98.94 130 ALA B N 1
ATOM 2779 C CA . ALA B 1 130 ? -4.98 7.348 -0.036 1 98.94 130 ALA B CA 1
ATOM 2780 C C . ALA B 1 130 ? -3.553 6.812 0.059 1 98.94 130 ALA B C 1
ATOM 2782 O O . ALA B 1 130 ? -3.127 6.352 1.119 1 98.94 130 ALA B O 1
ATOM 2783 N N . ILE B 1 131 ? -2.834 6.855 -1.049 1 98.94 131 ILE B N 1
ATOM 2784 C CA . ILE B 1 131 ? -1.442 6.426 -1.136 1 98.94 131 ILE B CA 1
ATOM 2785 C C . ILE B 1 131 ? -0.571 7.59 -1.607 1 98.94 131 ILE B C 1
ATOM 2787 O O . ILE B 1 131 ? -0.868 8.219 -2.623 1 98.94 131 ILE B O 1
ATOM 2791 N N . VAL B 1 132 ? 0.443 7.941 -0.875 1 98.94 132 VAL B N 1
ATOM 2792 C CA . VAL B 1 132 ? 1.443 8.922 -1.295 1 98.94 132 VAL B CA 1
ATOM 2793 C C . VAL B 1 132 ? 2.754 8.211 -1.623 1 98.94 132 VAL B C 1
ATOM 2795 O O . VAL B 1 132 ? 3.371 7.598 -0.748 1 98.94 132 VAL B O 1
ATOM 2798 N N . LEU B 1 133 ? 3.238 8.32 -2.836 1 98.81 133 LEU B N 1
ATOM 2799 C CA . LEU B 1 133 ? 4.383 7.543 -3.309 1 98.81 133 LEU B CA 1
ATOM 2800 C C . LEU B 1 133 ? 5.691 8.148 -2.809 1 98.81 133 LEU B C 1
ATOM 2802 O O . LEU B 1 133 ? 5.73 9.312 -2.416 1 98.81 133 LEU B O 1
ATOM 2806 N N . PRO B 1 134 ? 6.75 7.348 -2.83 1 98.62 134 PRO B N 1
ATOM 2807 C CA . PRO B 1 134 ? 8.047 7.84 -2.367 1 98.62 134 PRO B CA 1
ATOM 2808 C C . PRO B 1 134 ? 8.523 9.07 -3.141 1 98.62 134 PRO B C 1
ATOM 2810 O O . PRO B 1 134 ? 8.297 9.164 -4.348 1 98.62 134 PRO B O 1
ATOM 2813 N N . GLY B 1 135 ? 9.141 10.047 -2.404 1 98.56 135 GLY B N 1
ATOM 2814 C CA . GLY B 1 135 ? 9.742 11.211 -3.025 1 98.56 135 GLY B CA 1
ATOM 2815 C C . GLY B 1 135 ? 8.789 12.383 -3.145 1 98.56 135 GLY B C 1
ATOM 2816 O O . GLY B 1 135 ? 9.188 13.477 -3.57 1 98.56 135 GLY B O 1
ATOM 2817 N N . VAL B 1 136 ? 7.516 12.219 -2.787 1 98.88 136 VAL B N 1
ATOM 2818 C CA . VAL B 1 136 ? 6.5 13.242 -2.979 1 98.88 136 VAL B CA 1
ATOM 2819 C C . VAL B 1 136 ? 6.508 14.211 -1.795 1 98.88 136 VAL B C 1
ATOM 2821 O O . VAL B 1 136 ? 6.629 13.789 -0.643 1 98.88 136 VAL B O 1
ATOM 2824 N N . THR B 1 137 ? 6.332 15.461 -2.053 1 98.94 137 THR B N 1
ATOM 2825 C CA . THR B 1 137 ? 6.141 16.516 -1.054 1 98.94 137 THR B CA 1
ATOM 2826 C C . THR B 1 137 ? 4.73 17.078 -1.139 1 98.94 137 THR B C 1
ATOM 2828 O O . THR B 1 137 ? 4.254 17.422 -2.225 1 98.94 137 THR B O 1
ATOM 2831 N N . ILE B 1 138 ? 4.043 17.172 -0.05 1 98.94 138 ILE B N 1
ATOM 2832 C CA . ILE B 1 138 ? 2.723 17.781 0.028 1 98.94 138 ILE B CA 1
ATOM 2833 C C . ILE B 1 138 ? 2.785 19.047 0.895 1 98.94 138 ILE B C 1
ATOM 2835 O O . ILE B 1 138 ? 3.223 18.984 2.047 1 98.94 138 ILE B O 1
ATOM 2839 N N . GLY B 1 139 ? 2.322 20.141 0.373 1 98.94 139 GLY B N 1
ATOM 2840 C CA . GLY B 1 139 ? 2.428 21.438 1.045 1 98.94 139 GLY B CA 1
ATOM 2841 C C . GLY B 1 139 ? 1.418 21.609 2.164 1 98.94 139 GLY B C 1
ATOM 2842 O O . GLY B 1 139 ? 0.441 20.859 2.246 1 98.94 139 GLY B O 1
ATOM 2843 N N . ASN B 1 140 ? 1.646 22.688 2.988 1 98.94 140 ASN B N 1
ATOM 2844 C CA . ASN B 1 140 ? 0.781 22.984 4.125 1 98.94 140 ASN B CA 1
ATOM 2845 C C . ASN B 1 140 ? -0.678 23.125 3.699 1 98.94 140 ASN B C 1
ATOM 2847 O O . ASN B 1 140 ? -0.973 23.703 2.654 1 98.94 140 ASN B O 1
ATOM 2851 N N . GLY B 1 141 ? -1.57 22.562 4.523 1 98.88 141 GLY B N 1
ATOM 2852 C CA . GLY B 1 141 ? -2.994 22.812 4.367 1 98.88 141 GLY B CA 1
ATOM 2853 C C . GLY B 1 141 ? -3.607 22.062 3.199 1 98.88 141 GLY B C 1
ATOM 2854 O O . GLY B 1 141 ? -4.797 22.219 2.912 1 98.88 141 GLY B O 1
ATOM 2855 N N . ALA B 1 142 ? -2.82 21.297 2.479 1 98.94 142 ALA B N 1
ATOM 2856 C CA . ALA B 1 142 ? -3.338 20.547 1.339 1 98.94 142 ALA B CA 1
ATOM 2857 C C . ALA B 1 142 ? -4.305 19.453 1.794 1 98.94 142 ALA B C 1
ATOM 2859 O O . ALA B 1 142 ? -4.301 19.062 2.963 1 98.94 142 ALA B O 1
ATOM 2860 N N . VAL B 1 143 ? -5.152 19 0.87 1 98.94 143 VAL B N 1
ATOM 2861 C CA . VAL B 1 143 ? -6.113 17.938 1.097 1 98.94 143 VAL B CA 1
ATOM 2862 C C . VAL B 1 143 ? -5.969 16.875 0.009 1 98.94 143 VAL B C 1
ATOM 2864 O O . VAL B 1 143 ? -6.027 17.188 -1.184 1 98.94 143 VAL B O 1
ATOM 2867 N N . VAL B 1 144 ? -5.75 15.688 0.406 1 98.94 144 VAL B N 1
ATOM 2868 C CA . VAL B 1 144 ? -5.699 14.547 -0.504 1 98.94 144 VAL B CA 1
ATOM 2869 C C . VAL B 1 144 ? -6.996 13.75 -0.402 1 98.94 144 VAL B C 1
ATOM 2871 O O . VAL B 1 144 ? -7.344 13.25 0.673 1 98.94 144 VAL B O 1
ATOM 2874 N N . GLY B 1 145 ? -7.676 13.602 -1.504 1 98.88 145 GLY B N 1
ATOM 2875 C CA . GLY B 1 145 ? -8.938 12.867 -1.517 1 98.88 145 GLY B CA 1
ATOM 2876 C C . GLY B 1 145 ? -8.773 11.398 -1.184 1 98.88 145 GLY B C 1
ATOM 2877 O O . GLY B 1 145 ? -7.699 10.828 -1.375 1 98.88 145 GLY B O 1
ATOM 2878 N N . ALA B 1 146 ? -9.914 10.828 -0.721 1 98.81 146 ALA B N 1
ATOM 2879 C CA . ALA B 1 146 ? -9.922 9.398 -0.402 1 98.81 146 ALA B CA 1
ATOM 2880 C C . ALA B 1 146 ? -9.602 8.562 -1.635 1 98.81 146 ALA B C 1
ATOM 2882 O O . ALA B 1 146 ? -10.07 8.852 -2.734 1 98.81 146 ALA B O 1
ATOM 2883 N N . GLY B 1 147 ? -8.75 7.535 -1.372 1 98.75 147 GLY B N 1
ATOM 2884 C CA . GLY B 1 147 ? -8.438 6.574 -2.418 1 98.75 147 GLY B CA 1
ATOM 2885 C C . GLY B 1 147 ? -7.465 7.113 -3.449 1 98.75 147 GLY B C 1
ATOM 2886 O O . GLY B 1 147 ? -7.086 6.402 -4.383 1 98.75 147 GLY B O 1
ATOM 2887 N N . ALA B 1 148 ? -7.051 8.367 -3.312 1 98.88 148 ALA B N 1
ATOM 2888 C CA . ALA B 1 148 ? -6.164 8.961 -4.309 1 98.88 148 ALA B CA 1
ATOM 2889 C C . ALA B 1 148 ? -4.777 8.328 -4.254 1 98.88 148 ALA B C 1
ATOM 2891 O O . ALA B 1 148 ? -4.34 7.867 -3.197 1 98.88 148 ALA B O 1
ATOM 2892 N N . VAL B 1 149 ? -4.105 8.258 -5.359 1 98.94 149 VAL B N 1
ATOM 2893 C CA . VAL B 1 149 ? -2.689 7.914 -5.434 1 98.94 149 VAL B CA 1
ATOM 2894 C C . VAL B 1 149 ? -1.885 9.133 -5.875 1 98.94 149 VAL B C 1
ATOM 2896 O O . VAL B 1 149 ? -1.992 9.578 -7.02 1 98.94 149 VAL B O 1
ATOM 2899 N N . VAL B 1 150 ? -1.107 9.664 -4.984 1 98.94 150 VAL B N 1
ATOM 2900 C CA . VAL B 1 150 ? -0.356 10.891 -5.23 1 98.94 150 VAL B CA 1
ATOM 2901 C C . VAL B 1 150 ? 1.051 10.547 -5.715 1 98.94 150 VAL B C 1
ATOM 2903 O O . VAL B 1 150 ? 1.866 10.023 -4.949 1 98.94 150 VAL B O 1
ATOM 2906 N N . ALA B 1 151 ? 1.313 10.93 -6.906 1 98.56 151 ALA B N 1
ATOM 2907 C CA . ALA B 1 151 ? 2.584 10.578 -7.531 1 98.56 151 ALA B CA 1
ATOM 2908 C C . ALA B 1 151 ? 3.449 11.812 -7.754 1 98.56 151 ALA B C 1
ATOM 2910 O O . ALA B 1 151 ? 4.617 11.703 -8.133 1 98.56 151 ALA B O 1
ATOM 2911 N N . GLU B 1 152 ? 2.846 12.992 -7.609 1 98.56 152 GLU B N 1
ATOM 2912 C CA . GLU B 1 152 ? 3.551 14.258 -7.785 1 98.56 152 GLU B CA 1
ATOM 2913 C C . GLU B 1 152 ? 3.326 15.188 -6.598 1 98.56 152 GLU B C 1
ATOM 2915 O O . GLU B 1 152 ? 2.359 15.031 -5.848 1 98.56 152 GLU B O 1
ATOM 2920 N N . ASP B 1 153 ? 4.227 16.125 -6.52 1 98.94 153 ASP B N 1
ATOM 2921 C CA . ASP B 1 153 ? 4.137 17.078 -5.418 1 98.94 153 ASP B CA 1
ATOM 2922 C C . ASP B 1 153 ? 2.809 17.828 -5.449 1 98.94 153 ASP B C 1
ATOM 2924 O O . ASP B 1 153 ? 2.23 18.031 -6.52 1 98.94 153 ASP B O 1
ATOM 2928 N N . VAL B 1 154 ? 2.32 18.234 -4.355 1 98.94 154 VAL B N 1
ATOM 2929 C CA . VAL B 1 154 ? 1.071 18.969 -4.207 1 98.94 154 VAL B CA 1
ATOM 2930 C C . VAL B 1 154 ? 1.349 20.328 -3.576 1 98.94 154 VAL B C 1
ATOM 2932 O O . VAL B 1 154 ? 1.957 20.406 -2.506 1 98.94 154 VAL B O 1
ATOM 2935 N N . ASP B 1 155 ? 0.864 21.359 -4.164 1 98.69 155 ASP B N 1
ATOM 2936 C CA . ASP B 1 155 ? 1.051 22.703 -3.652 1 98.69 155 ASP B CA 1
ATOM 2937 C C . ASP B 1 155 ? 0.273 22.922 -2.354 1 98.69 155 ASP B C 1
ATOM 2939 O O . ASP B 1 155 ? -0.746 22.266 -2.123 1 98.69 155 ASP B O 1
ATOM 2943 N N . PRO B 1 156 ? 0.793 23.859 -1.541 1 98.81 156 PRO B N 1
ATOM 2944 C CA . PRO B 1 156 ? 0.017 24.203 -0.345 1 98.81 156 PRO B CA 1
ATOM 2945 C C . PRO B 1 156 ? -1.424 24.594 -0.667 1 98.81 156 PRO B C 1
ATOM 2947 O O . PRO B 1 156 ? -1.686 25.188 -1.716 1 98.81 156 PRO B O 1
ATOM 2950 N N . TYR B 1 157 ? -2.34 24.203 0.25 1 98.88 157 TYR B N 1
ATOM 2951 C CA . TYR B 1 157 ? -3.746 24.578 0.214 1 98.88 157 TYR B CA 1
ATOM 2952 C C . TYR B 1 157 ? -4.391 24.172 -1.104 1 98.88 157 TYR B C 1
ATOM 2954 O O . TYR B 1 157 ? -5.258 24.875 -1.627 1 98.88 157 TYR B O 1
ATOM 2962 N N . THR B 1 158 ? -3.947 23.094 -1.666 1 98.75 158 THR B N 1
ATOM 2963 C CA . THR B 1 158 ? -4.504 22.5 -2.879 1 98.75 158 THR B CA 1
ATOM 2964 C C . THR B 1 158 ? -5.219 21.203 -2.564 1 98.75 158 THR B C 1
ATOM 2966 O O . THR B 1 158 ? -4.727 20.391 -1.774 1 98.75 158 THR B O 1
ATOM 2969 N N . ILE B 1 159 ? -6.316 20.906 -3.15 1 98.88 159 ILE B N 1
ATOM 2970 C CA . ILE B 1 159 ? -7.066 19.672 -3.031 1 98.88 159 ILE B CA 1
ATOM 2971 C C . ILE B 1 159 ? -6.801 18.781 -4.25 1 98.88 159 ILE B C 1
ATOM 2973 O O . ILE B 1 159 ? -7 19.219 -5.391 1 98.88 159 ILE B O 1
ATOM 2977 N N . VAL B 1 160 ? -6.348 17.609 -4.02 1 98.94 160 VAL B N 1
ATOM 2978 C CA . VAL B 1 160 ? -6.074 16.688 -5.117 1 98.94 160 VAL B CA 1
ATOM 2979 C C . VAL B 1 160 ? -6.895 15.406 -4.938 1 98.94 160 VAL B C 1
ATOM 2981 O O . VAL B 1 160 ? -7.277 15.062 -3.818 1 98.94 160 VAL B O 1
ATOM 2984 N N . ALA B 1 161 ? -7.227 14.703 -6.031 1 98.81 161 ALA B N 1
ATOM 2985 C CA . ALA B 1 161 ? -7.949 13.43 -6.012 1 98.81 161 ALA B CA 1
ATOM 2986 C C . ALA B 1 161 ? -7.715 12.648 -7.301 1 98.81 161 ALA B C 1
ATOM 2988 O O . ALA B 1 161 ? -7.25 13.203 -8.297 1 98.81 161 ALA B O 1
ATOM 2989 N N . GLY B 1 162 ? -7.957 11.32 -7.16 1 98.38 162 GLY B N 1
ATOM 2990 C CA . GLY B 1 162 ? -7.879 10.484 -8.352 1 98.38 162 GLY B CA 1
ATOM 2991 C C . GLY B 1 162 ? -6.656 9.586 -8.367 1 98.38 162 GLY B C 1
ATOM 2992 O O . GLY B 1 162 ? -5.836 9.625 -7.445 1 98.38 162 GLY B O 1
ATOM 2993 N N . VAL B 1 163 ? -6.484 8.688 -9.438 1 98.12 163 VAL B N 1
ATOM 2994 C CA . VAL B 1 163 ? -5.406 7.719 -9.633 1 98.12 163 VAL B CA 1
ATOM 2995 C C . VAL B 1 163 ? -4.895 7.797 -11.07 1 98.12 163 VAL B C 1
ATOM 2997 O O . VAL B 1 163 ? -5.516 7.258 -11.984 1 98.12 163 VAL B O 1
ATOM 3000 N N . PRO B 1 164 ? -3.855 8.523 -11.289 1 97.44 164 PRO B N 1
ATOM 3001 C CA . PRO B 1 164 ? -3.096 9.32 -10.328 1 97.44 164 PRO B CA 1
ATOM 3002 C C . PRO B 1 164 ? -3.828 10.594 -9.906 1 97.44 164 PRO B C 1
ATOM 3004 O O . PRO B 1 164 ? -4.715 11.07 -10.625 1 97.44 164 PRO B O 1
ATOM 3007 N N . ALA B 1 165 ? -3.482 11.07 -8.797 1 98.75 165 ALA B N 1
ATOM 3008 C CA . ALA B 1 165 ? -4.129 12.258 -8.242 1 98.75 165 ALA B CA 1
ATOM 3009 C C . ALA B 1 165 ? -3.807 13.5 -9.07 1 98.75 165 ALA B C 1
ATOM 3011 O O . ALA B 1 165 ? -2.668 13.68 -9.5 1 98.75 165 ALA B O 1
ATOM 3012 N N . GLU B 1 166 ? -4.797 14.32 -9.25 1 98.5 166 GLU B N 1
ATOM 3013 C CA . GLU B 1 166 ? -4.676 15.625 -9.891 1 98.5 166 GLU B CA 1
ATOM 3014 C C . GLU B 1 166 ? -5.34 16.719 -9.055 1 98.5 166 GLU B C 1
ATOM 3016 O O . GLU B 1 166 ? -6.238 16.438 -8.266 1 98.5 166 GLU B O 1
ATOM 3021 N N . PRO B 1 167 ? -4.84 17.969 -9.258 1 98.62 167 PRO B N 1
ATOM 3022 C CA . PRO B 1 167 ? -5.516 19.062 -8.562 1 98.62 167 PRO B CA 1
ATOM 3023 C C . PRO B 1 167 ? -6.984 19.203 -8.961 1 98.62 167 PRO B C 1
ATOM 3025 O O . PRO B 1 167 ? -7.309 19.219 -10.148 1 98.62 167 PRO B O 1
ATOM 3028 N N . VAL B 1 168 ? -7.852 19.266 -8.086 1 98.56 168 VAL B N 1
ATOM 3029 C CA . VAL B 1 168 ? -9.281 19.469 -8.297 1 98.56 168 VAL B CA 1
ATOM 3030 C C . VAL B 1 168 ? -9.617 20.953 -8.148 1 98.56 168 VAL B C 1
ATOM 3032 O O . VAL B 1 168 ? -10.289 21.531 -9.008 1 98.56 168 VAL B O 1
ATOM 3035 N N . ARG B 1 169 ? -9.18 21.5 -6.992 1 97.81 169 ARG B N 1
ATOM 3036 C CA . ARG B 1 169 ? -9.359 22.922 -6.719 1 97.81 169 ARG B CA 1
ATOM 3037 C C . ARG B 1 169 ? -8.477 23.375 -5.562 1 97.81 169 ARG B C 1
ATOM 3039 O O . ARG B 1 169 ? -7.848 22.547 -4.895 1 97.81 169 ARG B O 1
ATOM 3046 N N . ARG B 1 170 ? -8.516 24.703 -5.352 1 98.12 170 ARG B N 1
ATOM 3047 C CA . ARG B 1 170 ? -7.812 25.266 -4.203 1 98.12 170 ARG B CA 1
ATOM 3048 C C . ARG B 1 170 ? -8.703 25.281 -2.971 1 98.12 170 ARG B C 1
ATOM 3050 O O . ARG B 1 170 ? -9.914 25.5 -3.08 1 98.12 170 ARG B O 1
ATOM 3057 N N . ARG B 1 171 ? -8.125 25.078 -1.855 1 97.69 171 ARG B N 1
ATOM 3058 C CA . ARG B 1 171 ? -8.867 25.172 -0.601 1 97.69 171 ARG B CA 1
ATOM 3059 C C . ARG B 1 171 ? -9.25 26.625 -0.31 1 97.69 171 ARG B C 1
ATOM 3061 O O . ARG B 1 171 ? -10.336 26.891 0.209 1 97.69 171 ARG B O 1
ATOM 3068 N N . PHE B 1 172 ? -8.328 27.516 -0.625 1 97.75 172 PHE B N 1
ATOM 3069 C CA . PHE B 1 172 ? -8.477 28.953 -0.45 1 97.75 172 PHE B CA 1
ATOM 3070 C C . PHE B 1 172 ? -7.945 29.703 -1.667 1 97.75 172 PHE B C 1
ATOM 3072 O O . PHE B 1 172 ? -7.082 29.203 -2.387 1 97.75 172 PHE B O 1
ATOM 3079 N N . ASP B 1 173 ? -8.477 30.891 -1.915 1 96.44 173 ASP B N 1
ATOM 3080 C CA . ASP B 1 173 ? -7.82 31.766 -2.887 1 96.44 173 ASP B CA 1
ATOM 3081 C C . ASP B 1 173 ? -6.398 32.094 -2.451 1 96.44 173 ASP B C 1
ATOM 3083 O O . ASP B 1 173 ? -6.074 32.031 -1.265 1 96.44 173 ASP B O 1
ATOM 3087 N N . PRO B 1 174 ? -5.555 32.469 -3.391 1 96.5 174 PRO B N 1
ATOM 3088 C CA . PRO B 1 174 ? -4.129 32.656 -3.098 1 96.5 174 PRO B CA 1
ATOM 3089 C C . PRO B 1 174 ? -3.877 33.656 -1.989 1 96.5 174 PRO B C 1
ATOM 3091 O O . PRO B 1 174 ? -2.996 33.469 -1.148 1 96.5 174 PRO B O 1
ATOM 3094 N N . GLU B 1 175 ? -4.602 34.688 -1.987 1 96.25 175 GLU B N 1
ATOM 3095 C CA . GLU B 1 175 ? -4.398 35.719 -0.982 1 96.25 175 GLU B CA 1
ATOM 3096 C C . GLU B 1 175 ? -4.734 35.219 0.416 1 96.25 175 GLU B C 1
ATOM 3098 O O . GLU B 1 175 ? -3.965 35.406 1.358 1 96.25 175 GLU B O 1
ATOM 3103 N N . THR B 1 176 ? -5.883 34.625 0.54 1 97.56 176 THR B N 1
ATOM 3104 C CA . THR B 1 176 ? -6.305 34.062 1.815 1 97.56 176 THR B CA 1
ATOM 3105 C C . THR B 1 176 ? -5.309 33.031 2.299 1 97.56 176 THR B C 1
ATOM 3107 O O . THR B 1 176 ? -4.918 33 3.467 1 97.56 176 THR B O 1
ATOM 3110 N N . ALA B 1 177 ? -4.875 32.156 1.454 1 98.19 177 ALA B N 1
ATOM 3111 C CA . ALA B 1 177 ? -3.908 31.125 1.792 1 98.19 177 ALA B CA 1
ATOM 3112 C C . ALA B 1 177 ? -2.605 31.734 2.303 1 98.19 177 ALA B C 1
ATOM 3114 O O . ALA B 1 177 ? -2.027 31.25 3.279 1 98.19 177 ALA B O 1
ATOM 3115 N N . ALA B 1 178 ? -2.199 32.75 1.56 1 97.62 178 ALA B N 1
ATOM 3116 C CA . ALA B 1 178 ? -0.957 33.406 1.944 1 97.62 178 ALA B CA 1
ATOM 3117 C C . ALA B 1 178 ? -1.066 34.031 3.342 1 97.62 178 ALA B C 1
ATOM 3119 O O . ALA B 1 178 ? -0.1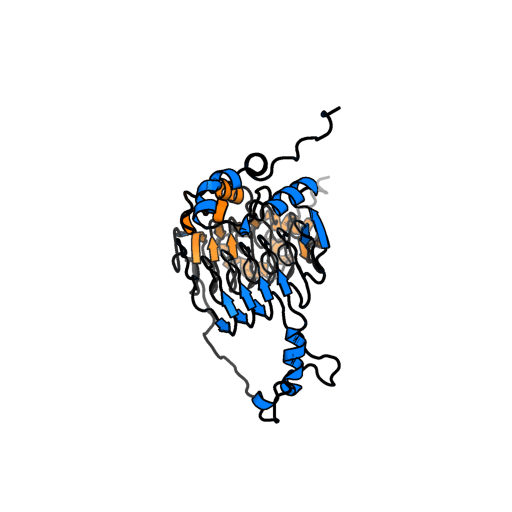09 33.969 4.117 1 97.62 178 ALA B O 1
ATOM 3120 N N . ARG B 1 179 ? -2.186 34.562 3.654 1 97.75 179 ARG B N 1
ATOM 3121 C CA . ARG B 1 179 ? -2.412 35.188 4.965 1 97.75 179 ARG B CA 1
ATOM 3122 C C . ARG B 1 179 ? -2.404 34.125 6.062 1 97.75 179 ARG B C 1
ATOM 3124 O O . ARG B 1 179 ? -1.778 34.312 7.109 1 97.75 179 ARG B O 1
ATOM 3131 N N . ILE B 1 180 ? -3.062 33.031 5.836 1 98.56 180 ILE B N 1
ATOM 3132 C CA . ILE B 1 180 ? -3.07 31.953 6.805 1 98.56 180 ILE B CA 1
ATOM 3133 C C . ILE B 1 180 ? -1.648 31.438 7.004 1 98.56 180 ILE B C 1
ATOM 3135 O O . ILE B 1 180 ? -1.197 31.266 8.141 1 98.56 180 ILE B O 1
ATOM 3139 N N . GLU B 1 181 ? -0.979 31.219 5.926 1 98.38 181 GLU B N 1
ATOM 3140 C CA . GLU B 1 181 ? 0.388 30.719 5.953 1 98.38 181 GLU B CA 1
ATOM 3141 C C . GLU B 1 181 ? 1.297 31.609 6.789 1 98.38 181 GLU B C 1
ATOM 3143 O O . GLU B 1 181 ? 2.131 31.109 7.551 1 98.38 181 GLU B O 1
ATOM 3148 N N . ALA B 1 182 ? 1.093 32.844 6.645 1 97.5 182 ALA B N 1
ATOM 3149 C CA . ALA B 1 182 ? 1.958 33.812 7.297 1 97.5 182 ALA B CA 1
ATOM 3150 C C . ALA B 1 182 ? 1.82 33.75 8.812 1 97.5 182 ALA B C 1
ATOM 3152 O O . ALA B 1 182 ? 2.734 34.156 9.547 1 97.5 182 ALA B O 1
ATOM 3153 N N . THR B 1 183 ? 0.684 33.281 9.32 1 98.12 183 THR B N 1
ATOM 3154 C CA . THR B 1 183 ? 0.47 33.219 10.766 1 98.12 183 THR B CA 1
ATOM 3155 C C . THR B 1 183 ? 1.365 32.125 11.383 1 98.12 183 THR B C 1
ATOM 3157 O O . THR B 1 183 ? 1.718 32.219 12.562 1 98.12 183 THR B O 1
ATOM 3160 N N . LYS B 1 184 ? 1.634 31.062 10.602 1 98.5 184 LYS B N 1
ATOM 3161 C CA . LYS B 1 184 ? 2.357 29.906 11.102 1 98.5 184 LYS B CA 1
ATOM 3162 C C . LYS B 1 184 ? 1.753 29.391 12.406 1 98.5 184 LYS B C 1
ATOM 3164 O O . LYS B 1 184 ? 2.477 29.109 13.359 1 98.5 184 LYS B O 1
ATOM 3169 N N . TRP B 1 185 ? 0.47 29.391 12.422 1 98.62 185 TRP B N 1
ATOM 3170 C CA . TRP B 1 185 ? -0.275 29.109 13.641 1 98.62 185 TRP B CA 1
ATOM 3171 C C . TRP B 1 185 ? 0.1 27.734 14.203 1 98.62 185 TRP B C 1
ATOM 3173 O O . TRP B 1 185 ? -0.043 27.484 15.406 1 98.62 185 TRP B O 1
ATOM 3183 N N . TRP B 1 186 ? 0.625 26.828 13.422 1 98.81 186 TRP B N 1
ATOM 3184 C CA . TRP B 1 186 ? 0.966 25.484 13.867 1 98.81 186 TRP B CA 1
ATOM 3185 C C . TRP B 1 186 ? 2.182 25.5 14.781 1 98.81 186 TRP B C 1
ATOM 3187 O O . TRP B 1 186 ? 2.539 24.469 15.367 1 98.81 186 TRP B O 1
ATOM 3197 N N . HIS B 1 187 ? 2.74 26.609 14.969 1 98.38 187 HIS B N 1
ATOM 3198 C CA . HIS B 1 187 ? 3.848 26.734 15.906 1 98.38 187 HIS B CA 1
ATOM 3199 C C . HIS B 1 187 ? 3.391 27.375 17.219 1 98.38 187 HIS B C 1
ATOM 3201 O O . HIS B 1 187 ? 4.168 27.469 18.172 1 98.38 187 HIS B O 1
ATOM 3207 N N . TRP B 1 188 ? 2.133 27.859 17.281 1 98.56 188 TRP B N 1
ATOM 3208 C CA . TRP B 1 188 ? 1.623 28.406 18.531 1 98.56 188 TRP B CA 1
ATOM 3209 C C . TRP B 1 188 ? 1.583 27.344 19.625 1 98.56 188 TRP B C 1
ATOM 3211 O O . TRP B 1 188 ? 1.284 26.172 19.359 1 98.56 188 TRP B O 1
ATOM 3221 N N . ASP B 1 189 ? 1.87 27.75 20.844 1 97.94 189 ASP B N 1
ATOM 3222 C CA . ASP B 1 189 ? 1.869 26.781 21.938 1 97.94 189 ASP B CA 1
ATOM 3223 C C . ASP B 1 189 ? 0.444 26.422 22.359 1 97.94 189 ASP B C 1
ATOM 3225 O O . ASP B 1 189 ? -0.517 27.047 21.891 1 97.94 189 ASP B O 1
ATOM 3229 N N . HIS B 1 190 ? 0.347 25.453 23.234 1 98.38 190 HIS B N 1
ATOM 3230 C CA . HIS B 1 190 ? -0.934 24.906 23.656 1 98.38 190 HIS B CA 1
ATOM 3231 C C . HIS B 1 190 ? -1.82 25.969 24.281 1 98.38 190 HIS B C 1
ATOM 3233 O O . HIS B 1 190 ? -3.016 26.047 23.984 1 98.38 190 HIS B O 1
ATOM 3239 N N . GLU B 1 191 ? -1.312 26.812 25.141 1 98.38 191 GLU B N 1
ATOM 3240 C CA . GLU B 1 191 ? -2.064 27.875 25.781 1 98.38 191 GLU B CA 1
ATOM 3241 C C . GLU B 1 191 ? -2.594 28.875 24.766 1 98.38 191 GLU B C 1
ATOM 3243 O O . GLU B 1 191 ? -3.744 29.312 24.844 1 98.38 191 GLU B O 1
ATOM 3248 N N . THR B 1 192 ? -1.753 29.234 23.828 1 98.56 192 THR B N 1
ATOM 3249 C CA . THR B 1 192 ? -2.143 30.172 22.781 1 98.56 192 THR B CA 1
ATOM 3250 C C . THR B 1 192 ? -3.264 29.578 21.922 1 98.56 192 THR B C 1
ATOM 3252 O O . THR B 1 192 ? -4.215 30.281 21.578 1 98.56 192 THR B O 1
ATOM 3255 N N . LEU B 1 193 ? -3.129 28.312 21.562 1 98.69 193 LEU B N 1
ATOM 3256 C CA . LEU B 1 193 ? -4.188 27.656 20.812 1 98.69 193 LEU B CA 1
ATOM 3257 C C . LEU B 1 193 ? -5.512 27.703 21.578 1 98.69 193 LEU B C 1
ATOM 3259 O O . LEU B 1 193 ? -6.551 28.016 20.984 1 98.69 193 LEU B O 1
ATOM 3263 N N . ALA B 1 194 ? -5.445 27.453 22.844 1 98.44 194 ALA B N 1
ATOM 3264 C CA . ALA B 1 194 ? -6.645 27.5 23.688 1 98.44 194 ALA B CA 1
ATOM 3265 C C . ALA B 1 194 ? -7.258 28.891 23.703 1 98.44 194 ALA B C 1
ATOM 3267 O O . ALA B 1 194 ? -8.469 29.047 23.547 1 98.44 194 ALA B O 1
ATOM 3268 N N . GLU B 1 195 ? -6.48 29.875 23.891 1 98.25 195 GLU B N 1
ATOM 3269 C CA . GLU B 1 195 ? -6.926 31.266 23.938 1 98.25 195 GLU B CA 1
ATOM 3270 C C . GLU B 1 195 ? -7.59 31.688 22.641 1 98.25 195 GLU B C 1
ATOM 3272 O O . GLU B 1 195 ? -8.531 32.469 22.641 1 98.25 195 GLU B O 1
ATOM 3277 N N . ARG B 1 196 ? -7.062 31.109 21.5 1 98.25 196 ARG B N 1
ATOM 3278 C CA . ARG B 1 196 ? -7.473 31.594 20.188 1 98.25 196 ARG B CA 1
ATOM 3279 C C . ARG B 1 196 ? -8.477 30.641 19.531 1 98.25 196 ARG B C 1
ATOM 3281 O O . ARG B 1 196 ? -8.797 30.781 18.359 1 98.25 196 ARG B O 1
ATOM 3288 N N . LEU B 1 197 ? -9.031 29.719 20.25 1 98.5 197 LEU B N 1
ATOM 3289 C CA . LEU B 1 197 ? -9.875 28.656 19.734 1 98.5 197 LEU B CA 1
ATOM 3290 C C . LEU B 1 197 ? -11.094 29.219 19.016 1 98.5 197 LEU B C 1
ATOM 3292 O O . LEU B 1 197 ? -11.477 28.75 17.953 1 98.5 197 LEU B O 1
ATOM 3296 N N . ALA B 1 198 ? -11.695 30.234 19.594 1 97.81 198 ALA B N 1
ATOM 3297 C CA . ALA B 1 198 ? -12.906 30.812 19.016 1 97.81 198 ALA B CA 1
ATOM 3298 C C . ALA B 1 198 ? -12.656 31.344 17.609 1 97.81 198 ALA B C 1
ATOM 3300 O O . ALA B 1 198 ? -13.508 31.219 16.734 1 97.81 198 ALA B O 1
ATOM 3301 N N . ALA B 1 199 ? -11.516 31.938 17.375 1 97.94 199 ALA B N 1
ATOM 3302 C CA . ALA B 1 199 ? -11.195 32.5 16.062 1 97.94 199 ALA B CA 1
ATOM 3303 C C . ALA B 1 199 ? -11.008 31.406 15.016 1 97.94 199 ALA B C 1
ATOM 3305 O O . ALA B 1 199 ? -11.305 31.609 13.836 1 97.94 199 ALA B O 1
ATOM 3306 N N . PHE B 1 200 ? -10.555 30.203 15.445 1 98.38 200 PHE B N 1
ATOM 3307 C CA . PHE B 1 200 ? -10.359 29.094 14.516 1 98.38 200 PHE B CA 1
ATOM 3308 C C . PHE B 1 200 ? -11.695 28.625 13.953 1 98.38 200 PHE B C 1
ATOM 3310 O O . PHE B 1 200 ? -11.734 27.953 12.922 1 98.38 200 PHE B O 1
ATOM 3317 N N . ARG B 1 201 ? -12.727 29.047 14.57 1 98.38 201 ARG B N 1
ATOM 3318 C CA . ARG B 1 201 ? -14.047 28.562 14.18 1 98.38 201 ARG B CA 1
ATOM 3319 C C . ARG B 1 201 ? -14.703 29.5 13.172 1 98.38 201 ARG B C 1
ATOM 3321 O O . ARG B 1 201 ? -15.82 29.25 12.719 1 98.38 201 ARG B O 1
ATOM 3328 N N . ASP B 1 202 ? -14.008 30.516 12.891 1 97.94 202 ASP B N 1
ATOM 3329 C CA . ASP B 1 202 ? -14.469 31.547 11.961 1 97.94 202 ASP B CA 1
ATOM 3330 C C . ASP B 1 202 ? -13.312 32.156 11.172 1 97.94 202 ASP B C 1
ATOM 3332 O O . ASP B 1 202 ? -12.516 32.906 11.719 1 97.94 202 ASP B O 1
ATOM 3336 N N . LEU B 1 203 ? -13.297 31.906 9.859 1 97.5 203 LEU B N 1
ATOM 3337 C CA . LEU B 1 203 ? -12.148 32.281 9.047 1 97.5 203 LEU B CA 1
ATOM 3338 C C . LEU B 1 203 ? -11.953 33.812 9.055 1 97.5 203 LEU B C 1
ATOM 3340 O O . LEU B 1 203 ? -10.828 34.281 9.203 1 97.5 203 LEU B O 1
ATOM 3344 N N . ASP B 1 204 ? -12.953 34.5 8.75 1 96.5 204 ASP B N 1
ATOM 3345 C CA . ASP B 1 204 ? -12.852 35.969 8.703 1 96.5 204 ASP B CA 1
ATOM 3346 C C . ASP B 1 204 ? -12.32 36.531 10.023 1 96.5 204 ASP B C 1
ATOM 3348 O O . ASP B 1 204 ? -11.453 37.406 10.023 1 96.5 204 ASP B O 1
ATOM 3352 N N . ARG B 1 205 ? -12.914 36.031 11.117 1 97.44 205 ARG B N 1
ATOM 3353 C CA . ARG B 1 205 ? -12.438 36.469 12.422 1 97.44 205 ARG B CA 1
ATOM 3354 C C . ARG B 1 205 ? -10.961 36.125 12.602 1 97.44 205 ARG B C 1
ATOM 3356 O O . ARG B 1 205 ? -10.195 36.969 13.102 1 97.44 205 ARG B O 1
ATOM 3363 N N . PHE B 1 206 ? -10.594 34.938 12.312 1 98.5 206 PHE B N 1
ATOM 3364 C CA . PHE B 1 206 ? -9.203 34.5 12.438 1 98.5 206 PHE B CA 1
ATOM 3365 C C . PHE B 1 206 ? -8.281 35.438 11.672 1 98.5 206 PHE B C 1
ATOM 3367 O O . PHE B 1 206 ? -7.277 35.906 12.211 1 98.5 206 PHE B O 1
ATOM 3374 N N . LEU B 1 207 ? -8.617 35.719 10.367 1 97.88 207 LEU B N 1
ATOM 3375 C CA . LEU B 1 207 ? -7.793 36.562 9.523 1 97.88 207 LEU B CA 1
ATOM 3376 C C . LEU B 1 207 ? -7.727 37.969 10.094 1 97.88 207 LEU B C 1
ATOM 3378 O O . LEU B 1 207 ? -6.656 38.594 10.133 1 97.88 207 LEU B O 1
ATOM 3382 N N . ASP B 1 208 ? -8.812 38.531 10.523 1 96.69 208 ASP B N 1
ATOM 3383 C CA . ASP B 1 208 ? -8.883 39.875 11.055 1 96.69 208 ASP B CA 1
ATOM 3384 C C . ASP B 1 208 ? -8.008 40.031 12.297 1 96.69 208 ASP B C 1
ATOM 3386 O O . ASP B 1 208 ? -7.34 41.031 12.477 1 96.69 208 ASP B O 1
ATOM 3390 N N . GLU B 1 209 ? -7.996 39.031 13.07 1 97.56 209 GLU B N 1
ATOM 3391 C CA . GLU B 1 209 ? -7.32 39.125 14.359 1 97.56 209 GLU B CA 1
ATOM 3392 C C . GLU B 1 209 ? -5.836 38.781 14.234 1 97.56 209 GLU B C 1
ATOM 3394 O O . GLU B 1 209 ? -5 39.375 14.93 1 97.56 209 GLU B O 1
ATOM 3399 N N . TYR B 1 210 ? -5.512 37.875 13.336 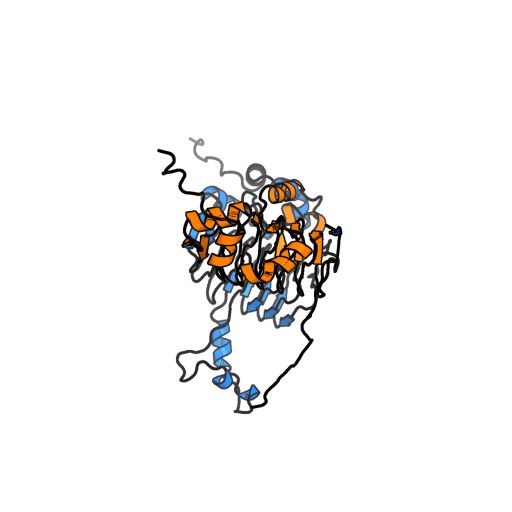1 97.25 210 TYR B N 1
ATOM 3400 C CA . TYR B 1 210 ? -4.156 37.344 13.438 1 97.25 210 TYR B CA 1
ATOM 3401 C C . TYR B 1 210 ? -3.424 37.469 12.109 1 97.25 210 TYR B C 1
ATOM 3403 O O . TYR B 1 210 ? -2.221 37.188 12.031 1 97.25 210 TYR B O 1
ATOM 3411 N N . ALA B 1 211 ? -4.117 37.812 11.016 1 94.69 211 ALA B N 1
ATOM 3412 C CA . ALA B 1 211 ? -3.502 38.031 9.711 1 94.69 211 ALA B CA 1
ATOM 3413 C C . ALA B 1 211 ? -4.195 39.156 8.953 1 94.69 211 ALA B C 1
ATOM 3415 O O . ALA B 1 211 ? -4.594 39 7.797 1 94.69 211 ALA B O 1
ATOM 3416 N N . PRO B 1 212 ? -4.273 40.219 9.523 1 87.31 212 PRO B N 1
ATOM 3417 C CA . PRO B 1 212 ? -5.012 41.312 8.875 1 87.31 212 PRO B CA 1
ATOM 3418 C C . PRO B 1 212 ? -4.379 41.719 7.551 1 87.31 212 PRO B C 1
ATOM 3420 O O . PRO B 1 212 ? -3.18 41.531 7.344 1 87.31 212 PRO B O 1
ATOM 3423 N N . GLU B 1 213 ? -5.25 42.156 6.559 1 82.25 213 GLU B N 1
ATOM 3424 C CA . GLU B 1 213 ? -4.773 42.656 5.273 1 82.25 213 GLU B CA 1
ATOM 3425 C C . GLU B 1 213 ? -3.818 43.812 5.465 1 82.25 213 GLU B C 1
ATOM 3427 O O . GLU B 1 213 ? -3.994 44.625 6.375 1 82.25 213 GLU B O 1
ATOM 3432 N N . PRO B 1 214 ? -2.705 43.594 4.777 1 70.44 214 PRO B N 1
ATOM 3433 C CA . PRO B 1 214 ? -1.843 44.781 4.887 1 70.44 214 PRO B CA 1
ATOM 3434 C C . PRO B 1 214 ? -2.588 46.062 4.609 1 70.44 214 PRO B C 1
ATOM 3436 O O . PRO B 1 214 ? -3.518 46.094 3.799 1 70.44 214 PRO B O 1
ATOM 3439 N N . ALA B 1 215 ? -2.656 46.938 5.523 1 57 215 ALA B N 1
ATOM 3440 C CA . ALA B 1 215 ? -3.244 48.281 5.328 1 57 215 ALA B CA 1
ATOM 3441 C C . ALA B 1 215 ? -2.914 48.812 3.943 1 57 215 ALA B C 1
ATOM 3443 O O . ALA B 1 215 ? -1.805 48.625 3.441 1 57 215 ALA B O 1
ATOM 3444 N N . ASP B 1 216 ? -3.865 48.906 3.08 1 51.56 216 ASP B N 1
ATOM 3445 C CA . ASP B 1 216 ? -3.637 49.625 1.842 1 51.56 216 ASP B CA 1
ATOM 3446 C C . ASP B 1 216 ? -2.74 50.844 2.08 1 51.56 216 ASP B C 1
ATOM 3448 O O . ASP B 1 216 ? -3.066 51.719 2.893 1 51.56 216 ASP B O 1
ATOM 3452 N N . ALA B 1 217 ? -1.37 50.75 2.09 1 47.59 217 ALA B N 1
ATOM 3453 C CA . ALA B 1 217 ? -0.525 51.938 2.035 1 47.59 217 ALA B CA 1
ATOM 3454 C C . ALA B 1 217 ? -1.047 52.938 1.006 1 47.59 217 ALA B C 1
ATOM 3456 O O . ALA B 1 217 ? -0.617 52.938 -0.15 1 47.59 217 ALA B O 1
ATOM 3457 N N . ALA B 1 218 ? -2.154 53.062 0.543 1 46.16 218 ALA B N 1
ATOM 3458 C CA . ALA B 1 218 ? -2.504 54.094 -0.442 1 46.16 218 ALA B CA 1
ATOM 3459 C C . ALA B 1 218 ? -2.264 55.5 0.112 1 46.16 218 ALA B C 1
ATOM 3461 O O . ALA B 1 218 ? -1.822 56.375 -0.614 1 46.16 218 ALA B O 1
ATOM 3462 N N . ALA B 1 219 ? -3.094 56 1.14 1 43.62 219 ALA B N 1
ATOM 3463 C CA . ALA B 1 219 ? -3.527 57.375 1.22 1 43.62 219 ALA B CA 1
ATOM 3464 C C . ALA B 1 219 ? -2.395 58.281 1.713 1 43.62 219 ALA B C 1
ATOM 3466 O O . ALA B 1 219 ? -2.643 59.312 2.311 1 43.62 219 ALA B O 1
ATOM 3467 N N . MET B 1 220 ? -1.292 57.625 2.053 1 35.5 220 MET B N 1
ATOM 3468 C CA . MET B 1 220 ? -0.343 58.688 2.395 1 35.5 220 MET B CA 1
ATOM 3469 C C . MET B 1 220 ? 0.091 59.469 1.147 1 35.5 220 MET B C 1
ATOM 3471 O O . MET B 1 220 ? 0.991 59.031 0.428 1 35.5 220 MET B O 1
ATOM 3475 N N . ASP B 1 221 ? -0.917 59.781 0.199 1 30.7 221 ASP B N 1
ATOM 3476 C CA . ASP B 1 221 ? -0.583 61.062 -0.455 1 30.7 221 ASP B CA 1
ATOM 3477 C C . ASP B 1 221 ? -0.646 62.219 0.531 1 30.7 221 ASP B C 1
ATOM 3479 O O . ASP B 1 221 ? -1.533 62.281 1.386 1 30.7 221 ASP B O 1
#

Nearest PDB structures (foldseek):
  8j40-assembly1_A  TM=7.785E-01  e=1.589E-10  Acinetobacter baumannii
  6pua-assembly1_A  TM=7.788E-01  e=4.947E-10  Vibrio cholerae O1 biovar El Tor str. N16961
  6pu9-assembly1_B  TM=7.884E-01  e=1.240E-09  Vibrio vulnificus CMCP6
  6mfk-assembly1_A  TM=7.767E-01  e=1.240E-09  Elizabethkingia anophelis
  1xat-assembly1_A  TM=7.578E-01  e=1.240E-09  Pseudomonas aeruginosa

InterPro domains:
  IPR001451 Hexapeptide repeat [PF00132] (120-151)
  IPR011004 Trimeric LpxA-like superfamily [SSF51161] (15-204)
  IPR017694 Phosphonate metabolism protein, transferase hexapeptide repeat family [TIGR03308] (13-211)
  IPR018357 Hexapeptide transferase, conserved site [PS00101] (126-154)
  IPR050179 Transferase hexapeptide repeat [PTHR43300] (45-180)

Secondary structure (DSSP, 8-state):
--EEEEESSPPP----SSPEE-SSEEEES-EE-TT-EE-TTEEEES-EE-TT-EE-TT-EEESEEE-TT-EE-TT-EE-PPPPP-SSS--SGGGT-GGGGTSS---THHHHHHHTS-EEE-TT-EEPTT-EE-TT-EE-TT-EE-TT-EE-S-B-TTEEEEETTEEEEEESS-HHHHHHHHHH-GGGS-HHHHHHTHHHHT-HHHHHHHHSPPP--GGGG-/----S--SSPPP----SSPEE-SSEEEEEEEE-TT-EE-TTEEEES-EE-TT-EE-TT-EEESEEE-TT-EE-TT-EE-PPPPP-SSS---GGGTSGGGGTSS---THHHHHHHTS-EEE-TT-EEPTT-EE-TT-EE-TT-EEPTT-EE-S-B-TTEEEEETTEEEEEESS-HHHHHHHHHH-GGGS-HHHHHHTHHHHT-HHHHHHHHSPPP-------

Sequence (442 aa):
MPYFESHGPDRTRTLGPEPTLHEPVEIRKSEVGAWTELREHTRVNVSEIGDYTYLMERVQLDFTTIGKFGNVASDARLGPTNHPIDRPTAHHFTYRAGMYDLGPDDDSVFEWRADQPVAIGHDVWIGHGAIVLPGVTIGNGAVVGAGAVVAEDVDPYTIVAGVPAEPVRRRFDPETAARIEATKWWHWDHETLAERLAAFRDLDRFLDEYAPEPADAAAMDMPYFESHGPDRTRTLGPEPTLHEPVEIRKSEVGAWTELREHTRVNVSEIGDYTYLMERVQLDFTTIGKFGNVASDARLGPTNHPIDRPTAHHFTYRAGMYDLGPDDDSVFEWRADQPVAIGHDVWIGHGAIVLPGVTIGNGAVVGAGAVVAEDVDPYTIVAGVPAEPVRRRFDPETAARIEATKWWHWDHETLAERLAAFRDLDRFLDEYAPEPADAAAMD

Foldseek 3Di:
DDDDPDDDDDDDDDFFQDEAEAPPEAAECEAEGGCEYEHYLEYHYNEYHEHNAYAYANEYDDLEYAYYQEAHYYQEYEADFAFPPPDPDSDLCQQVVVVVPRDHGDCVSVVVSNVFHEYHEACEHHAANEYEYTNEYEYACEYEYHNEYDDHYHYHQFYWYDVPIDTDGGNDDPVLSVQVVVLVCSPPDPVVCVVCVVQVVPSVSVCVVRRDPDPPVPPVD/DDDDPDDDDDDDDDFFQDEAEAPPEAAECEAEGGREYEHYLEYHYNEYHEANAYAYYNEYDDLEYAYYQEAHYYQEYEADFAAPPVDPDSDLCQQVVVVVVNDHGDCVSVVVSNVFHEYHEYCEHEAANEYEYTNEYEYANEYEYHNEYDDHHHYHQFYWGDDPIDTPGGNDDPVLSVQVVVLVCSPDDPVVCVVCVVCVVPSVSVCVVRRDPDPPPPPPD

Solvent-accessible surface area (backbone atoms only — not comparable to full-atom values): 22268 Å² total; per-residue (Å²): 109,58,74,35,70,68,41,60,80,80,76,87,68,68,62,43,69,57,62,42,75,39,75,58,62,46,79,39,79,55,48,74,29,38,41,17,40,39,27,37,59,19,36,38,32,51,26,36,40,24,39,49,17,36,36,30,39,41,21,38,37,31,35,26,38,37,28,32,32,25,37,34,32,38,49,19,36,36,15,67,81,83,63,62,73,88,51,102,53,58,59,60,58,76,44,41,12,49,86,70,74,69,47,76,56,39,65,66,57,58,54,53,53,59,71,31,37,20,42,38,30,36,30,21,37,39,24,42,46,15,34,36,37,55,53,27,42,37,28,42,48,14,36,37,33,58,59,11,31,36,78,58,67,40,59,55,29,28,28,30,35,26,72,67,39,40,82,76,48,61,62,49,59,69,68,61,44,50,36,57,58,71,52,49,62,86,70,56,53,71,68,55,49,34,74,45,40,73,34,47,74,31,40,69,55,31,34,62,74,65,35,54,75,78,72,77,79,67,72,83,111,126,91,79,77,93,75,79,77,83,81,76,86,88,77,85,44,69,55,61,42,73,39,75,57,42,36,35,29,52,25,33,46,17,37,41,18,38,39,27,38,59,19,37,38,32,49,26,37,38,25,38,49,16,36,37,32,40,41,22,38,36,32,37,25,38,36,27,30,44,24,40,35,32,39,47,19,34,37,15,66,80,83,63,61,58,76,31,80,47,48,41,61,56,70,42,42,10,47,31,68,74,40,46,73,58,38,66,66,58,57,54,54,53,60,74,32,39,20,40,36,30,35,45,22,37,40,23,41,47,16,34,37,36,56,54,25,40,36,27,42,49,14,34,38,32,60,57,11,30,35,78,60,66,41,57,55,29,30,28,29,37,42,58,65,40,40,81,74,48,64,74,49,58,71,66,59,45,51,36,56,57,71,52,49,62,84,70,55,49,72,68,54,50,61,75,45,46,72,34,75,77,32,67,70,55,31,34,60,74,66,34,54,73,74,70,79,84,60,74,85,113

Organism: NCBI:txid1457250

Radius of gyration: 25.63 Å; Cα contacts (8 Å, |Δi|>4): 1084; chains: 2; bounding box: 66×87×70 Å